Protein AF-A0A5B0MUD5-F1 (afdb_monomer)

Nearest PDB structures (foldseek):
  5fp2-assembly1_A  TM=2.078E-01  e=9.005E+00  Pseudomonas aeruginosa PAO1

Solvent-accessible surface area (backbone atoms only — not comparable to full-atom values): 29430 Å² total; per-residue (Å²): 114,76,66,48,40,84,65,66,78,54,96,69,92,83,86,88,88,76,95,76,74,69,36,73,89,76,69,31,76,73,79,89,86,84,86,87,86,86,88,85,79,80,63,43,92,92,51,50,73,52,46,67,44,75,42,77,48,76,64,51,70,51,66,35,57,52,48,75,38,74,49,65,40,62,30,20,38,62,40,35,33,37,38,39,37,69,48,48,35,76,81,28,44,48,30,74,74,20,34,48,57,89,49,34,61,71,63,28,70,82,66,81,62,44,62,53,51,22,18,46,51,60,39,40,36,34,28,49,74,91,38,82,59,47,76,45,73,72,79,89,51,39,51,83,47,43,91,53,52,32,34,38,56,41,44,68,45,75,38,49,90,62,64,76,68,45,78,41,70,45,40,50,48,36,33,71,45,16,71,58,48,77,42,48,36,36,42,34,61,37,27,57,15,80,97,36,32,60,69,65,43,29,39,39,35,35,35,35,38,28,34,63,36,95,34,83,40,56,16,33,61,45,72,74,45,79,47,65,74,76,74,77,47,66,51,65,62,79,81,53,83,54,72,67,90,72,57,67,83,43,77,49,69,53,57,44,38,38,56,47,48,39,40,38,28,10,43,37,28,35,47,81,51,67,84,29,49,26,38,37,39,39,45,36,41,35,41,40,37,40,38,35,33,40,63,48,23,26,40,35,37,49,32,38,40,37,35,41,36,43,28,29,59,48,97,42,76,53,33,38,38,38,39,40,37,46,37,37,42,36,40,38,52,40,66,48,93,81,29,35,36,38,40,39,42,38,40,38,33,50,35,40,41,36,32,49,71,39,50,45,71,42,43,48,35,36,41,41,34,42,38,42,31,39,34,33,36,33,21,36,87,86,65,48,78,76,47,63,44,12,30,28,38,36,42,40,37,40,38,34,57,79,68,48,25,39,33,40,40,38,29,24,43,31,76,81,44,74,78,42,77,46,77,49,56,76,66,57,79,80,82,76,82,72,79,89,75,86,82,84,86,82,88,80,83,91,84,87,85,86,88,88,85,88,87,89,88,88,85,89,87,87,84,87,83,77,66,81,48,55,50,62,68,52,47,93,62,81,74,94,83,69,92,74,83,74,78,87,85,79,82,86,87,87,86,83,89,87,88,84,88,84,91,86,90,85,90,82,87,86,87,135

Sequence (512 aa):
MTKYIPLLSGPASFSLDIGNTVDQSLDLTGSFEVTLSAKFYPPSLEFPAAKQADKILNMGHGSGNNMTSFMSFPQNIATAYLELFASGRGKEEFWYTNVPDVYRSKLDPTNAGTVTGKGSFREVQVWIDHRLAGVAYPFPVIYTGGILLAWWRPMAAIGAFDAPTYVLDISPFVPLLADSKPHNFTLRVVGQGENGSINDDWVFSAAVFVGLDPSAVRTTGSILTHFTDSKTTVEVPKDTRIPPNIDPKSLTSFTTRSFRQLSISSSVVTGTGQLKIVKVEQDMTFVNQQTWGAGTAYQSIVMTIQGNSISTHGDTAEKIDNFRYPFNLTLSALAVPSATKIVGHLNHKYSRSQVFPFSSSLGKIGIETTQDAAGELVVDQKGRALSGLGRTIQSFTYKDGKGGSYARDVDIYNSTKTIRDKESGTLLPAIKTESLTTLSVSNTPLETSLLSTDSLSTNDPAPKGLPENAFSTSAISFSEDQPLHGDETLRGAPCKTLHIPAPRPKSKTPPQ

Foldseek 3Di:
DLQCCVVVVDDDDDDDDDDADDDVLVPRHDDDDDDDDDDDDAADPLRHRFAYFPDKAWQFKDKKQKDKGWDADQQQFQWKKKKKDKAFDFLRLQLQQADAPLCCCVLCVVPLQQHHYQHRFKKKFKDKQRATQDIDGAFNAAEQQAPHNQAPLAHHDVCNPPGDMDMGTSSQCQQVSSPRGIIMIMIGMFTRYVVRDDDIIMMMTMMMRTHGDPDSHGKHWHWPDWDKPDDFDWCFDPVSVPPPPDDLQDKDKGKTKTWMWIKTWMWIDGPPDDTWIKIKIKTWMKMWMWIAGRNRQKIKIWIKIWMWMWIDTHPDTQKTKTWMKTKIKIWGWDQDVQKIKIWIKIKIKTWMWMHHNRRPSQPIKTKIKIKIKTKMFIAGQLRHTPDMWMKMWMWIWMATPVGWIKIWTWITTGNDDTPDTDIDTPPDPDPPPPDDDDDDDDDDDDDDDDDDDDDDDDDDDDDDDDDSRGDHSGRPDDDPPDDDDRDPPDDDDDDDDDDDDDDDDDDDDDDD

pLDDT: mean 81.06, std 24.15, range [22.28, 98.69]

InterPro domains:
  IPR021102 Peptide-N4-(N-acetyl-beta-glucosaminyl)asparagine amidase A [PTHR31104] (1-422)
  IPR056948 Peptide N-acetyl-beta-D-glucosaminyl asparaginase amidase A, N-terminal [PF12222] (1-225)

Radius of gyration: 27.96 Å; Cα contacts (8 Å, |Δi|>4): 1129; chains: 1; bounding box: 77×78×81 Å

Organism: NCBI:txid56615

Structure (mmCIF, N/CA/C/O backbone):
data_AF-A0A5B0MUD5-F1
#
_entry.id   AF-A0A5B0MUD5-F1
#
loop_
_atom_site.group_PDB
_atom_site.id
_atom_site.type_symbol
_atom_site.label_atom_id
_atom_site.label_alt_id
_atom_site.label_comp_id
_atom_site.label_asym_id
_atom_site.label_entity_id
_atom_site.label_seq_id
_atom_site.pdbx_PDB_ins_code
_atom_site.Cartn_x
_atom_site.Cartn_y
_atom_site.Cartn_z
_atom_site.occupancy
_atom_site.B_iso_or_equiv
_atom_site.auth_seq_id
_atom_site.auth_comp_id
_atom_site.auth_asym_id
_atom_site.auth_atom_id
_atom_site.pdbx_PDB_model_num
ATOM 1 N N . MET A 1 1 ? 5.551 -2.689 15.376 1.00 84.81 1 MET A N 1
ATOM 2 C CA . MET A 1 1 ? 4.841 -3.771 16.100 1.00 84.81 1 MET A CA 1
ATOM 3 C C . MET A 1 1 ? 3.999 -3.330 17.303 1.00 84.81 1 MET A C 1
ATOM 5 O O . MET A 1 1 ? 3.105 -4.077 17.661 1.00 84.81 1 MET A O 1
ATOM 9 N N . THR A 1 2 ? 4.191 -2.146 17.904 1.00 86.75 2 THR A N 1
ATOM 10 C CA . THR A 1 2 ? 3.471 -1.694 19.125 1.00 86.75 2 THR A CA 1
ATOM 11 C C . THR A 1 2 ? 1.943 -1.839 19.086 1.00 86.75 2 THR A C 1
ATOM 13 O O . THR A 1 2 ? 1.343 -2.251 20.070 1.00 86.75 2 THR A O 1
ATOM 16 N N . LYS A 1 3 ? 1.296 -1.574 17.945 1.00 88.50 3 LYS A N 1
ATOM 17 C CA . LYS A 1 3 ? -0.160 -1.757 17.784 1.00 88.50 3 LYS A CA 1
ATOM 18 C C . LYS A 1 3 ? -0.648 -3.197 18.018 1.00 88.50 3 LYS A C 1
ATOM 20 O O . LYS A 1 3 ? -1.812 -3.393 18.337 1.00 88.50 3 LYS A O 1
ATOM 25 N N . TYR A 1 4 ? 0.239 -4.186 17.899 1.00 91.38 4 TYR A N 1
ATOM 26 C CA . TYR A 1 4 ? -0.043 -5.603 18.132 1.00 91.38 4 TYR A CA 1
ATOM 27 C C . TYR A 1 4 ? 0.232 -6.050 19.576 1.00 91.38 4 TYR A C 1
ATOM 29 O O . TYR A 1 4 ? 0.184 -7.246 19.844 1.00 91.38 4 TYR A O 1
ATOM 37 N N . ILE A 1 5 ? 0.497 -5.133 20.523 1.00 89.50 5 ILE A N 1
ATOM 38 C CA . ILE A 1 5 ? 0.676 -5.492 21.944 1.00 89.50 5 ILE A CA 1
ATOM 39 C C . ILE A 1 5 ? -0.440 -6.406 22.481 1.00 89.50 5 ILE A C 1
ATOM 41 O O . ILE A 1 5 ? -0.070 -7.363 23.154 1.00 89.50 5 ILE A O 1
ATOM 45 N N . PRO A 1 6 ? -1.737 -6.237 22.141 1.00 90.56 6 PRO A N 1
ATOM 46 C CA . PRO A 1 6 ? -2.778 -7.167 22.592 1.00 90.56 6 PRO A CA 1
ATOM 47 C C . PRO A 1 6 ? -2.532 -8.648 22.245 1.00 90.56 6 PRO A C 1
ATOM 49 O O . PRO A 1 6 ? -3.061 -9.524 22.920 1.00 90.56 6 PRO A O 1
ATOM 52 N N . LEU A 1 7 ? -1.733 -8.942 21.210 1.00 91.50 7 LEU A N 1
ATOM 53 C CA . LEU A 1 7 ? -1.317 -10.304 20.843 1.00 91.50 7 LEU A CA 1
ATOM 54 C C . LEU A 1 7 ? 0.030 -10.707 21.460 1.00 91.50 7 LEU A C 1
ATOM 56 O O . LEU A 1 7 ? 0.310 -11.891 21.605 1.00 91.50 7 LEU A O 1
ATOM 60 N N . LEU A 1 8 ? 0.880 -9.729 21.780 1.00 90.19 8 LEU A N 1
ATOM 61 C CA . LEU A 1 8 ? 2.265 -9.935 22.216 1.00 90.19 8 LEU A CA 1
ATOM 62 C C . LEU A 1 8 ? 2.440 -9.863 23.742 1.00 90.19 8 LEU A C 1
ATOM 64 O O . LEU A 1 8 ? 3.514 -10.178 24.244 1.00 90.19 8 LEU A O 1
ATOM 68 N N . SER A 1 9 ? 1.420 -9.426 24.486 1.00 86.88 9 SER A N 1
ATOM 69 C CA . SER A 1 9 ? 1.475 -9.249 25.944 1.00 86.88 9 SER A CA 1
ATOM 70 C C . SER A 1 9 ? 1.232 -10.530 26.747 1.00 86.88 9 SER A C 1
ATOM 72 O O . SER A 1 9 ? 1.267 -10.486 27.975 1.00 86.88 9 SER A O 1
ATOM 74 N N . GLY A 1 10 ? 0.959 -11.657 26.089 1.00 86.38 10 GLY A N 1
ATOM 75 C CA . GLY A 1 10 ? 0.724 -12.950 26.728 1.00 86.38 10 GLY A CA 1
ATOM 76 C C . GLY A 1 10 ? 1.453 -14.091 26.015 1.00 86.38 10 GLY A C 1
ATOM 77 O O . GLY A 1 10 ? 1.989 -13.890 24.924 1.00 86.38 10 GLY A O 1
ATOM 78 N N . PRO A 1 11 ? 1.488 -15.296 26.612 1.00 89.44 11 PRO A N 1
ATOM 79 C CA . PRO A 1 11 ? 2.045 -16.474 25.958 1.00 89.44 11 PRO A CA 1
ATOM 80 C C . PRO A 1 11 ? 1.319 -16.757 24.638 1.00 89.44 11 PRO A C 1
ATOM 82 O O . PRO A 1 11 ? 0.102 -16.939 24.621 1.00 89.44 11 PRO A O 1
ATOM 85 N N . ALA A 1 12 ? 2.069 -16.810 23.541 1.00 86.75 12 ALA A N 1
ATOM 86 C CA . ALA A 1 12 ? 1.549 -17.087 22.209 1.00 86.75 12 ALA A CA 1
ATOM 87 C C . ALA A 1 12 ? 2.571 -17.880 21.389 1.00 86.75 12 ALA A C 1
ATOM 89 O O . ALA A 1 12 ? 3.779 -17.800 21.626 1.00 86.75 12 ALA A O 1
ATOM 90 N N . SER A 1 13 ? 2.085 -18.633 20.405 1.00 89.25 13 SER A N 1
ATOM 91 C CA . SER A 1 13 ? 2.943 -19.232 19.385 1.00 89.25 13 SER A CA 1
ATOM 92 C C . SER A 1 13 ? 3.284 -18.187 18.331 1.00 89.25 13 SER A C 1
ATOM 94 O O . SER A 1 13 ? 2.406 -17.497 17.818 1.00 89.25 13 SER A O 1
ATOM 96 N N . PHE A 1 14 ? 4.564 -18.098 17.994 1.00 87.44 14 PHE A N 1
ATOM 97 C CA . PHE A 1 14 ? 5.072 -17.246 16.932 1.00 87.44 14 PHE A CA 1
ATOM 98 C C . PHE A 1 14 ? 5.746 -18.129 15.877 1.00 87.44 14 PHE A C 1
ATOM 100 O O . PHE A 1 14 ? 6.459 -19.069 16.227 1.00 87.44 14 PHE A O 1
ATOM 107 N N . SER A 1 15 ? 5.526 -17.827 14.600 1.00 88.81 15 SER A N 1
ATOM 108 C CA . SER A 1 15 ? 6.179 -18.495 13.474 1.00 88.81 15 SER A CA 1
ATOM 109 C C . SER A 1 15 ? 6.786 -17.445 12.549 1.00 88.81 15 SER A C 1
ATOM 111 O O . SER A 1 15 ? 6.179 -16.400 12.310 1.00 88.81 15 SER A O 1
ATOM 113 N N . LEU A 1 16 ? 7.993 -17.727 12.065 1.00 88.44 16 LEU A N 1
ATOM 114 C CA . LEU A 1 16 ? 8.654 -16.989 10.999 1.00 88.44 16 LEU A CA 1
ATOM 115 C C . LEU A 1 16 ? 8.726 -17.913 9.789 1.00 88.44 16 LEU A C 1
ATOM 117 O O . LEU A 1 16 ? 9.254 -19.017 9.905 1.00 88.44 16 LEU A O 1
ATOM 121 N N . ASP A 1 17 ? 8.225 -17.437 8.658 1.00 87.81 17 ASP A N 1
ATOM 122 C CA . ASP A 1 17 ? 8.303 -18.136 7.384 1.00 87.81 17 ASP A CA 1
ATOM 123 C C . ASP A 1 17 ? 9.109 -17.289 6.396 1.00 87.81 17 ASP A C 1
ATOM 125 O O . ASP A 1 17 ? 8.815 -16.110 6.182 1.00 87.81 17 ASP A O 1
ATOM 129 N N . ILE A 1 18 ? 10.163 -17.888 5.850 1.00 86.75 18 ILE A N 1
ATOM 130 C CA . ILE A 1 18 ? 11.011 -17.315 4.809 1.00 86.75 18 ILE A CA 1
ATOM 131 C C . ILE A 1 18 ? 11.215 -18.427 3.787 1.00 86.75 18 ILE A C 1
ATOM 133 O O . ILE A 1 18 ? 11.983 -19.362 4.022 1.00 86.75 18 ILE A O 1
ATOM 137 N N . GLY A 1 19 ? 10.524 -18.320 2.653 1.00 84.25 19 GLY A N 1
ATOM 138 C CA . GLY A 1 19 ? 10.695 -19.254 1.548 1.00 84.25 19 GLY A CA 1
ATOM 139 C C . GLY A 1 19 ? 12.144 -19.247 1.058 1.00 84.25 19 GLY A C 1
ATOM 140 O O . GLY A 1 19 ? 12.689 -18.190 0.743 1.00 84.25 19 GLY A O 1
ATOM 141 N N . ASN A 1 20 ? 12.765 -20.424 1.002 1.00 87.69 20 ASN A N 1
ATOM 142 C CA . ASN A 1 20 ? 14.101 -20.607 0.450 1.00 87.69 20 ASN A CA 1
ATOM 143 C C . ASN A 1 20 ? 14.122 -21.842 -0.450 1.00 87.69 20 ASN A C 1
ATOM 145 O O . ASN A 1 20 ? 13.798 -22.941 0.003 1.00 87.69 20 ASN A O 1
ATOM 149 N N . THR A 1 21 ? 14.538 -21.663 -1.699 1.00 88.31 21 THR A N 1
ATOM 150 C CA . THR A 1 21 ? 14.726 -22.763 -2.644 1.00 88.31 21 THR A CA 1
ATOM 151 C C . THR A 1 21 ? 16.211 -23.069 -2.728 1.00 88.31 21 THR A C 1
ATOM 153 O O . THR A 1 21 ? 16.983 -22.254 -3.229 1.00 88.31 21 THR A O 1
ATOM 156 N N . VAL A 1 22 ? 16.599 -24.248 -2.240 1.00 90.00 22 VAL A N 1
ATOM 157 C CA . VAL A 1 22 ? 17.963 -24.769 -2.373 1.00 90.00 22 VAL A CA 1
ATOM 158 C C . VAL A 1 22 ? 17.925 -25.921 -3.364 1.00 90.00 22 VAL A C 1
ATOM 160 O O . VAL A 1 22 ? 17.407 -26.991 -3.050 1.00 90.00 22 VAL A O 1
ATOM 163 N N . ASP A 1 23 ? 18.451 -25.687 -4.561 1.00 88.00 23 ASP A N 1
ATOM 164 C CA . ASP A 1 23 ? 18.463 -26.654 -5.653 1.00 88.00 23 ASP A CA 1
ATOM 165 C C . ASP A 1 23 ? 19.809 -26.608 -6.377 1.00 88.00 23 ASP A C 1
ATOM 167 O O . ASP A 1 23 ? 20.131 -25.667 -7.104 1.00 88.00 23 ASP A O 1
ATOM 171 N N . GLN A 1 24 ? 20.606 -27.655 -6.175 1.00 88.44 24 GLN A N 1
ATOM 172 C CA . GLN A 1 24 ? 21.936 -27.771 -6.759 1.00 88.44 24 GLN A CA 1
ATOM 173 C C . GLN A 1 24 ? 21.901 -27.927 -8.286 1.00 88.44 24 GLN A C 1
ATOM 175 O O . GLN A 1 24 ? 22.843 -27.506 -8.951 1.00 88.44 24 GLN A O 1
ATOM 180 N N . SER A 1 25 ? 20.826 -28.483 -8.856 1.00 88.88 25 SER A N 1
ATOM 181 C CA . SER A 1 25 ? 20.685 -28.615 -10.313 1.00 88.88 25 SER A CA 1
ATOM 182 C C . SER A 1 25 ? 20.503 -27.261 -11.006 1.00 88.88 25 SER A C 1
ATOM 184 O O . SER A 1 25 ? 20.852 -27.107 -12.175 1.00 88.88 25 SER A O 1
ATOM 186 N N . LEU A 1 26 ? 20.018 -26.269 -10.254 1.00 80.44 26 LEU A N 1
ATOM 187 C CA . LEU A 1 26 ? 19.827 -24.887 -10.686 1.00 80.44 26 LEU A CA 1
ATOM 188 C C . LEU A 1 26 ? 20.923 -23.943 -10.161 1.00 80.44 26 LEU A C 1
ATOM 190 O O . LEU A 1 26 ? 20.810 -22.731 -10.331 1.00 80.44 26 LEU A O 1
ATOM 194 N N . ASP A 1 27 ? 21.963 -24.482 -9.512 1.00 82.94 27 ASP A N 1
ATOM 195 C CA . ASP A 1 27 ? 23.030 -23.726 -8.835 1.00 82.94 27 ASP A CA 1
ATOM 196 C C . ASP A 1 27 ? 22.516 -22.755 -7.742 1.00 82.94 27 ASP A C 1
ATOM 198 O O . ASP A 1 27 ? 23.156 -21.770 -7.371 1.00 82.94 27 ASP A O 1
ATOM 202 N N . LEU A 1 28 ? 21.341 -23.048 -7.173 1.00 84.38 28 LEU A N 1
ATOM 203 C CA . LEU A 1 28 ? 20.748 -22.318 -6.054 1.00 84.38 28 LEU A CA 1
ATOM 204 C C . LEU A 1 28 ? 21.244 -22.921 -4.736 1.00 84.38 28 LEU A C 1
ATOM 206 O O . LEU A 1 28 ? 20.583 -23.750 -4.117 1.00 84.38 28 LEU A O 1
ATOM 210 N N . THR A 1 29 ? 22.445 -22.530 -4.314 1.00 89.62 29 THR A N 1
ATOM 211 C CA . THR A 1 29 ? 23.148 -23.136 -3.163 1.00 89.62 29 THR A CA 1
ATOM 212 C C . THR A 1 29 ? 23.028 -22.349 -1.850 1.00 89.62 29 THR A C 1
ATOM 214 O O . THR A 1 29 ? 23.557 -22.769 -0.822 1.00 89.62 29 THR A O 1
ATOM 217 N N . GLY A 1 30 ? 22.334 -21.207 -1.854 1.00 87.06 30 GLY A N 1
ATOM 218 C CA . GLY A 1 30 ? 22.229 -20.315 -0.697 1.00 87.06 30 GLY A CA 1
ATOM 219 C C . GLY A 1 30 ? 21.295 -20.836 0.400 1.00 87.06 30 GLY A C 1
ATOM 220 O O . GLY A 1 30 ? 20.105 -21.034 0.177 1.00 87.06 30 GLY A O 1
ATOM 221 N N . SER A 1 31 ? 21.804 -20.992 1.622 1.00 88.31 31 SER A N 1
ATOM 222 C CA . SER A 1 31 ? 20.990 -21.263 2.815 1.00 88.31 31 SER A CA 1
ATOM 223 C C . SER A 1 31 ? 20.902 -20.032 3.714 1.00 88.31 31 SER A C 1
ATOM 225 O O . SER A 1 31 ? 21.921 -19.394 3.980 1.00 88.31 31 SER A O 1
ATOM 227 N N . PHE A 1 32 ? 19.713 -19.728 4.235 1.00 88.31 32 PHE A N 1
ATOM 228 C CA . PHE A 1 32 ? 19.538 -18.655 5.213 1.00 88.31 32 PHE A CA 1
ATOM 229 C C . PHE A 1 32 ? 19.779 -19.149 6.641 1.00 88.31 32 PHE A C 1
ATOM 231 O O . PHE A 1 32 ? 19.188 -20.135 7.078 1.00 88.31 32 PHE A O 1
ATOM 238 N N . GLU A 1 33 ? 20.595 -18.411 7.388 1.00 90.44 33 GLU A N 1
ATOM 239 C CA . GLU A 1 33 ? 20.655 -18.486 8.846 1.00 90.44 33 GLU A CA 1
ATOM 240 C C . GLU A 1 33 ? 19.934 -17.261 9.411 1.00 90.44 33 GLU A C 1
ATOM 242 O O . GLU A 1 33 ? 20.230 -16.125 9.037 1.00 90.44 33 GLU A O 1
ATOM 247 N N . VAL A 1 34 ? 18.943 -17.484 10.275 1.00 89.56 34 VAL A N 1
ATOM 248 C CA . VAL A 1 34 ? 18.003 -16.434 10.677 1.00 89.56 34 VAL A CA 1
ATOM 249 C C . VAL A 1 34 ? 17.936 -16.339 12.192 1.00 89.56 34 VAL A C 1
ATOM 251 O O . VAL A 1 34 ? 17.606 -17.303 12.877 1.00 89.56 34 VAL A O 1
ATOM 254 N N . THR A 1 35 ? 18.204 -15.143 12.718 1.00 91.69 35 THR A N 1
ATOM 255 C CA . THR A 1 35 ? 17.973 -14.802 14.125 1.00 91.69 35 THR A CA 1
ATOM 256 C C . THR A 1 35 ? 16.833 -13.801 14.217 1.00 91.69 35 THR A C 1
ATOM 258 O O . THR A 1 35 ? 16.913 -12.705 13.664 1.00 91.69 35 THR A O 1
ATOM 261 N N . LEU A 1 36 ? 15.790 -14.153 14.964 1.00 88.81 36 LEU A N 1
ATOM 262 C CA . LEU A 1 36 ? 14.690 -13.250 15.268 1.00 88.81 36 LEU A CA 1
ATOM 263 C C . LEU A 1 36 ? 14.827 -12.710 16.692 1.00 88.81 36 LEU A C 1
ATOM 265 O O . LEU A 1 36 ? 15.027 -13.466 17.639 1.00 88.81 36 LEU A O 1
ATOM 269 N N . SER A 1 37 ? 14.665 -11.397 16.853 1.00 90.62 37 SER A N 1
ATOM 270 C CA . SER A 1 37 ? 14.617 -10.753 18.166 1.00 90.62 37 SER A CA 1
ATOM 271 C C . SER A 1 37 ? 13.477 -9.740 18.237 1.00 90.62 37 SER A C 1
ATOM 273 O O . SER A 1 37 ? 13.141 -9.093 17.247 1.00 90.62 37 SER A O 1
ATOM 275 N N . ALA A 1 38 ? 12.884 -9.594 19.421 1.00 88.38 38 ALA A N 1
ATOM 276 C CA . ALA A 1 38 ? 11.869 -8.590 19.713 1.00 88.38 38 ALA A CA 1
ATOM 277 C C . ALA A 1 38 ? 12.307 -7.763 20.927 1.00 88.38 38 ALA A C 1
ATOM 279 O O . ALA A 1 38 ? 12.787 -8.310 21.920 1.00 88.38 38 ALA A O 1
ATOM 280 N N . LYS A 1 39 ? 12.143 -6.439 20.847 1.00 90.38 39 LYS A N 1
ATOM 281 C CA . LYS A 1 39 ? 12.465 -5.505 21.935 1.00 90.38 39 LYS A CA 1
ATOM 282 C C . LYS A 1 39 ? 11.186 -4.856 22.448 1.00 90.38 39 LYS A C 1
ATOM 284 O O . LYS A 1 39 ? 10.453 -4.240 21.676 1.00 90.38 39 LYS A O 1
ATOM 289 N N . PHE A 1 40 ? 10.945 -4.984 23.749 1.00 87.88 40 PHE A N 1
ATOM 290 C CA . PHE A 1 40 ? 9.817 -4.372 24.442 1.00 87.88 40 PHE A CA 1
ATOM 291 C C . PHE A 1 40 ? 10.326 -3.233 25.316 1.00 87.88 40 PHE A C 1
ATOM 293 O O . PHE A 1 40 ? 11.258 -3.413 26.099 1.00 87.88 40 PHE A O 1
ATOM 300 N N . TYR A 1 41 ? 9.703 -2.068 25.177 1.00 87.00 41 TYR A N 1
ATOM 301 C CA . TYR A 1 41 ? 10.036 -0.880 25.952 1.00 87.00 41 TYR A CA 1
ATOM 302 C C . TYR A 1 41 ? 8.878 -0.602 26.916 1.00 87.00 41 TYR A C 1
ATOM 304 O O . TYR A 1 41 ? 7.752 -0.412 26.446 1.00 87.00 41 TYR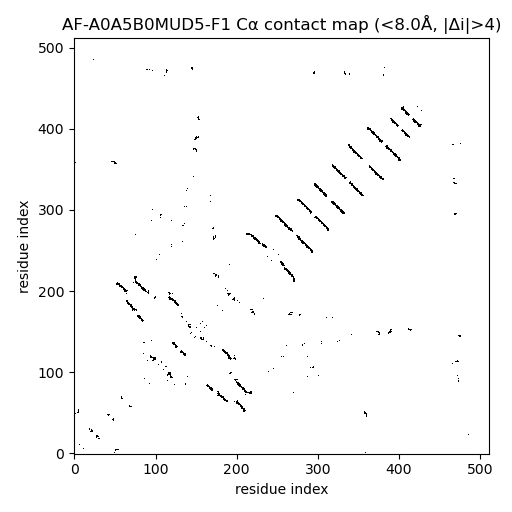 A O 1
ATOM 312 N N . PRO A 1 42 ? 9.105 -0.626 28.242 1.00 88.31 42 PRO A N 1
ATOM 313 C CA . PRO A 1 42 ? 8.054 -0.324 29.203 1.00 88.31 42 PRO A CA 1
ATOM 314 C C . PRO A 1 42 ? 7.627 1.147 29.086 1.00 88.31 42 PRO A C 1
ATOM 316 O O . PRO A 1 42 ? 8.455 1.999 28.750 1.00 88.31 42 PRO A O 1
ATOM 319 N N . PRO A 1 43 ? 6.352 1.466 29.368 1.00 88.56 43 PRO A N 1
ATOM 320 C CA . PRO A 1 43 ? 5.891 2.846 29.363 1.00 88.56 43 PRO A CA 1
ATOM 321 C C . PRO A 1 43 ? 6.605 3.667 30.445 1.00 88.56 43 PRO A C 1
ATOM 323 O O . PRO A 1 43 ? 6.903 3.170 31.531 1.00 88.56 43 PRO A O 1
ATOM 326 N N . SER A 1 44 ? 6.840 4.944 30.158 1.00 87.19 44 SER A N 1
ATOM 327 C CA . SER A 1 44 ? 7.407 5.929 31.083 1.00 87.19 44 SER A CA 1
ATOM 328 C C . SER A 1 44 ? 6.531 7.185 31.141 1.00 87.19 44 SER A C 1
ATOM 330 O O . SER A 1 44 ? 5.561 7.309 30.396 1.00 87.19 44 SER A O 1
ATOM 332 N N . LEU A 1 45 ? 6.862 8.139 32.019 1.00 85.00 45 LEU A N 1
ATOM 333 C CA . LEU A 1 45 ? 6.169 9.435 32.056 1.00 85.00 45 LEU A CA 1
ATOM 334 C C . LEU A 1 45 ? 6.332 10.212 30.737 1.00 85.00 45 LEU A C 1
ATOM 336 O O . LEU A 1 45 ? 5.393 10.852 30.274 1.00 85.00 45 LEU A O 1
ATOM 340 N N . GLU A 1 46 ? 7.509 10.124 30.116 1.00 80.06 46 GLU A N 1
ATOM 341 C CA . GLU A 1 46 ? 7.811 10.773 28.836 1.00 80.06 46 GLU A CA 1
ATOM 342 C C . GLU A 1 46 ? 7.178 10.023 27.649 1.00 80.06 46 GLU A C 1
ATOM 344 O O . GLU A 1 46 ? 6.651 10.629 26.709 1.00 80.06 46 GLU A O 1
ATOM 349 N N . PHE A 1 47 ? 7.143 8.690 27.727 1.00 81.44 47 PHE A N 1
ATOM 350 C CA . PHE A 1 47 ? 6.572 7.794 26.722 1.00 81.44 47 PHE A CA 1
ATOM 351 C C . PHE A 1 47 ? 5.487 6.907 27.353 1.00 81.44 47 PHE A C 1
ATOM 353 O O . PHE A 1 47 ? 5.731 5.725 27.615 1.00 81.44 47 PHE A O 1
ATOM 360 N N . PRO A 1 48 ? 4.284 7.455 27.618 1.00 84.56 48 PRO A N 1
ATOM 361 C CA . PRO A 1 48 ? 3.198 6.693 28.216 1.00 84.56 48 PRO A CA 1
ATOM 362 C C . PRO A 1 48 ? 2.722 5.586 27.275 1.00 84.56 48 PRO A C 1
ATOM 364 O O . PRO A 1 48 ? 2.941 5.632 26.057 1.00 84.56 48 PRO A O 1
ATOM 367 N N . ALA A 1 49 ? 2.032 4.601 27.855 1.00 85.31 49 ALA A N 1
ATOM 368 C CA . ALA A 1 49 ? 1.466 3.486 27.110 1.00 85.31 49 ALA A CA 1
ATOM 369 C C . ALA A 1 49 ? 0.600 3.997 25.948 1.00 85.31 49 ALA A C 1
ATOM 371 O O . ALA A 1 49 ? -0.244 4.879 26.117 1.00 85.31 49 ALA A O 1
ATOM 372 N N . ALA A 1 50 ? 0.829 3.450 24.754 1.00 83.62 50 ALA A N 1
ATOM 373 C CA . ALA A 1 50 ? -0.007 3.747 23.601 1.00 83.62 50 ALA A CA 1
ATOM 374 C C . ALA A 1 50 ? -1.435 3.235 23.841 1.00 83.62 50 ALA A C 1
ATOM 376 O O . ALA A 1 50 ? -1.619 2.190 24.468 1.00 83.62 50 ALA A O 1
ATOM 377 N N . LYS A 1 51 ? -2.436 3.938 23.298 1.00 85.38 51 LYS A N 1
ATOM 378 C CA . LYS A 1 51 ? -3.806 3.419 23.198 1.00 85.38 51 LYS A CA 1
ATOM 379 C C . LYS A 1 51 ? -3.774 2.108 22.410 1.00 85.38 51 LYS A C 1
ATOM 381 O O . LYS A 1 51 ? -3.157 2.054 21.351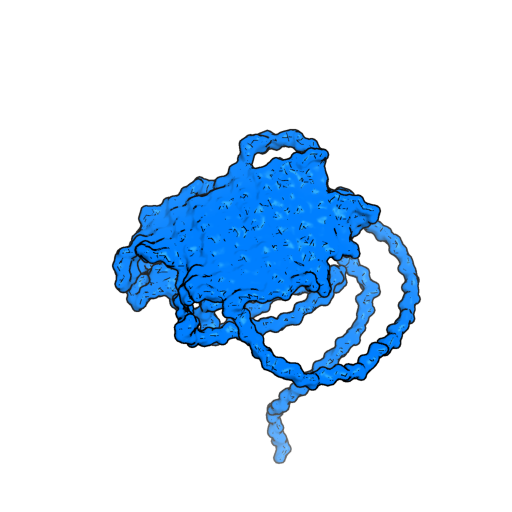 1.00 85.38 51 LYS A O 1
ATOM 386 N N . GLN A 1 52 ? -4.420 1.068 22.921 1.00 89.38 52 GLN A N 1
ATOM 387 C CA . GLN A 1 52 ? -4.465 -0.253 22.291 1.00 89.38 52 GLN A CA 1
ATOM 388 C C . GLN A 1 52 ? -5.885 -0.571 21.836 1.00 89.38 52 GLN A C 1
ATOM 390 O O . GLN A 1 52 ? -6.846 0.022 22.324 1.00 89.38 52 GLN A O 1
ATOM 395 N N . ALA A 1 53 ? -6.002 -1.489 20.882 1.00 93.62 53 ALA A N 1
ATOM 396 C CA . ALA A 1 53 ? -7.278 -2.120 20.591 1.00 93.62 53 ALA A CA 1
ATOM 397 C C . ALA A 1 53 ? -7.623 -3.100 21.719 1.00 93.62 53 ALA A C 1
ATOM 399 O O . ALA A 1 53 ? -6.738 -3.790 22.223 1.00 93.62 53 ALA A O 1
ATOM 400 N N . ASP A 1 54 ? -8.901 -3.199 22.070 1.00 94.44 54 ASP A N 1
ATOM 401 C CA . ASP A 1 54 ? -9.379 -4.168 23.059 1.00 94.44 54 ASP A CA 1
ATOM 402 C C . ASP A 1 54 ? -9.345 -5.593 22.498 1.00 94.44 54 ASP A C 1
ATOM 404 O O . ASP A 1 54 ? -9.135 -6.562 23.228 1.00 94.44 54 ASP A O 1
ATOM 408 N N . LYS A 1 55 ? -9.555 -5.732 21.182 1.00 94.00 55 LYS A N 1
ATOM 409 C CA . LYS A 1 55 ? -9.446 -7.001 20.455 1.00 94.00 55 LYS A CA 1
ATOM 410 C C . LYS A 1 55 ? -8.812 -6.792 19.086 1.00 94.00 55 LYS A C 1
ATOM 412 O O . LYS A 1 55 ? -9.043 -5.778 18.433 1.00 94.00 55 LYS A O 1
ATOM 417 N N . ILE A 1 56 ? -8.065 -7.792 18.628 1.00 95.56 56 ILE A N 1
ATOM 418 C CA . ILE A 1 56 ? -7.603 -7.890 17.241 1.00 95.56 56 ILE A CA 1
ATOM 419 C C . ILE A 1 56 ? -8.240 -9.143 16.647 1.00 95.56 56 ILE A C 1
ATOM 421 O O . ILE A 1 56 ? -7.979 -10.255 17.103 1.00 95.56 56 ILE A O 1
ATOM 425 N N . LEU A 1 57 ? -9.115 -8.954 15.663 1.00 96.38 57 LEU A N 1
ATOM 426 C CA . LEU A 1 57 ? -9.794 -10.032 14.954 1.00 96.38 57 LEU A CA 1
ATOM 427 C C . LEU A 1 57 ? -9.034 -10.314 13.659 1.00 96.38 57 LEU A C 1
ATOM 429 O O . LEU A 1 57 ? -8.922 -9.441 12.800 1.00 96.38 57 LEU A O 1
ATOM 433 N N . ASN A 1 58 ? -8.480 -11.517 13.529 1.00 94.75 58 ASN A N 1
ATOM 434 C CA . ASN A 1 58 ? -7.737 -11.914 12.338 1.00 94.75 58 ASN A CA 1
ATOM 435 C C . ASN A 1 58 ? -8.708 -12.248 11.196 1.00 94.75 58 ASN A C 1
ATOM 437 O O . ASN A 1 58 ? -9.563 -13.116 11.360 1.00 94.75 58 ASN A O 1
ATOM 441 N N . MET A 1 59 ? -8.554 -11.595 10.042 1.00 95.62 59 MET A N 1
ATOM 442 C CA . MET A 1 59 ? -9.315 -11.931 8.835 1.00 95.62 59 MET A CA 1
ATOM 443 C C . MET A 1 59 ? -8.698 -13.132 8.099 1.00 95.62 59 MET A C 1
ATOM 445 O O . MET A 1 59 ? -9.405 -13.830 7.373 1.00 95.62 59 MET A O 1
ATOM 449 N N . GLY A 1 60 ? -7.402 -13.383 8.315 1.00 93.38 60 GLY A N 1
ATOM 450 C CA . GLY A 1 60 ? -6.620 -14.435 7.674 1.00 93.38 60 GLY A CA 1
ATOM 451 C C . GLY A 1 60 ? -5.606 -13.895 6.665 1.00 93.38 60 GLY A C 1
ATOM 452 O O . GLY A 1 60 ? -5.356 -12.690 6.575 1.00 93.38 60 GLY A O 1
ATOM 453 N N . HIS A 1 61 ? -5.015 -14.821 5.916 1.00 93.62 61 HIS A N 1
ATOM 454 C CA . HIS A 1 61 ? -4.143 -14.553 4.779 1.00 93.62 61 HIS A CA 1
ATOM 455 C C . HIS A 1 61 ? -4.548 -15.451 3.606 1.00 93.62 61 HIS A C 1
ATOM 457 O O . HIS A 1 61 ? -5.189 -16.484 3.805 1.00 93.62 61 HIS A O 1
ATOM 463 N N . GLY A 1 62 ? -4.180 -15.066 2.388 1.00 92.00 62 GLY A N 1
ATOM 464 C CA . GLY A 1 62 ? -4.500 -15.836 1.191 1.00 92.00 62 GLY A CA 1
ATOM 465 C C . GLY A 1 62 ? -3.832 -15.281 -0.057 1.00 92.00 62 GLY A C 1
ATOM 466 O O . GLY A 1 62 ? -3.184 -14.234 -0.008 1.00 92.00 62 GLY A O 1
ATOM 467 N N . SER A 1 63 ? -4.003 -15.982 -1.174 1.00 92.62 63 SER A N 1
ATOM 468 C CA . SER A 1 63 ? -3.524 -15.555 -2.487 1.00 92.62 63 SER A CA 1
ATOM 469 C C . SER A 1 63 ? -4.635 -15.571 -3.538 1.00 92.62 63 SER A C 1
ATOM 471 O O . SER A 1 63 ? -5.643 -16.259 -3.383 1.00 92.62 63 SER A O 1
ATOM 473 N N . GLY A 1 64 ? -4.449 -14.810 -4.614 1.00 92.62 64 GLY A N 1
ATOM 474 C CA . GLY A 1 64 ? -5.408 -14.643 -5.708 1.00 92.62 64 GLY A CA 1
ATOM 475 C C . GLY A 1 64 ? -5.722 -13.169 -5.948 1.00 92.62 64 GLY A C 1
ATOM 476 O O . GLY A 1 64 ? -4.992 -12.302 -5.496 1.00 92.62 64 GLY A O 1
ATOM 477 N N . ASN A 1 65 ? -6.819 -12.857 -6.641 1.00 91.75 65 ASN A N 1
ATOM 478 C CA . ASN A 1 65 ? -7.214 -11.458 -6.908 1.00 91.75 65 ASN A CA 1
ATOM 479 C C . ASN A 1 65 ? -8.227 -10.915 -5.886 1.00 91.75 65 ASN A C 1
ATOM 481 O O . ASN A 1 65 ? -8.590 -9.734 -5.907 1.00 91.75 65 ASN A O 1
ATOM 485 N N . ASN A 1 66 ? -8.717 -11.786 -5.004 1.00 94.75 66 ASN A N 1
ATOM 486 C CA . ASN A 1 66 ? -9.589 -11.447 -3.893 1.00 94.75 66 ASN A CA 1
ATOM 487 C C . ASN A 1 66 ? -9.372 -12.410 -2.716 1.00 94.75 66 ASN A C 1
ATOM 489 O O . ASN A 1 66 ? -8.868 -13.515 -2.892 1.00 94.75 66 ASN A O 1
ATOM 493 N N . MET A 1 67 ? -9.774 -11.975 -1.524 1.00 95.81 67 MET A N 1
ATOM 494 C CA . MET A 1 67 ? -9.813 -12.780 -0.305 1.00 95.81 67 MET A CA 1
ATOM 495 C C . MET A 1 67 ? -11.108 -12.460 0.434 1.00 95.81 67 MET A C 1
ATOM 497 O O . MET A 1 67 ? -11.393 -11.291 0.690 1.00 95.81 67 MET A O 1
ATOM 501 N N . THR A 1 68 ? -11.889 -13.482 0.779 1.00 97.06 68 THR A N 1
ATOM 502 C CA . THR A 1 68 ? -13.169 -13.318 1.481 1.00 97.06 68 THR A CA 1
ATOM 503 C C . THR A 1 68 ? -13.159 -14.058 2.811 1.00 97.06 68 THR A C 1
ATOM 505 O O . THR A 1 68 ? -12.673 -15.183 2.886 1.00 97.06 68 THR A O 1
ATOM 508 N N . SER A 1 69 ? -13.706 -13.432 3.850 1.00 97.12 69 SER A N 1
ATOM 509 C CA . SER A 1 69 ? -13.829 -14.007 5.188 1.00 97.12 69 SER A CA 1
ATOM 510 C C . SER A 1 69 ? -15.124 -13.548 5.852 1.00 97.12 69 SER A C 1
ATOM 512 O O . SER A 1 69 ? -15.581 -12.426 5.628 1.00 97.12 69 SER A O 1
ATOM 514 N N . PHE A 1 70 ? -15.714 -14.410 6.678 1.00 97.69 70 PHE A N 1
ATOM 515 C CA . PHE A 1 70 ? -16.880 -14.066 7.488 1.00 97.69 70 PHE A CA 1
ATOM 516 C C . PHE A 1 70 ? -16.437 -13.758 8.914 1.00 97.69 70 PHE A C 1
ATOM 518 O O . PHE A 1 70 ? -15.845 -14.606 9.579 1.00 97.69 70 PHE A O 1
ATOM 525 N N . MET A 1 71 ? -16.739 -12.555 9.398 1.00 97.69 71 MET A N 1
ATOM 526 C CA . MET A 1 71 ? -16.327 -12.095 10.725 1.00 97.69 71 MET A CA 1
ATOM 527 C C . MET A 1 71 ? -17.536 -11.722 11.575 1.00 97.69 71 MET A C 1
ATOM 529 O O . MET A 1 71 ? -18.491 -11.133 11.084 1.00 97.69 71 MET A O 1
ATOM 533 N N . SER A 1 72 ? -17.496 -12.064 12.861 1.00 97.75 72 SER A N 1
ATOM 534 C CA . SER A 1 72 ? -18.504 -11.661 13.850 1.00 97.75 72 SER A CA 1
ATOM 535 C C . SER A 1 72 ? -17.870 -10.742 14.884 1.00 97.75 72 SER A C 1
ATOM 537 O O . SER A 1 72 ? -16.715 -10.938 15.269 1.00 97.75 72 SER A O 1
ATOM 539 N N . PHE A 1 73 ? -18.632 -9.759 15.358 1.00 98.25 73 PHE A N 1
ATOM 540 C CA . PHE A 1 73 ? -18.142 -8.744 16.287 1.00 98.25 73 PHE A CA 1
ATOM 541 C C . PHE A 1 73 ? -18.936 -8.762 17.606 1.00 98.25 73 PHE A C 1
ATOM 543 O O . PHE A 1 73 ? -20.111 -9.148 17.625 1.00 98.25 73 PHE A O 1
ATOM 550 N N . PRO A 1 74 ? -18.318 -8.356 18.734 1.00 97.44 74 PRO A N 1
ATOM 551 C CA . PRO A 1 74 ? -19.043 -8.119 19.982 1.00 97.44 74 PRO A CA 1
ATOM 552 C C . PRO A 1 74 ? -20.115 -7.040 19.805 1.00 97.44 74 PRO A C 1
ATOM 554 O O . PRO A 1 74 ? -19.893 -6.071 19.088 1.00 97.44 74 PRO A O 1
ATOM 557 N N . GLN A 1 75 ? -21.254 -7.159 20.493 1.00 97.81 75 GLN A N 1
ATOM 558 C CA . GLN A 1 75 ? -22.360 -6.198 20.342 1.00 97.81 75 GLN A CA 1
ATOM 559 C C . GLN A 1 75 ? -22.005 -4.789 20.820 1.00 97.81 75 GLN A C 1
ATOM 561 O O . GLN A 1 75 ? -22.556 -3.814 20.324 1.00 97.81 75 GLN A O 1
ATOM 566 N N . ASN A 1 76 ? -21.077 -4.668 21.764 1.00 97.75 76 ASN A N 1
ATOM 567 C CA . ASN A 1 76 ? -20.609 -3.397 22.304 1.00 97.75 76 ASN A CA 1
ATOM 568 C C . ASN A 1 76 ? -19.395 -2.832 21.547 1.00 97.75 76 ASN A C 1
ATOM 570 O O . ASN A 1 76 ? -18.591 -2.102 22.123 1.00 97.75 76 ASN A O 1
ATOM 574 N N . ILE A 1 77 ? -19.210 -3.179 20.270 1.00 97.88 77 ILE A N 1
ATOM 575 C CA . ILE A 1 77 ? -18.151 -2.584 19.451 1.00 97.88 77 ILE A CA 1
ATOM 576 C C . ILE A 1 77 ? -18.340 -1.063 19.333 1.00 97.88 77 ILE A C 1
ATOM 578 O O . ILE A 1 77 ? -19.419 -0.591 18.994 1.00 97.88 77 ILE A O 1
ATOM 582 N N . ALA A 1 78 ? -17.300 -0.285 19.622 1.00 96.44 78 ALA A N 1
ATOM 583 C CA . ALA A 1 78 ? -17.321 1.177 19.575 1.00 96.44 78 ALA A CA 1
ATOM 584 C C . ALA A 1 78 ? -16.540 1.737 18.380 1.00 96.44 78 ALA A C 1
ATOM 586 O O . ALA A 1 78 ? -16.969 2.706 17.761 1.00 96.44 78 ALA A O 1
ATOM 587 N N . THR A 1 79 ? -15.400 1.128 18.042 1.00 96.38 79 THR A N 1
ATOM 588 C CA . THR A 1 79 ? -14.573 1.520 16.889 1.00 96.38 79 THR A CA 1
ATOM 589 C C . THR A 1 79 ? -13.996 0.290 16.204 1.00 96.38 79 THR A C 1
ATOM 591 O O . THR A 1 79 ? -13.793 -0.746 16.844 1.00 96.38 79 THR A O 1
ATOM 594 N N . ALA A 1 80 ? -13.729 0.400 14.905 1.00 97.62 80 ALA A N 1
ATOM 595 C CA . ALA A 1 80 ? -13.162 -0.678 14.111 1.00 97.62 80 ALA A CA 1
ATOM 596 C C . ALA A 1 80 ? -12.224 -0.118 13.036 1.00 97.62 80 ALA A C 1
ATOM 598 O O . ALA A 1 80 ? -12.632 0.693 12.205 1.00 97.62 80 ALA A O 1
ATOM 599 N N . TYR A 1 81 ? -10.978 -0.587 13.023 1.00 97.62 81 TYR A N 1
ATOM 600 C CA . TYR A 1 81 ? -9.987 -0.212 12.016 1.00 97.62 81 TYR A CA 1
ATOM 601 C C . TYR A 1 81 ? -9.407 -1.464 11.380 1.00 97.62 81 TYR A C 1
ATOM 603 O O . TYR A 1 81 ? -8.934 -2.351 12.084 1.00 97.62 81 TYR A O 1
ATOM 611 N N . LEU A 1 82 ? -9.431 -1.539 10.056 1.00 97.94 82 LEU A N 1
ATOM 612 C CA . LEU A 1 82 ? -8.911 -2.676 9.310 1.00 97.94 82 LEU A CA 1
ATOM 613 C C . LEU A 1 82 ? -7.525 -2.339 8.775 1.00 97.94 82 LEU A C 1
ATOM 615 O O . LEU A 1 82 ? -7.377 -1.407 7.990 1.00 97.94 82 LEU A O 1
ATOM 619 N N . GLU A 1 83 ? -6.519 -3.100 9.188 1.00 97.12 83 GLU A N 1
ATOM 620 C CA . GLU A 1 83 ? -5.207 -3.100 8.550 1.00 97.12 83 GLU A CA 1
ATOM 621 C C . GLU A 1 83 ? -5.155 -4.204 7.504 1.00 97.12 83 GLU A C 1
ATOM 623 O O . GLU A 1 83 ? -5.520 -5.341 7.797 1.00 97.12 83 GLU A O 1
ATOM 628 N N . LEU A 1 84 ? -4.674 -3.870 6.309 1.00 97.12 84 LEU A N 1
ATOM 629 C CA . LEU A 1 84 ? -4.447 -4.821 5.234 1.00 97.12 84 LEU A CA 1
ATOM 630 C C . LEU A 1 84 ? -3.024 -4.719 4.688 1.00 97.12 84 LEU A C 1
ATOM 632 O O . LEU A 1 84 ? -2.453 -3.634 4.549 1.00 97.12 84 LEU A O 1
ATOM 636 N N . PHE A 1 85 ? -2.495 -5.874 4.327 1.00 97.25 85 PHE A N 1
ATOM 637 C CA . PHE A 1 85 ? -1.337 -6.057 3.476 1.00 97.25 85 PHE A CA 1
ATOM 638 C C . PHE A 1 85 ? -1.812 -6.610 2.131 1.00 97.25 85 PHE A C 1
ATOM 640 O O . PHE A 1 85 ? -2.689 -7.476 2.087 1.00 97.25 85 PHE A O 1
ATOM 647 N N . ALA A 1 86 ? -1.241 -6.101 1.044 1.00 96.69 86 ALA A N 1
ATOM 648 C CA . ALA A 1 86 ? -1.508 -6.569 -0.308 1.00 96.69 86 ALA A CA 1
ATOM 649 C C . ALA A 1 86 ? -0.249 -6.386 -1.157 1.00 96.69 86 ALA A C 1
ATOM 651 O O . ALA A 1 86 ? 0.247 -5.261 -1.263 1.00 96.69 86 ALA A O 1
ATOM 652 N N . SER A 1 87 ? 0.248 -7.464 -1.763 1.00 94.94 87 SER A N 1
ATOM 653 C CA . SER A 1 87 ? 1.397 -7.404 -2.670 1.00 94.94 87 SER A CA 1
ATOM 654 C C . SER A 1 87 ? 1.247 -8.342 -3.861 1.00 94.94 87 SER A C 1
ATOM 656 O O . SER A 1 87 ? 0.769 -9.463 -3.701 1.00 94.94 87 SER A O 1
ATOM 658 N N . GLY A 1 88 ? 1.653 -7.883 -5.044 1.00 93.94 88 GLY A N 1
ATOM 659 C CA . GLY A 1 88 ? 1.638 -8.668 -6.278 1.00 93.94 88 GLY A CA 1
ATOM 660 C C . GLY A 1 88 ? 2.872 -9.560 -6.419 1.00 93.94 88 GLY A C 1
ATOM 661 O O . GLY A 1 88 ? 3.957 -9.198 -5.963 1.00 93.94 88 GLY A O 1
ATOM 662 N N . ARG A 1 89 ? 2.710 -10.712 -7.074 1.00 90.38 89 ARG A N 1
ATOM 663 C CA . ARG A 1 89 ? 3.785 -11.650 -7.432 1.00 90.38 89 ARG A CA 1
ATOM 664 C C . ARG A 1 89 ? 3.793 -11.927 -8.934 1.00 90.38 89 ARG A C 1
ATOM 666 O O . ARG A 1 89 ? 2.843 -11.605 -9.647 1.00 90.38 89 ARG A O 1
ATOM 673 N N . GLY A 1 90 ? 4.881 -12.504 -9.442 1.00 89.62 90 GLY A N 1
ATOM 674 C CA . GLY A 1 90 ? 5.009 -12.847 -10.860 1.00 89.62 90 GLY A CA 1
ATOM 675 C C . GLY A 1 90 ? 4.790 -11.628 -11.764 1.00 89.62 90 GLY A C 1
ATOM 676 O O . GLY A 1 90 ? 5.469 -10.613 -11.639 1.00 89.62 90 GLY A O 1
ATOM 677 N N . LYS A 1 91 ? 3.789 -11.680 -12.652 1.00 91.62 91 LYS A N 1
ATOM 678 C CA . LYS A 1 91 ? 3.441 -10.549 -13.544 1.00 91.62 91 LYS A CA 1
ATOM 679 C C . LYS A 1 91 ? 2.907 -9.317 -12.807 1.00 91.62 91 LYS A C 1
ATOM 681 O O . LYS A 1 91 ? 2.872 -8.225 -13.376 1.00 91.62 91 LYS A O 1
ATOM 686 N N . GLU A 1 92 ? 2.467 -9.493 -11.569 1.00 95.00 92 GLU A N 1
ATOM 687 C CA . GLU A 1 92 ? 2.031 -8.415 -10.693 1.00 95.00 92 GLU A CA 1
ATOM 688 C C . GLU A 1 92 ? 3.174 -7.876 -9.828 1.00 95.00 92 GLU A C 1
ATOM 690 O O . GLU A 1 92 ? 2.994 -6.848 -9.204 1.00 95.00 92 GLU A O 1
ATOM 695 N N . GLU A 1 93 ? 4.371 -8.465 -9.822 1.00 93.19 93 GLU A N 1
ATOM 696 C CA . GLU A 1 93 ? 5.511 -7.918 -9.066 1.00 93.19 93 GLU A CA 1
ATOM 697 C C . GLU A 1 93 ? 5.904 -6.507 -9.553 1.00 93.19 93 GLU A C 1
ATOM 699 O O . GLU A 1 93 ? 6.225 -5.614 -8.768 1.00 93.19 93 GLU A O 1
ATOM 704 N N . PHE A 1 94 ? 5.795 -6.282 -10.865 1.00 93.12 94 PHE A N 1
ATOM 705 C CA . PHE A 1 94 ? 6.151 -5.030 -11.538 1.00 93.12 94 PHE A CA 1
ATOM 706 C C . PHE A 1 94 ? 4.928 -4.319 -12.114 1.00 93.12 94 PHE A C 1
ATOM 708 O O . PHE A 1 94 ? 5.038 -3.648 -13.143 1.00 93.12 94 PHE A O 1
ATOM 715 N N . TRP A 1 95 ? 3.754 -4.464 -11.484 1.00 95.44 95 TRP A N 1
ATOM 716 C CA . TRP A 1 95 ? 2.475 -3.988 -12.028 1.00 95.44 95 TRP A CA 1
ATOM 717 C C . TRP A 1 95 ? 2.512 -2.529 -12.511 1.00 95.44 95 TRP A C 1
ATOM 719 O O . TRP A 1 95 ? 1.874 -2.204 -13.503 1.00 95.44 95 TRP A O 1
ATOM 729 N N . TYR A 1 96 ? 3.300 -1.655 -11.880 1.00 94.81 96 TYR A N 1
ATOM 730 C CA . TYR A 1 96 ? 3.465 -0.235 -12.239 1.00 94.81 96 TYR A CA 1
ATOM 731 C C . TYR A 1 96 ? 4.185 0.004 -13.581 1.00 94.81 96 TYR A C 1
ATOM 733 O O . TYR A 1 96 ? 4.165 1.124 -14.102 1.00 94.81 96 TYR A O 1
ATOM 741 N N . THR A 1 97 ? 4.792 -1.039 -14.151 1.00 94.25 97 THR A N 1
ATOM 742 C CA . THR A 1 97 ? 5.426 -1.057 -15.480 1.00 94.25 97 THR A CA 1
ATOM 743 C C . THR A 1 97 ? 4.534 -1.652 -16.569 1.00 94.25 97 THR A C 1
ATOM 745 O O . THR A 1 97 ? 4.830 -1.500 -17.754 1.00 94.25 97 THR A O 1
ATOM 748 N N . ASN A 1 98 ? 3.420 -2.283 -16.189 1.00 94.50 98 ASN A N 1
ATOM 749 C CA . ASN A 1 98 ? 2.515 -2.932 -17.128 1.00 94.50 98 ASN A CA 1
ATOM 750 C C . ASN A 1 98 ? 1.853 -1.907 -18.056 1.00 94.50 98 ASN A C 1
ATOM 752 O O . ASN A 1 98 ? 1.540 -0.779 -17.661 1.00 94.50 98 ASN A O 1
ATOM 756 N N . VAL A 1 99 ? 1.600 -2.315 -19.296 1.00 91.00 99 VAL A N 1
ATOM 757 C CA . VAL A 1 99 ? 1.025 -1.453 -20.334 1.00 91.00 99 VAL A CA 1
ATOM 758 C C . VAL A 1 99 ? -0.478 -1.702 -20.474 1.00 91.00 99 VAL A C 1
ATOM 760 O O . VAL A 1 99 ? -0.948 -2.813 -20.199 1.00 91.00 99 VAL A O 1
ATOM 763 N N . PRO A 1 100 ? -1.276 -0.708 -20.905 1.00 89.06 100 PRO A N 1
ATOM 764 C CA . PRO A 1 100 ? -2.661 -0.958 -21.286 1.00 89.06 100 PRO A CA 1
ATOM 765 C C . PRO A 1 100 ? -2.734 -2.024 -22.387 1.00 89.06 100 PRO A C 1
ATOM 767 O O . PRO A 1 100 ? -1.912 -2.021 -23.305 1.00 89.06 100 PRO A O 1
ATOM 770 N N . ASP A 1 101 ? -3.736 -2.905 -22.325 1.00 87.12 101 ASP A N 1
ATOM 771 C CA . ASP A 1 101 ? -3.836 -4.087 -23.202 1.00 87.12 101 ASP A CA 1
ATOM 772 C C . ASP A 1 101 ? -3.730 -3.735 -24.703 1.00 87.12 101 ASP A C 1
ATOM 774 O O . ASP A 1 101 ? -3.096 -4.459 -25.470 1.00 87.12 101 ASP A O 1
ATOM 778 N N . VAL A 1 102 ? -4.244 -2.566 -25.108 1.00 83.25 102 VAL A N 1
ATOM 779 C CA . VAL A 1 102 ? -4.195 -2.048 -26.492 1.00 83.25 102 VAL A CA 1
ATOM 780 C C . VAL A 1 102 ? -2.781 -1.774 -27.031 1.00 83.25 102 VAL A C 1
ATOM 782 O O . VAL A 1 102 ? -2.599 -1.688 -28.246 1.00 83.25 102 VAL A O 1
ATOM 785 N N . TYR A 1 103 ? -1.782 -1.625 -26.156 1.00 84.75 103 TYR A N 1
ATOM 786 C CA . TYR A 1 103 ? -0.383 -1.401 -26.535 1.00 84.75 103 TYR A CA 1
ATOM 787 C C . TYR A 1 103 ? 0.459 -2.679 -26.508 1.00 84.75 103 TYR A C 1
ATOM 789 O O . TYR A 1 103 ? 1.518 -2.708 -27.137 1.00 84.75 103 TYR A O 1
ATOM 797 N N . ARG A 1 104 ? -0.003 -3.746 -25.838 1.00 86.44 104 ARG A N 1
ATOM 798 C CA . ARG A 1 104 ? 0.766 -4.989 -25.659 1.00 86.44 104 ARG A CA 1
ATOM 799 C C . ARG A 1 104 ? 1.218 -5.575 -26.996 1.00 86.44 104 ARG A C 1
ATOM 801 O O . ARG A 1 104 ? 2.408 -5.763 -27.203 1.00 86.44 104 ARG A O 1
ATOM 808 N N . SER A 1 105 ? 0.280 -5.814 -27.913 1.00 81.75 105 SER A N 1
ATOM 809 C CA . SER A 1 105 ? 0.562 -6.441 -29.215 1.00 81.75 105 SER A CA 1
ATOM 810 C C . SER A 1 105 ? 1.421 -5.584 -30.146 1.00 81.75 105 SER A C 1
ATOM 812 O O . SER A 1 105 ? 1.901 -6.077 -31.159 1.00 81.75 105 SER A O 1
ATOM 814 N N . LYS A 1 106 ? 1.612 -4.300 -29.833 1.00 78.75 106 LYS A N 1
ATOM 815 C CA . LYS A 1 106 ? 2.454 -3.396 -30.623 1.00 78.75 106 LYS A CA 1
ATOM 816 C C . LYS A 1 106 ? 3.880 -3.333 -30.112 1.00 78.75 106 LYS A C 1
ATOM 818 O O . LYS A 1 106 ? 4.807 -3.259 -30.908 1.00 78.75 106 LYS A O 1
ATOM 823 N N . LEU A 1 107 ? 4.030 -3.318 -28.791 1.00 83.25 107 LEU A N 1
ATOM 824 C CA . LEU A 1 107 ? 5.332 -3.276 -28.137 1.00 83.25 107 LEU A CA 1
ATOM 825 C C . LEU A 1 107 ? 5.995 -4.660 -28.124 1.00 83.25 107 LEU A C 1
ATOM 827 O O . LEU A 1 107 ? 7.216 -4.745 -28.190 1.00 83.25 107 LEU A O 1
ATOM 831 N N . ASP A 1 108 ? 5.190 -5.724 -28.108 1.00 85.12 108 ASP A N 1
ATOM 832 C CA . ASP A 1 108 ? 5.631 -7.115 -28.206 1.00 85.12 108 ASP A CA 1
ATOM 833 C C . ASP A 1 108 ? 4.828 -7.870 -29.292 1.00 85.12 108 ASP A C 1
ATOM 835 O O . ASP A 1 108 ? 3.961 -8.696 -28.983 1.00 85.12 108 ASP A O 1
ATOM 839 N N . PRO A 1 109 ? 5.063 -7.573 -30.587 1.00 82.75 109 PRO A N 1
ATOM 840 C CA . PRO A 1 109 ? 4.290 -8.148 -31.694 1.00 82.75 109 PRO A CA 1
ATOM 841 C C . PRO A 1 109 ? 4.538 -9.644 -31.895 1.00 82.75 109 PRO A C 1
ATOM 843 O O . PRO A 1 109 ? 3.697 -10.341 -32.457 1.00 82.75 109 PRO A O 1
ATOM 846 N N . THR A 1 110 ? 5.680 -10.148 -31.429 1.00 84.31 110 THR A N 1
ATOM 847 C CA . THR A 1 110 ? 6.029 -11.572 -31.470 1.00 84.31 110 THR A CA 1
ATOM 848 C C . THR A 1 110 ? 5.545 -12.334 -30.238 1.00 84.31 110 THR A C 1
ATOM 850 O O . THR A 1 110 ? 5.725 -13.547 -30.184 1.00 84.31 110 THR A O 1
ATOM 853 N N . ASN A 1 111 ? 4.944 -11.644 -29.257 1.00 83.06 111 ASN A N 1
ATOM 854 C CA . ASN A 1 111 ? 4.564 -12.196 -27.956 1.00 83.06 111 ASN A CA 1
ATOM 855 C C . ASN A 1 111 ? 5.730 -12.951 -27.284 1.00 83.06 111 ASN A C 1
ATOM 857 O O . ASN A 1 111 ? 5.560 -14.053 -26.764 1.00 83.06 111 ASN A O 1
ATOM 861 N N . ALA A 1 112 ? 6.919 -12.347 -27.327 1.00 82.12 112 ALA A N 1
ATOM 862 C CA . ALA A 1 112 ? 8.147 -12.859 -26.732 1.00 82.12 112 ALA A CA 1
ATOM 863 C C . ALA A 1 112 ? 8.150 -12.758 -25.193 1.00 82.12 112 ALA A C 1
ATOM 865 O O . ALA A 1 112 ? 9.066 -13.265 -24.552 1.00 82.12 112 ALA A O 1
ATOM 866 N N . GLY A 1 113 ? 7.142 -12.114 -24.594 1.00 82.38 113 GLY A N 1
ATOM 867 C CA . GLY A 1 113 ? 7.006 -11.971 -23.143 1.00 82.38 113 GLY A CA 1
ATOM 868 C C . GLY A 1 113 ? 7.752 -10.766 -22.572 1.00 82.38 113 GLY A C 1
ATOM 869 O O . GLY A 1 113 ? 7.924 -10.673 -21.362 1.00 82.38 113 GLY A O 1
ATOM 870 N N . THR A 1 114 ? 8.177 -9.831 -23.423 1.00 81.38 114 THR A N 1
ATOM 871 C CA . THR A 1 114 ? 8.970 -8.649 -23.040 1.00 81.38 114 THR A CA 1
ATOM 872 C C . THR A 1 114 ? 8.115 -7.516 -22.479 1.00 81.38 114 THR A C 1
ATOM 874 O O . THR A 1 114 ? 8.636 -6.561 -21.914 1.00 81.38 114 THR A O 1
ATOM 877 N N . VAL A 1 115 ? 6.791 -7.614 -22.627 1.00 88.56 115 VAL A N 1
ATOM 878 C CA . VAL A 1 115 ? 5.821 -6.614 -22.175 1.00 88.56 115 VAL A CA 1
ATOM 879 C C . VAL A 1 115 ? 4.666 -7.313 -21.473 1.00 88.56 115 VAL A C 1
ATOM 881 O O . VAL A 1 115 ? 4.123 -8.293 -21.986 1.00 88.56 115 VAL A O 1
ATOM 884 N N . THR A 1 116 ? 4.224 -6.780 -20.335 1.00 92.69 116 THR A N 1
ATOM 885 C CA . THR A 1 116 ? 3.067 -7.285 -19.575 1.00 92.69 116 THR A CA 1
ATOM 886 C C . THR A 1 116 ? 1.865 -6.351 -19.721 1.00 92.69 116 THR A C 1
ATOM 888 O O . THR A 1 116 ? 2.003 -5.131 -19.692 1.00 92.69 116 THR A O 1
ATOM 891 N N . GLY A 1 117 ? 0.676 -6.931 -19.927 1.00 92.06 117 GLY A N 1
ATOM 892 C CA . GLY A 1 117 ? -0.584 -6.190 -20.078 1.00 92.06 117 GLY A CA 1
ATOM 893 C C . GLY A 1 117 ? -1.273 -5.876 -18.744 1.00 92.06 117 GLY A C 1
ATOM 894 O O . GLY A 1 117 ? -0.682 -6.004 -17.673 1.00 92.06 117 GLY A O 1
ATOM 895 N N . LYS A 1 118 ? -2.564 -5.531 -18.811 1.00 92.12 118 LYS A N 1
ATOM 896 C CA . LYS A 1 118 ? -3.458 -5.179 -17.686 1.00 92.12 118 LYS A CA 1
ATOM 897 C C . LYS A 1 118 ? -3.213 -3.815 -17.033 1.00 92.12 118 LYS A C 1
ATOM 899 O O . LYS A 1 118 ? -3.821 -3.505 -16.006 1.00 92.12 118 LYS A O 1
ATOM 904 N N . GLY A 1 119 ? -2.394 -2.975 -17.667 1.00 92.38 119 GLY A N 1
ATOM 905 C CA . GLY A 1 119 ? -2.144 -1.586 -17.281 1.00 92.38 119 GLY A CA 1
ATOM 906 C C . GLY A 1 119 ? -1.485 -1.414 -15.914 1.00 92.38 119 GLY A C 1
ATOM 907 O O . GLY A 1 119 ? -1.311 -2.369 -15.156 1.00 92.38 119 GLY A O 1
ATOM 908 N N . SER A 1 120 ? -1.130 -0.171 -15.600 1.00 93.75 120 SER A N 1
ATOM 909 C CA . SER A 1 120 ? -0.189 0.172 -14.532 1.00 93.75 120 SER A CA 1
ATOM 910 C C . SER A 1 120 ? -0.816 0.577 -13.202 1.00 93.75 120 SER A C 1
ATOM 912 O O . SER A 1 120 ? -0.091 0.935 -12.283 1.00 93.75 120 SER A O 1
ATOM 914 N N . PHE A 1 121 ? -2.142 0.549 -13.067 1.00 94.38 121 PHE A N 1
ATOM 915 C CA . PHE A 1 121 ? -2.823 0.957 -11.832 1.00 94.38 121 PHE A CA 1
ATOM 916 C C . PHE A 1 121 ? -3.430 -0.220 -11.084 1.00 94.38 121 PHE A C 1
ATOM 918 O O . PHE A 1 121 ? -4.008 -1.121 -11.696 1.00 94.38 121 PHE A O 1
ATOM 925 N N . ARG A 1 122 ? -3.350 -0.161 -9.755 1.00 95.62 122 ARG A N 1
ATOM 926 C CA . ARG A 1 122 ? -3.947 -1.116 -8.826 1.00 95.62 122 ARG A CA 1
ATOM 927 C C . ARG A 1 122 ? -4.659 -0.364 -7.712 1.00 95.62 122 ARG A C 1
ATOM 929 O O . ARG A 1 122 ? -4.100 0.560 -7.129 1.00 95.62 122 ARG A O 1
ATOM 936 N N . GLU A 1 123 ? -5.876 -0.786 -7.408 1.00 96.12 123 GLU A N 1
ATOM 937 C CA . GLU A 1 123 ? -6.627 -0.358 -6.234 1.00 96.12 123 GLU A CA 1
ATOM 938 C C . GLU A 1 123 ? -7.010 -1.590 -5.426 1.00 96.12 123 GLU A C 1
ATOM 940 O O . GLU A 1 123 ? -7.655 -2.503 -5.943 1.00 96.12 123 GLU A O 1
ATOM 945 N N . VAL A 1 124 ? -6.639 -1.596 -4.149 1.00 97.44 124 VAL A N 1
ATOM 946 C CA . VAL A 1 124 ? -7.071 -2.617 -3.200 1.00 97.44 124 VAL A CA 1
ATOM 947 C C . VAL A 1 124 ? -8.338 -2.118 -2.521 1.00 97.44 124 VAL A C 1
ATOM 949 O O . VAL A 1 124 ? -8.320 -1.097 -1.841 1.00 97.44 124 VAL A O 1
ATOM 952 N N . GLN A 1 125 ? -9.443 -2.819 -2.720 1.00 97.38 125 GLN A N 1
ATOM 953 C CA . GLN A 1 125 ? -10.758 -2.485 -2.191 1.00 97.38 125 GLN A CA 1
ATOM 954 C C . GLN A 1 125 ? -11.097 -3.358 -0.989 1.00 97.38 125 GLN A C 1
ATOM 956 O O . GLN A 1 125 ? -10.820 -4.558 -0.996 1.00 97.38 125 GLN A O 1
ATOM 961 N N . VAL A 1 126 ? -11.775 -2.768 -0.007 1.00 98.38 126 VAL A N 1
ATOM 962 C CA . VAL A 1 126 ? -12.343 -3.470 1.147 1.00 98.38 126 VAL A CA 1
ATOM 963 C C . VAL A 1 126 ? -13.853 -3.335 1.117 1.00 98.38 126 VAL A C 1
ATOM 965 O O . VAL A 1 126 ? -14.383 -2.226 1.152 1.00 98.38 126 VAL A O 1
ATOM 968 N N . TRP A 1 127 ? -14.543 -4.466 1.061 1.00 98.25 127 TRP A N 1
ATOM 969 C CA . TRP A 1 127 ? -15.997 -4.554 1.008 1.00 98.25 127 TRP A CA 1
ATOM 970 C C . TRP A 1 127 ? -16.538 -5.200 2.279 1.00 98.25 127 TRP A C 1
ATOM 972 O O . TRP A 1 127 ? -15.989 -6.202 2.729 1.00 98.25 127 TRP A O 1
ATOM 982 N N . ILE A 1 128 ? -17.626 -4.648 2.816 1.00 98.62 128 ILE A N 1
ATOM 983 C CA . ILE A 1 128 ? -18.379 -5.183 3.958 1.00 98.62 128 ILE A CA 1
ATOM 984 C C . ILE A 1 128 ? -19.832 -5.344 3.512 1.00 98.62 128 ILE A C 1
ATOM 986 O O . ILE A 1 128 ? -20.450 -4.363 3.098 1.00 98.62 128 ILE A O 1
ATOM 990 N N . ASP A 1 129 ? -20.362 -6.569 3.536 1.00 97.19 129 ASP A N 1
ATOM 991 C CA . ASP A 1 129 ? -21.734 -6.906 3.115 1.00 97.19 129 ASP A CA 1
ATOM 992 C C . ASP A 1 129 ? -22.141 -6.240 1.785 1.00 97.19 129 ASP A C 1
ATOM 994 O O . ASP A 1 129 ? -23.212 -5.646 1.648 1.00 97.19 129 ASP A O 1
ATOM 998 N N . HIS A 1 130 ? -21.249 -6.315 0.790 1.00 93.50 130 HIS A N 1
ATOM 999 C CA . HIS A 1 130 ? -21.412 -5.740 -0.556 1.00 93.50 130 HIS A CA 1
ATOM 1000 C C . HIS A 1 130 ? -21.355 -4.206 -0.655 1.00 93.50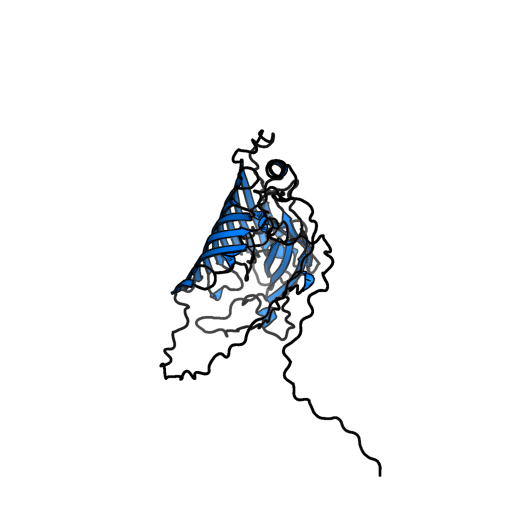 130 HIS A C 1
ATOM 1002 O O . HIS A 1 130 ? -21.669 -3.647 -1.707 1.00 93.50 130 HIS A O 1
ATOM 1008 N N . ARG A 1 131 ? -20.894 -3.505 0.385 1.00 96.19 131 ARG A N 1
ATOM 1009 C CA . ARG A 1 131 ? -20.634 -2.057 0.352 1.00 96.19 131 ARG A CA 1
ATOM 1010 C C . ARG A 1 131 ? -19.140 -1.773 0.456 1.00 96.19 131 ARG A C 1
ATOM 1012 O O . ARG A 1 131 ? -18.463 -2.325 1.318 1.00 96.19 131 ARG A O 1
ATOM 1019 N N . LEU A 1 132 ? -18.632 -0.893 -0.407 1.00 97.06 132 LEU A N 1
ATOM 1020 C CA . LEU A 1 132 ? -17.237 -0.454 -0.361 1.00 97.06 132 LEU A CA 1
ATOM 1021 C C . LEU A 1 132 ? -17.004 0.340 0.931 1.00 97.06 132 LEU A C 1
ATOM 1023 O O . LEU A 1 132 ? -17.636 1.376 1.133 1.00 97.06 132 LEU A O 1
ATOM 1027 N N . ALA A 1 133 ? -16.125 -0.161 1.794 1.00 98.12 133 ALA A N 1
ATOM 1028 C CA . ALA A 1 133 ? -15.787 0.434 3.082 1.00 98.12 133 ALA A CA 1
ATOM 1029 C C . ALA A 1 133 ? -14.528 1.310 3.020 1.00 98.12 133 ALA A C 1
ATOM 1031 O O . ALA A 1 133 ? -14.392 2.245 3.801 1.00 98.12 133 ALA A O 1
ATOM 1032 N N . GLY A 1 134 ? -13.624 1.030 2.080 1.00 97.62 134 GLY A N 1
ATOM 1033 C CA . GLY A 1 134 ? -12.419 1.821 1.857 1.00 97.62 134 GLY A CA 1
ATOM 1034 C C . GLY A 1 134 ? -11.537 1.250 0.754 1.00 97.62 134 GLY A C 1
ATOM 1035 O O . GLY A 1 134 ? -11.749 0.125 0.292 1.00 97.62 134 GLY A O 1
ATOM 1036 N N . VAL A 1 135 ? -10.543 2.032 0.337 1.00 97.25 135 VAL A N 1
ATOM 1037 C CA . VAL A 1 135 ? -9.537 1.631 -0.652 1.00 97.25 135 VAL A CA 1
ATOM 1038 C C . VAL A 1 135 ? -8.113 1.944 -0.197 1.00 97.25 135 VAL A C 1
ATOM 1040 O O . VAL A 1 135 ? -7.886 2.868 0.586 1.00 97.25 135 VAL A O 1
ATOM 1043 N N . ALA A 1 136 ? -7.141 1.217 -0.741 1.00 97.44 136 ALA A N 1
ATOM 1044 C CA . ALA A 1 136 ? -5.720 1.514 -0.632 1.00 97.44 136 ALA A CA 1
ATOM 1045 C C . ALA A 1 136 ? -5.066 1.531 -2.019 1.00 97.44 136 ALA A C 1
ATOM 1047 O O . ALA A 1 136 ? -5.349 0.676 -2.863 1.00 97.44 136 ALA A O 1
ATOM 1048 N N . TYR A 1 137 ? -4.185 2.507 -2.249 1.00 96.81 137 TYR A N 1
ATOM 1049 C CA . TYR A 1 137 ? -3.328 2.550 -3.435 1.00 96.81 137 TYR A CA 1
ATOM 1050 C C . TYR A 1 137 ? -1.937 2.057 -3.024 1.00 96.81 137 TYR A C 1
ATOM 1052 O O . TYR A 1 137 ? -1.289 2.724 -2.210 1.00 96.81 137 TYR A O 1
ATOM 1060 N N . PRO A 1 138 ? -1.495 0.888 -3.520 1.00 96.31 138 PRO A N 1
ATOM 1061 C CA . PRO A 1 138 ? -0.286 0.267 -3.024 1.00 96.31 138 PRO A CA 1
ATOM 1062 C C . PRO A 1 138 ? 0.974 1.034 -3.441 1.00 96.31 138 PRO A C 1
ATOM 1064 O O . PRO A 1 138 ? 1.071 1.543 -4.558 1.00 96.31 138 PRO A O 1
ATOM 1067 N N . PHE A 1 139 ? 1.957 1.097 -2.543 1.00 97.38 139 PHE A N 1
ATOM 1068 C CA . PHE A 1 139 ? 3.304 1.573 -2.854 1.00 97.38 139 PHE A CA 1
ATOM 1069 C C . PHE A 1 139 ? 3.993 0.605 -3.840 1.00 97.38 139 PHE A C 1
ATOM 1071 O O . PHE A 1 139 ? 3.886 -0.609 -3.645 1.00 97.38 139 PHE A O 1
ATOM 1078 N N . PRO A 1 140 ? 4.702 1.095 -4.876 1.00 95.81 140 PRO A N 1
ATOM 1079 C CA . PRO A 1 140 ? 5.468 0.247 -5.791 1.00 95.81 140 PRO A CA 1
ATOM 1080 C C . PRO A 1 140 ? 6.718 -0.315 -5.096 1.00 95.81 140 PRO A C 1
ATOM 1082 O O . PRO A 1 140 ? 7.802 0.259 -5.170 1.00 95.81 140 PRO A O 1
ATOM 1085 N N . VAL A 1 141 ? 6.561 -1.435 -4.391 1.00 95.12 141 VAL A N 1
ATOM 1086 C CA . VAL A 1 141 ? 7.688 -2.167 -3.797 1.00 95.12 141 VAL A CA 1
ATOM 1087 C C . VAL A 1 141 ? 8.522 -2.798 -4.913 1.00 95.12 141 VAL A C 1
ATOM 1089 O O . VAL A 1 141 ? 7.979 -3.335 -5.880 1.00 95.12 141 VAL A O 1
ATOM 1092 N N . ILE A 1 142 ? 9.846 -2.741 -4.769 1.00 95.00 142 ILE A N 1
ATOM 1093 C CA . ILE A 1 142 ? 10.782 -3.463 -5.631 1.00 95.00 142 ILE A CA 1
ATOM 1094 C C . ILE A 1 142 ? 11.527 -4.470 -4.761 1.00 95.00 142 ILE A C 1
ATOM 1096 O O . ILE A 1 142 ? 12.174 -4.092 -3.784 1.00 95.00 142 ILE A O 1
ATOM 1100 N N . TYR A 1 143 ? 11.432 -5.753 -5.089 1.00 90.88 143 TYR A N 1
ATOM 1101 C CA . TYR A 1 143 ? 12.127 -6.793 -4.339 1.00 90.88 143 TYR A CA 1
ATOM 1102 C C . TYR A 1 143 ? 13.616 -6.840 -4.683 1.00 90.88 143 TYR A C 1
ATOM 1104 O O . TYR A 1 143 ? 14.071 -6.295 -5.693 1.00 90.88 143 TYR A O 1
ATOM 1112 N N . THR A 1 144 ? 14.403 -7.491 -3.824 1.00 86.62 144 THR A N 1
ATOM 1113 C CA . THR A 1 144 ? 15.835 -7.686 -4.057 1.00 86.62 144 THR A CA 1
ATOM 1114 C C . THR A 1 144 ? 16.036 -8.505 -5.326 1.00 86.62 144 THR A C 1
ATOM 1116 O O . THR A 1 144 ? 15.763 -9.699 -5.353 1.00 86.62 144 THR A O 1
ATOM 1119 N N . GLY A 1 145 ? 16.499 -7.838 -6.380 1.00 85.38 145 GLY A N 1
ATOM 1120 C CA . GLY A 1 145 ? 16.687 -8.422 -7.706 1.00 85.38 145 GLY A CA 1
ATOM 1121 C C . GLY A 1 145 ? 15.720 -7.905 -8.782 1.00 85.38 145 GLY A C 1
ATOM 1122 O O . GLY A 1 145 ? 15.901 -8.196 -9.961 1.00 85.38 145 GLY A O 1
ATOM 1123 N N . GLY A 1 146 ? 14.731 -7.090 -8.416 1.00 89.38 146 GLY A N 1
ATOM 1124 C CA . GLY A 1 146 ? 13.761 -6.546 -9.362 1.00 89.38 146 GLY A CA 1
ATOM 1125 C C . GLY A 1 146 ? 14.358 -5.516 -10.326 1.00 89.38 146 GLY A C 1
ATOM 1126 O O . GLY A 1 146 ? 15.244 -4.745 -9.957 1.00 89.38 146 GLY A O 1
ATOM 1127 N N . ILE A 1 147 ? 13.827 -5.446 -11.547 1.00 91.19 147 ILE A N 1
ATOM 1128 C CA . ILE A 1 147 ? 14.160 -4.453 -12.586 1.00 91.19 147 ILE A CA 1
ATOM 1129 C C . ILE A 1 147 ? 15.623 -4.508 -13.080 1.00 91.19 147 ILE A C 1
ATOM 1131 O O . ILE A 1 147 ? 15.872 -4.935 -14.203 1.00 91.19 147 ILE A O 1
ATOM 1135 N N . LEU A 1 148 ? 16.602 -4.072 -12.279 1.00 92.62 148 LEU A N 1
ATOM 1136 C CA . LEU A 1 148 ? 18.029 -4.102 -12.618 1.00 92.62 148 LEU A CA 1
ATOM 1137 C C . LEU A 1 148 ? 18.830 -4.613 -11.412 1.00 92.62 148 LEU A C 1
ATOM 1139 O O . LEU A 1 148 ? 19.096 -3.878 -10.462 1.00 92.62 148 LEU A O 1
ATOM 1143 N N . LEU A 1 149 ? 19.252 -5.884 -11.481 1.00 89.94 149 LEU A N 1
ATOM 1144 C CA . LEU A 1 149 ? 19.914 -6.632 -10.396 1.00 89.94 149 LEU A CA 1
ATOM 1145 C C . LEU A 1 149 ? 21.033 -5.848 -9.684 1.00 89.94 149 LEU A C 1
ATOM 1147 O O . LEU A 1 149 ? 21.148 -5.881 -8.459 1.00 89.94 149 LEU A O 1
ATOM 1151 N N . ALA A 1 150 ? 21.864 -5.131 -10.447 1.00 92.12 150 ALA A N 1
ATOM 1152 C CA . ALA A 1 150 ? 23.028 -4.425 -9.920 1.00 92.12 150 ALA A CA 1
ATOM 1153 C C . ALA A 1 150 ? 22.685 -3.283 -8.943 1.00 92.12 150 ALA A C 1
ATOM 1155 O O . ALA A 1 150 ? 23.528 -2.958 -8.105 1.00 92.12 150 ALA A O 1
ATOM 1156 N N . TRP A 1 151 ? 21.475 -2.707 -8.989 1.00 93.69 151 TRP A N 1
ATOM 1157 C CA . TRP A 1 151 ? 21.046 -1.652 -8.056 1.00 93.69 151 TRP A CA 1
ATOM 1158 C C . TRP A 1 151 ? 20.925 -2.115 -6.610 1.00 93.69 151 TRP A C 1
ATOM 1160 O O . TRP A 1 151 ? 21.008 -1.291 -5.703 1.00 93.69 151 TRP A O 1
ATOM 1170 N N . TRP A 1 152 ? 20.729 -3.414 -6.388 1.00 92.62 152 TRP A N 1
ATOM 1171 C CA . TRP A 1 152 ? 20.438 -3.951 -5.058 1.00 92.62 152 TRP A CA 1
ATOM 1172 C C . TRP A 1 152 ? 21.662 -4.550 -4.371 1.00 92.62 152 TRP A C 1
ATOM 1174 O O . TRP A 1 152 ? 21.581 -4.936 -3.210 1.00 92.62 152 TRP A O 1
ATOM 1184 N N . ARG A 1 153 ? 22.815 -4.578 -5.056 1.00 89.31 153 ARG A N 1
ATOM 1185 C CA . ARG A 1 153 ? 24.106 -4.939 -4.447 1.00 89.31 153 ARG A CA 1
ATOM 1186 C C . ARG A 1 153 ? 24.537 -3.966 -3.336 1.00 89.31 153 ARG A C 1
ATOM 1188 O O . ARG A 1 153 ? 25.038 -4.457 -2.330 1.00 89.31 153 ARG A O 1
ATOM 1195 N N . PRO A 1 154 ? 24.386 -2.631 -3.487 1.00 92.38 154 PRO A N 1
ATOM 1196 C CA . PRO A 1 154 ? 24.722 -1.675 -2.434 1.00 92.38 154 PRO A CA 1
ATOM 1197 C C . PRO A 1 154 ? 23.688 -1.645 -1.305 1.00 92.38 154 PRO A C 1
ATOM 1199 O O . PRO A 1 154 ? 24.047 -1.574 -0.134 1.00 92.38 154 PRO A O 1
ATOM 1202 N N . MET A 1 155 ? 22.400 -1.630 -1.657 1.00 91.62 155 MET A N 1
ATOM 1203 C CA . MET A 1 155 ? 21.299 -1.405 -0.722 1.00 91.62 155 MET A CA 1
ATOM 1204 C C . MET A 1 155 ? 19.989 -1.901 -1.330 1.00 91.62 155 MET A C 1
ATOM 1206 O O . MET A 1 155 ? 19.735 -1.642 -2.504 1.00 91.62 155 MET A O 1
ATOM 1210 N N . ALA A 1 156 ? 19.146 -2.562 -0.537 1.00 93.31 156 ALA A N 1
ATOM 1211 C CA . ALA A 1 156 ? 17.820 -2.999 -0.971 1.00 93.31 156 ALA A CA 1
ATOM 1212 C C . ALA A 1 156 ? 16.866 -1.815 -1.220 1.00 93.31 156 ALA A C 1
ATOM 1214 O O . ALA A 1 156 ? 17.066 -0.709 -0.705 1.00 93.31 156 ALA A O 1
ATOM 1215 N N . ALA A 1 157 ? 15.810 -2.048 -2.003 1.00 94.75 157 ALA A N 1
ATOM 1216 C CA . ALA A 1 157 ? 14.826 -1.015 -2.291 1.00 94.75 157 ALA A CA 1
ATOM 1217 C C . ALA A 1 157 ? 14.000 -0.626 -1.052 1.00 94.75 157 ALA A C 1
ATOM 1219 O O . ALA A 1 157 ? 13.863 -1.403 -0.102 1.00 94.75 157 ALA A O 1
ATOM 1220 N N . ILE A 1 158 ? 13.390 0.564 -1.081 1.00 95.38 158 ILE A N 1
ATOM 1221 C CA . ILE A 1 158 ? 12.407 0.977 -0.067 1.00 95.38 158 ILE A CA 1
ATOM 1222 C C . ILE A 1 158 ? 11.302 -0.087 0.031 1.00 95.38 158 ILE A C 1
ATOM 1224 O O . ILE A 1 158 ? 10.678 -0.441 -0.967 1.00 95.38 158 ILE A O 1
ATOM 1228 N N . GLY A 1 159 ? 11.060 -0.584 1.244 1.00 93.00 159 GLY A N 1
ATOM 1229 C CA . GLY A 1 159 ? 10.007 -1.561 1.521 1.00 93.00 159 GLY A CA 1
ATOM 1230 C C . GLY A 1 159 ? 10.323 -3.009 1.133 1.00 93.00 159 GLY A C 1
ATOM 1231 O O . GLY A 1 159 ? 9.483 -3.868 1.368 1.00 93.00 159 GLY A O 1
ATOM 1232 N N . ALA A 1 160 ? 11.515 -3.316 0.602 1.00 93.00 160 ALA A N 1
ATOM 1233 C CA . ALA A 1 160 ? 11.877 -4.687 0.219 1.00 93.00 160 ALA A CA 1
ATOM 1234 C C . ALA A 1 160 ? 11.859 -5.671 1.408 1.00 93.00 160 ALA A C 1
ATOM 1236 O O . ALA A 1 160 ? 11.480 -6.826 1.246 1.00 93.00 160 ALA A O 1
ATOM 1237 N N . PHE A 1 161 ? 12.239 -5.200 2.602 1.00 89.94 161 PHE A N 1
ATOM 1238 C CA . PHE A 1 161 ? 12.207 -5.984 3.847 1.00 89.94 161 PHE A CA 1
ATOM 1239 C C . PHE A 1 161 ? 11.061 -5.604 4.798 1.00 89.94 161 PHE A C 1
ATOM 1241 O O . PHE A 1 161 ? 10.753 -6.364 5.709 1.00 89.94 161 PHE A O 1
ATOM 1248 N N . ASP A 1 162 ? 10.443 -4.437 4.605 1.00 91.31 162 ASP A N 1
ATOM 1249 C CA . ASP A 1 162 ? 9.336 -3.924 5.426 1.00 91.31 162 ASP A CA 1
ATOM 1250 C C . ASP A 1 162 ? 8.292 -3.284 4.509 1.00 91.31 162 ASP A C 1
ATOM 1252 O O . ASP A 1 162 ? 8.228 -2.064 4.327 1.00 91.31 162 ASP A O 1
ATOM 1256 N N . ALA A 1 163 ? 7.546 -4.143 3.819 1.00 94.06 163 ALA A N 1
ATOM 1257 C CA . ALA A 1 163 ? 6.542 -3.706 2.867 1.00 94.06 163 ALA A CA 1
ATOM 1258 C C . ALA A 1 163 ? 5.363 -3.034 3.601 1.00 94.06 163 ALA A C 1
ATOM 1260 O O . ALA A 1 163 ? 4.926 -3.508 4.654 1.00 94.06 163 ALA A O 1
ATOM 1261 N N . PRO A 1 164 ? 4.818 -1.929 3.065 1.00 94.31 164 PRO A N 1
ATOM 1262 C CA . PRO A 1 164 ? 3.825 -1.142 3.777 1.00 94.31 164 PRO A CA 1
ATOM 1263 C C . PRO A 1 164 ? 2.485 -1.866 3.910 1.00 94.31 164 PRO A C 1
ATOM 1265 O O . PRO A 1 164 ? 2.008 -2.530 2.988 1.00 94.31 164 PRO A O 1
ATOM 1268 N N . THR A 1 165 ? 1.826 -1.628 5.041 1.00 95.38 165 THR A N 1
ATOM 1269 C CA . THR A 1 165 ? 0.413 -1.945 5.250 1.00 95.38 165 THR A CA 1
ATOM 1270 C C . THR A 1 165 ? -0.450 -0.684 5.185 1.00 95.38 165 THR A C 1
ATOM 1272 O O . THR A 1 165 ? 0.018 0.460 5.308 1.00 95.38 165 THR A O 1
ATOM 1275 N N . TYR A 1 166 ? -1.747 -0.888 4.979 1.00 95.94 166 TYR A N 1
ATOM 1276 C CA . TYR A 1 166 ? -2.727 0.178 4.812 1.00 95.94 166 TYR A CA 1
ATOM 1277 C C . TYR A 1 166 ? -3.816 0.008 5.852 1.00 95.94 166 TYR A C 1
ATOM 1279 O O . TYR A 1 166 ? -4.382 -1.073 5.983 1.00 95.94 166 TYR A O 1
ATOM 1287 N N . VAL A 1 167 ? -4.111 1.074 6.595 1.00 95.69 167 VAL A N 1
ATOM 1288 C CA . VAL A 1 167 ? -5.176 1.040 7.594 1.00 95.69 167 VAL A CA 1
ATOM 1289 C C . VAL A 1 167 ? -6.350 1.879 7.130 1.00 95.69 167 VAL A C 1
ATOM 1291 O O . VAL A 1 167 ? -6.177 3.021 6.703 1.00 95.69 167 VAL A O 1
ATOM 1294 N N . LEU A 1 168 ? -7.542 1.310 7.246 1.00 97.12 168 LEU A N 1
ATOM 1295 C CA . LEU A 1 168 ? -8.823 1.917 6.930 1.00 97.12 168 LEU A CA 1
ATOM 1296 C C . LEU A 1 168 ? -9.642 2.037 8.213 1.00 97.12 168 LEU A C 1
ATOM 1298 O O . LEU A 1 168 ? -9.682 1.107 9.018 1.00 97.12 168 LEU A O 1
ATOM 1302 N N . ASP A 1 169 ? -10.297 3.177 8.403 1.00 97.81 169 ASP A N 1
ATOM 1303 C CA . ASP A 1 169 ? -11.308 3.307 9.447 1.00 97.81 169 ASP A CA 1
ATOM 1304 C C . ASP A 1 169 ? -12.631 2.763 8.903 1.00 97.81 169 ASP A C 1
ATOM 1306 O O . ASP A 1 169 ? -13.203 3.325 7.972 1.00 97.81 169 ASP A O 1
ATOM 1310 N N . ILE A 1 170 ? -13.084 1.642 9.461 1.00 98.50 170 ILE A N 1
ATOM 1311 C CA . ILE A 1 170 ? -14.353 1.003 9.099 1.00 98.50 170 ILE A CA 1
ATOM 1312 C C . ILE A 1 170 ? -15.428 1.256 10.166 1.00 98.50 170 ILE A C 1
ATOM 1314 O O . ILE A 1 170 ? -16.503 0.658 10.124 1.00 98.50 170 ILE A O 1
ATOM 1318 N N . SER A 1 171 ? -15.177 2.177 11.102 1.00 98.12 171 SER A N 1
ATOM 1319 C CA . SER A 1 171 ? -16.109 2.549 12.168 1.00 98.12 171 SER A CA 1
ATOM 1320 C C . SER A 1 171 ? -17.485 3.017 11.677 1.00 98.12 171 SER A C 1
ATOM 1322 O O . SER A 1 171 ? -18.453 2.749 12.387 1.00 98.12 171 SER A O 1
ATOM 1324 N N . PRO A 1 172 ? -17.659 3.601 10.469 1.00 98.50 172 PRO A N 1
ATOM 1325 C CA . PRO A 1 172 ? -19.000 3.873 9.956 1.00 98.50 172 PRO A CA 1
ATOM 1326 C C . PRO A 1 172 ? -19.920 2.645 9.820 1.00 98.50 172 PRO A C 1
ATOM 1328 O O . PRO A 1 172 ? -21.141 2.781 9.762 1.00 98.50 172 PRO A O 1
ATOM 1331 N N . PHE A 1 173 ? -19.354 1.435 9.769 1.00 98.69 173 PHE A N 1
ATOM 1332 C CA . PHE A 1 173 ? -20.102 0.177 9.682 1.00 98.69 173 PHE A CA 1
ATOM 1333 C C . PHE A 1 173 ? -20.420 -0.435 11.050 1.00 98.69 173 PHE A C 1
ATOM 1335 O O . PHE A 1 173 ? -21.231 -1.354 11.127 1.00 98.69 173 PHE A O 1
ATOM 1342 N N . VAL A 1 174 ? -19.831 0.071 12.137 1.00 98.25 174 VAL A N 1
ATOM 1343 C CA . VAL A 1 174 ? -19.961 -0.490 13.493 1.00 98.25 174 VAL A CA 1
ATOM 1344 C C . VAL A 1 174 ? -21.414 -0.722 13.935 1.00 98.25 174 VAL A C 1
ATOM 1346 O O . VAL A 1 174 ? -21.682 -1.811 14.442 1.00 98.25 174 VAL A O 1
ATOM 1349 N N . PRO A 1 175 ? -22.382 0.192 13.701 1.00 97.88 175 PRO A N 1
ATOM 1350 C CA . PRO A 1 175 ? -23.785 -0.062 14.045 1.00 97.88 175 PRO A CA 1
ATOM 1351 C C . PRO A 1 175 ? -24.388 -1.304 13.376 1.00 97.88 175 PRO A C 1
ATOM 1353 O O . PRO A 1 175 ? -25.280 -1.942 13.937 1.00 97.88 175 PRO A O 1
ATOM 1356 N N . LEU A 1 176 ? -23.909 -1.641 12.173 1.00 98.12 176 LEU A N 1
ATOM 1357 C CA . LEU A 1 176 ? -24.338 -2.817 11.419 1.00 98.12 176 LEU A CA 1
ATOM 1358 C C . LEU A 1 176 ? -23.628 -4.079 11.919 1.00 98.12 176 LEU A C 1
ATOM 1360 O O . LEU A 1 176 ? -24.278 -5.104 12.073 1.00 98.12 176 LEU A O 1
ATOM 1364 N N . LEU A 1 177 ? -22.331 -3.972 12.233 1.00 98.50 177 LEU A N 1
ATOM 1365 C CA . LEU A 1 177 ? -21.491 -5.074 12.725 1.00 98.50 177 LEU A CA 1
ATOM 1366 C C . LEU A 1 177 ? -21.836 -5.523 14.158 1.00 98.50 177 LEU A C 1
ATOM 1368 O O . LEU A 1 177 ? -21.480 -6.620 14.584 1.00 98.50 177 LEU A O 1
ATOM 1372 N N . ALA A 1 178 ? -22.516 -4.674 14.929 1.00 98.12 178 ALA A N 1
ATOM 1373 C CA . ALA A 1 178 ? -22.829 -4.878 16.343 1.00 98.12 178 ALA A CA 1
ATOM 1374 C C . ALA A 1 178 ? -23.974 -5.881 16.615 1.00 98.12 178 ALA A C 1
ATOM 1376 O O . ALA A 1 178 ? -24.554 -5.875 17.701 1.00 98.12 178 ALA A O 1
ATOM 1377 N N . ASP A 1 179 ? -24.368 -6.712 15.648 1.00 97.12 179 ASP A N 1
ATOM 1378 C CA . ASP A 1 179 ? -25.525 -7.612 15.763 1.00 97.12 179 ASP A CA 1
ATOM 1379 C C . ASP A 1 179 ? -25.172 -9.062 16.162 1.00 97.12 179 ASP A C 1
ATOM 1381 O O . ASP A 1 179 ? -26.070 -9.893 16.321 1.00 97.12 179 ASP A O 1
ATOM 1385 N N . SER A 1 180 ? -23.881 -9.345 16.380 1.00 94.88 180 SER A N 1
ATOM 1386 C CA . SER A 1 180 ? -23.316 -10.677 16.665 1.00 94.88 180 SER A CA 1
ATOM 1387 C C . SER A 1 180 ? -23.504 -11.728 15.574 1.00 94.88 180 SER A C 1
ATOM 1389 O O . SER A 1 180 ? -23.307 -12.915 15.841 1.00 94.88 180 SER A O 1
ATOM 1391 N N . LYS A 1 181 ? -23.854 -11.332 14.352 1.00 97.75 181 LYS A N 1
ATOM 1392 C CA . LYS A 1 181 ? -23.914 -12.244 13.214 1.00 97.75 181 LYS A CA 1
ATOM 1393 C C . LYS A 1 181 ? -22.609 -12.204 12.415 1.00 97.75 181 LYS A C 1
ATOM 1395 O O . LYS A 1 181 ? -21.813 -11.272 12.543 1.00 97.75 181 LYS A O 1
ATOM 1400 N N . PRO A 1 182 ? -22.355 -13.233 11.592 1.00 98.12 182 PRO A N 1
ATOM 1401 C CA . PRO A 1 182 ? -21.277 -13.190 10.617 1.00 98.12 182 PRO A CA 1
ATOM 1402 C C . PRO A 1 182 ? -21.573 -12.180 9.500 1.00 98.12 182 PRO A C 1
ATOM 1404 O O . PRO A 1 182 ? -22.620 -12.253 8.859 1.00 98.12 182 PRO A O 1
ATOM 1407 N N . HIS A 1 183 ? -20.613 -11.299 9.236 1.00 98.56 183 HIS A N 1
ATOM 1408 C CA . HIS A 1 183 ? -20.613 -10.331 8.141 1.00 98.56 183 HIS A CA 1
ATOM 1409 C C . HIS A 1 183 ? -19.565 -10.705 7.101 1.00 98.56 183 HIS A C 1
ATOM 1411 O O . HIS A 1 183 ? -18.484 -11.189 7.448 1.00 98.56 183 HIS A O 1
ATOM 1417 N N . ASN A 1 184 ? -19.873 -10.465 5.832 1.00 98.44 184 ASN A N 1
ATOM 1418 C CA . ASN A 1 184 ? -18.991 -10.780 4.720 1.00 98.44 184 ASN A CA 1
ATOM 1419 C C . ASN A 1 184 ? -17.970 -9.655 4.509 1.00 98.44 184 ASN A C 1
ATOM 1421 O O . ASN A 1 184 ? -18.349 -8.534 4.168 1.00 98.44 184 ASN A O 1
ATOM 1425 N N . PHE A 1 185 ? -16.685 -9.966 4.666 1.00 98.56 185 PHE A N 1
ATOM 1426 C CA . PHE A 1 185 ? -15.577 -9.074 4.348 1.00 98.56 185 PHE A CA 1
ATOM 1427 C C . PHE A 1 185 ? -14.825 -9.590 3.128 1.00 98.56 185 PHE A C 1
ATOM 1429 O O . PHE A 1 185 ? -14.307 -10.706 3.144 1.00 98.56 185 PHE A O 1
ATOM 1436 N N . THR A 1 186 ? -14.688 -8.753 2.101 1.00 98.06 186 THR A N 1
ATOM 1437 C CA . THR A 1 186 ? -13.940 -9.089 0.884 1.00 98.06 186 THR A CA 1
ATOM 1438 C C . THR A 1 186 ? -12.865 -8.045 0.609 1.00 98.06 186 THR A C 1
ATOM 1440 O O . THR A 1 186 ? -13.165 -6.866 0.419 1.00 98.06 186 THR A O 1
ATOM 1443 N N . LEU A 1 187 ? -11.612 -8.491 0.528 1.00 97.81 187 LEU A N 1
ATOM 1444 C CA . LEU A 1 187 ? -10.527 -7.746 -0.101 1.00 97.81 187 LEU A CA 1
ATOM 1445 C C . LEU A 1 187 ? -10.497 -8.089 -1.588 1.00 97.81 187 LEU A C 1
ATOM 1447 O O . LEU A 1 187 ? -10.640 -9.255 -1.953 1.00 97.81 187 LEU A O 1
ATOM 1451 N N . ARG A 1 188 ? -10.299 -7.098 -2.453 1.00 95.44 188 ARG A N 1
ATOM 1452 C CA . ARG A 1 188 ? -10.189 -7.308 -3.902 1.00 95.44 188 ARG A CA 1
ATOM 1453 C C . ARG A 1 188 ? -9.208 -6.323 -4.506 1.00 95.44 188 ARG A C 1
ATOM 1455 O O . ARG A 1 188 ? -9.291 -5.140 -4.201 1.00 95.44 188 ARG A O 1
ATOM 1462 N N . VAL A 1 189 ? -8.359 -6.776 -5.421 1.00 96.06 189 VAL A N 1
ATOM 1463 C CA . VAL A 1 189 ? -7.578 -5.864 -6.266 1.00 96.06 189 VAL A CA 1
ATOM 1464 C C . VAL A 1 189 ? -8.313 -5.653 -7.587 1.00 96.06 189 VAL A C 1
ATOM 1466 O O . VAL A 1 189 ? -8.797 -6.600 -8.211 1.00 96.06 189 VAL A O 1
ATOM 1469 N N . VAL A 1 190 ? -8.422 -4.396 -8.008 1.00 93.81 190 VAL A N 1
ATOM 1470 C CA . VAL A 1 190 ? -8.907 -4.010 -9.338 1.00 93.81 190 VAL A CA 1
ATOM 1471 C C . VAL A 1 190 ? -7.853 -3.179 -10.057 1.00 93.81 190 VAL A C 1
ATOM 1473 O O . VAL A 1 190 ? -7.056 -2.487 -9.423 1.00 93.81 190 VAL A O 1
ATOM 1476 N N . GLY A 1 191 ? -7.845 -3.249 -11.385 1.00 92.19 191 GLY A N 1
ATOM 1477 C CA . GLY A 1 191 ? -6.862 -2.564 -12.218 1.00 92.19 191 GLY A CA 1
ATOM 1478 C C . GLY A 1 191 ? -7.458 -1.963 -13.481 1.00 92.19 191 GLY A C 1
ATOM 1479 O O . GLY A 1 191 ? -8.617 -1.553 -13.499 1.00 92.19 191 GLY A O 1
ATOM 1480 N N . GLN A 1 192 ? -6.636 -1.873 -14.528 1.00 86.94 192 GLN A N 1
ATOM 1481 C CA . GLN A 1 192 ? -6.973 -1.193 -15.788 1.00 86.94 192 GLN A CA 1
ATOM 1482 C C . GLN A 1 192 ? -7.207 -2.135 -16.954 1.00 86.94 192 GLN A C 1
ATOM 1484 O O . GLN A 1 192 ? -7.558 -1.676 -18.041 1.00 86.94 192 GLN A O 1
ATOM 1489 N N . GLY A 1 193 ? -6.993 -3.434 -16.754 1.00 86.12 193 GLY A N 1
ATOM 1490 C CA . GLY A 1 193 ? -7.389 -4.420 -17.738 1.00 86.12 193 GLY A CA 1
ATOM 1491 C C . GLY A 1 193 ? -8.888 -4.344 -18.003 1.00 86.12 193 GLY A C 1
ATOM 1492 O O . GLY A 1 193 ? -9.659 -3.746 -17.245 1.00 86.12 193 GLY A O 1
ATOM 1493 N N . GLU A 1 194 ? -9.313 -4.988 -19.083 1.00 82.69 194 GLU A N 1
ATOM 1494 C CA . GLU A 1 194 ? -10.726 -5.121 -19.435 1.00 82.69 194 GLU A CA 1
ATOM 1495 C C . GLU A 1 194 ? -11.588 -5.472 -18.205 1.00 82.69 194 GLU A C 1
ATOM 1497 O O . GLU A 1 194 ? -11.221 -6.338 -17.406 1.00 82.69 194 GLU A O 1
ATOM 1502 N N . ASN A 1 195 ? -12.704 -4.759 -18.018 1.00 83.69 195 ASN A N 1
ATOM 1503 C CA . ASN A 1 195 ? -13.606 -4.887 -16.863 1.00 83.69 195 ASN A CA 1
ATOM 1504 C C . ASN A 1 195 ? -12.944 -4.696 -15.479 1.00 83.69 195 ASN A C 1
ATOM 1506 O O . ASN A 1 195 ? -13.441 -5.205 -14.472 1.00 83.69 195 ASN A O 1
ATOM 1510 N N . GLY A 1 196 ? -11.839 -3.949 -15.410 1.00 87.50 196 GLY A N 1
ATOM 1511 C CA . GLY A 1 196 ? -11.083 -3.712 -14.180 1.00 87.50 196 GLY A CA 1
ATOM 1512 C C . GLY A 1 196 ? -10.192 -4.887 -13.769 1.00 87.50 196 GLY A C 1
ATOM 1513 O O . GLY A 1 196 ? -9.862 -5.017 -12.588 1.00 87.50 196 GLY A O 1
ATOM 1514 N N . SER A 1 197 ? -9.851 -5.768 -14.716 1.00 91.25 197 SER A N 1
ATOM 1515 C CA . SER A 1 197 ? -8.993 -6.933 -14.477 1.00 91.25 197 SER A CA 1
ATOM 1516 C C . SER A 1 197 ? -7.529 -6.556 -14.228 1.00 91.25 197 SER A C 1
ATOM 1518 O O . SER A 1 197 ? -7.061 -5.468 -14.575 1.00 91.25 197 SER A O 1
ATOM 1520 N N . ILE A 1 198 ? -6.818 -7.500 -13.621 1.00 94.56 198 ILE A N 1
ATOM 1521 C CA . ILE A 1 198 ? -5.376 -7.499 -13.357 1.00 94.56 198 ILE A CA 1
ATOM 1522 C C . ILE A 1 198 ? -4.797 -8.837 -13.833 1.00 94.56 198 ILE A C 1
ATOM 1524 O O . ILE A 1 198 ? -5.566 -9.708 -14.248 1.00 94.56 198 ILE A O 1
ATOM 1528 N N . ASN A 1 199 ? -3.472 -9.000 -13.821 1.00 94.75 199 ASN A N 1
ATOM 1529 C CA . ASN A 1 199 ? -2.905 -10.346 -13.879 1.00 94.75 199 ASN A CA 1
ATOM 1530 C C . ASN A 1 199 ? -3.079 -11.009 -12.507 1.00 94.75 199 ASN A C 1
ATOM 1532 O O . ASN A 1 199 ? -3.360 -10.334 -11.514 1.00 94.75 199 ASN A O 1
ATOM 1536 N N . ASP A 1 200 ? -2.943 -12.327 -12.470 1.00 91.06 200 ASP A N 1
ATOM 1537 C CA . ASP A 1 200 ? -3.178 -13.091 -11.254 1.00 91.06 200 ASP A CA 1
ATOM 1538 C C . ASP A 1 200 ? -2.026 -12.969 -10.250 1.00 91.06 200 ASP A C 1
ATOM 1540 O O . ASP A 1 200 ? -0.918 -12.555 -10.592 1.00 91.06 200 ASP A O 1
ATOM 1544 N N . ASP A 1 201 ? -2.316 -13.418 -9.029 1.00 90.25 201 ASP A N 1
ATOM 1545 C CA . ASP A 1 201 ? -1.355 -13.713 -7.965 1.00 90.25 201 ASP A CA 1
ATOM 1546 C C . ASP A 1 201 ? -0.959 -12.550 -7.039 1.00 90.25 201 ASP A C 1
ATOM 1548 O O . ASP A 1 201 ? 0.209 -12.192 -6.881 1.00 90.25 201 ASP A O 1
ATOM 1552 N N . TRP A 1 202 ? -1.958 -11.982 -6.358 1.00 95.94 202 TRP A N 1
ATOM 1553 C CA . TRP A 1 202 ? -1.735 -11.125 -5.193 1.00 95.94 202 TRP A CA 1
ATOM 1554 C C . TRP A 1 202 ? -1.773 -11.928 -3.900 1.00 95.94 202 TRP A C 1
ATOM 1556 O O . TRP A 1 202 ? -2.541 -12.874 -3.767 1.00 95.94 202 TRP A O 1
ATOM 1566 N N . VAL A 1 203 ? -0.971 -11.519 -2.923 1.00 95.12 203 VAL A N 1
ATOM 1567 C CA . VAL A 1 203 ? -0.979 -12.034 -1.553 1.00 95.12 203 VAL A CA 1
ATOM 1568 C C . VAL A 1 203 ? -1.647 -11.011 -0.647 1.00 95.12 203 VAL A C 1
ATOM 1570 O O . VAL A 1 203 ? -1.324 -9.825 -0.713 1.00 95.12 203 VAL A O 1
ATOM 1573 N N . PHE A 1 204 ? -2.542 -11.475 0.222 1.00 96.38 204 PHE A N 1
ATOM 1574 C CA . PHE A 1 204 ? -3.266 -10.658 1.189 1.00 96.38 204 PHE A CA 1
ATOM 1575 C C . PHE A 1 204 ? -3.046 -11.142 2.616 1.00 96.38 204 PHE A C 1
ATOM 1577 O O . PHE A 1 204 ? -2.962 -12.342 2.874 1.00 96.38 204 PHE A O 1
ATOM 1584 N N . SER A 1 205 ? -3.072 -10.205 3.558 1.00 96.88 205 SER A N 1
ATOM 1585 C CA . SER A 1 205 ? -3.409 -10.483 4.953 1.00 96.88 205 SER A CA 1
ATOM 1586 C C . SER A 1 205 ? -4.141 -9.289 5.552 1.00 96.88 205 SER A C 1
ATOM 1588 O O . SER A 1 205 ? -3.931 -8.152 5.125 1.00 96.88 205 SER A O 1
ATOM 1590 N N . ALA A 1 206 ? -5.042 -9.524 6.503 1.00 97.62 206 ALA A N 1
ATOM 1591 C CA . ALA A 1 206 ? -5.739 -8.430 7.171 1.00 97.62 206 ALA A CA 1
ATOM 1592 C C . ALA A 1 206 ? -6.173 -8.774 8.594 1.00 97.62 206 ALA A C 1
ATOM 1594 O O . ALA A 1 206 ? -6.416 -9.931 8.940 1.00 97.62 206 ALA A O 1
ATOM 1595 N N . ALA A 1 207 ? -6.315 -7.737 9.412 1.00 97.38 207 ALA A N 1
ATOM 1596 C CA . ALA A 1 207 ? -6.859 -7.835 10.757 1.00 97.38 207 ALA A CA 1
ATOM 1597 C C . ALA A 1 207 ? -7.669 -6.584 11.110 1.00 97.38 207 ALA A C 1
ATOM 1599 O O . ALA A 1 207 ? -7.362 -5.477 10.662 1.00 97.38 207 ALA A O 1
ATOM 1600 N N . VAL A 1 208 ? -8.694 -6.762 11.944 1.00 97.81 208 VAL A N 1
ATOM 1601 C CA . VAL A 1 208 ? -9.523 -5.673 12.462 1.00 97.81 208 VAL A CA 1
ATOM 1602 C C . VAL A 1 208 ? -9.167 -5.396 13.915 1.00 97.81 208 VAL A C 1
ATOM 1604 O O . VAL A 1 208 ? -9.316 -6.249 14.788 1.00 97.81 208 VAL A O 1
ATOM 1607 N N . PHE A 1 209 ? -8.729 -4.173 14.171 1.00 97.12 209 PHE A N 1
ATOM 1608 C CA . PHE A 1 209 ? -8.478 -3.616 15.489 1.00 97.12 209 PHE A CA 1
ATOM 1609 C C . PHE A 1 209 ? -9.782 -3.028 16.024 1.00 97.12 209 PHE A C 1
ATOM 1611 O O . PHE A 1 209 ? -10.312 -2.059 15.475 1.00 97.12 209 PHE A O 1
ATOM 1618 N N . VAL A 1 210 ? -10.306 -3.640 17.079 1.00 97.00 210 VAL A N 1
ATOM 1619 C CA . VAL A 1 210 ? -11.612 -3.338 17.661 1.00 97.00 210 VAL A CA 1
ATOM 1620 C C . VAL A 1 210 ? -11.432 -2.614 18.989 1.00 97.00 210 VAL A C 1
ATOM 1622 O O . VAL A 1 210 ? -10.736 -3.109 19.874 1.00 97.00 210 VAL A O 1
ATOM 1625 N N . GLY A 1 211 ? -12.096 -1.467 19.133 1.00 95.81 211 GLY A N 1
ATOM 1626 C CA . GLY A 1 211 ? -12.337 -0.828 20.427 1.00 95.81 211 GLY A CA 1
ATOM 1627 C C . GLY A 1 211 ? -13.756 -1.122 20.905 1.00 95.81 211 GLY A C 1
ATOM 1628 O O . GLY A 1 211 ? -14.688 -1.085 20.099 1.00 95.81 211 GLY A O 1
ATOM 1629 N N . LEU A 1 212 ? -13.930 -1.411 22.189 1.00 96.56 212 LEU A N 1
ATOM 1630 C CA . LEU A 1 212 ? -15.201 -1.750 22.823 1.00 96.56 212 LEU A CA 1
ATOM 1631 C C . LEU A 1 212 ? -15.694 -0.607 23.710 1.00 96.56 212 LEU A C 1
ATOM 1633 O O . LEU A 1 212 ? -14.916 0.123 24.320 1.00 96.56 212 LEU A O 1
ATOM 1637 N N . ASP A 1 213 ? -17.011 -0.467 23.797 1.00 96.81 213 ASP A N 1
ATOM 1638 C CA . ASP A 1 213 ? -17.637 0.351 24.826 1.00 96.81 213 ASP A CA 1
ATOM 1639 C C . ASP A 1 213 ? -17.568 -0.390 26.180 1.00 96.81 213 ASP A C 1
ATOM 1641 O O . ASP A 1 213 ? -17.774 -1.609 26.215 1.00 96.81 213 ASP A O 1
ATOM 1645 N N . PRO A 1 214 ? -17.291 0.302 27.304 1.00 95.75 214 PRO A N 1
ATOM 1646 C CA . PRO A 1 214 ? -17.269 -0.328 28.626 1.00 95.75 214 PRO A CA 1
ATOM 1647 C C . PRO A 1 214 ? -18.612 -0.945 29.039 1.00 95.75 214 PRO A C 1
ATOM 1649 O O . PRO A 1 214 ? -18.641 -1.875 29.844 1.00 95.75 214 PRO A O 1
ATOM 1652 N N . SER A 1 215 ? -19.728 -0.437 28.509 1.00 95.94 215 SER A N 1
ATOM 1653 C CA . SER A 1 215 ? -21.038 -1.054 28.677 1.00 95.94 215 SER A CA 1
ATOM 1654 C C . SER A 1 215 ? -21.193 -2.247 27.738 1.00 95.94 215 SER A C 1
ATOM 1656 O O . SER A 1 215 ? -20.781 -2.216 26.584 1.00 95.94 215 SER A O 1
ATOM 1658 N N . ALA A 1 216 ? -21.867 -3.297 28.208 1.00 94.88 216 ALA A N 1
ATOM 1659 C CA . ALA A 1 216 ? -22.243 -4.441 27.377 1.00 94.88 216 ALA A CA 1
ATOM 1660 C C . ALA A 1 216 ? -23.442 -4.148 26.451 1.00 94.88 216 ALA A C 1
ATOM 1662 O O . ALA A 1 216 ? -23.857 -5.019 25.686 1.00 94.88 216 ALA A O 1
ATOM 1663 N N . VAL A 1 217 ? -24.029 -2.948 26.533 1.00 97.00 217 VAL A N 1
ATOM 1664 C CA . VAL A 1 217 ? -25.160 -2.542 25.693 1.00 97.00 217 VAL A CA 1
ATOM 1665 C C . VAL A 1 217 ? -24.731 -2.482 24.229 1.00 97.00 217 VAL A C 1
ATOM 1667 O O . VAL A 1 217 ? -23.670 -1.957 23.888 1.00 97.00 217 VAL A O 1
ATOM 1670 N N . ARG A 1 218 ? -25.592 -3.015 23.360 1.00 97.81 218 ARG A N 1
ATOM 1671 C CA . ARG A 1 218 ? -25.372 -3.052 21.918 1.00 97.81 218 ARG A CA 1
ATOM 1672 C C . ARG A 1 218 ? -25.202 -1.646 21.337 1.00 97.81 218 ARG A C 1
ATOM 1674 O O . ARG A 1 218 ? -26.047 -0.779 21.554 1.00 97.81 218 ARG A O 1
ATOM 1681 N N . THR A 1 219 ? -24.172 -1.465 20.518 1.00 98.44 219 THR A N 1
ATOM 1682 C CA . THR A 1 219 ? -23.991 -0.261 19.703 1.00 98.44 219 THR A CA 1
ATOM 1683 C C . THR A 1 219 ? -25.031 -0.212 18.585 1.00 98.44 219 THR A C 1
ATOM 1685 O O . THR A 1 219 ? -25.285 -1.204 17.901 1.00 98.44 219 THR A O 1
ATOM 1688 N N . THR A 1 220 ? -25.656 0.948 18.400 1.00 98.25 220 THR A N 1
ATOM 1689 C CA . THR A 1 220 ? -26.741 1.169 17.433 1.00 98.25 220 THR A CA 1
ATOM 1690 C C . THR A 1 220 ? -26.470 2.386 16.550 1.00 98.25 220 THR A C 1
ATOM 1692 O O . THR A 1 220 ? -25.461 3.076 16.710 1.00 98.25 220 THR A O 1
ATOM 1695 N N . GLY A 1 221 ? -27.354 2.628 15.580 1.00 97.69 221 GLY A N 1
ATOM 1696 C CA . GLY A 1 221 ? -27.227 3.696 14.594 1.00 97.69 221 GLY A CA 1
ATOM 1697 C C . GLY A 1 221 ? -27.427 3.187 13.169 1.00 97.69 221 GLY A C 1
ATOM 1698 O O . GLY A 1 221 ? -27.947 2.091 12.956 1.00 97.69 221 GLY A O 1
ATOM 1699 N N . SER A 1 222 ? -27.037 3.991 12.186 1.00 97.75 222 SER A N 1
ATOM 1700 C CA . SER A 1 222 ? -27.252 3.693 10.768 1.00 97.75 222 SER A CA 1
ATOM 1701 C C . SER A 1 222 ? -26.281 4.463 9.881 1.00 97.75 222 SER A C 1
ATOM 1703 O O . SER A 1 222 ? -25.898 5.587 10.203 1.00 97.75 222 SER A O 1
ATOM 1705 N N . ILE A 1 223 ? -25.953 3.906 8.713 1.00 98.25 223 ILE A N 1
ATOM 1706 C CA . ILE A 1 223 ? -25.286 4.665 7.648 1.00 98.25 223 ILE A CA 1
ATOM 1707 C C . ILE A 1 223 ? -26.229 5.781 7.182 1.00 98.25 223 ILE A C 1
ATOM 1709 O O . ILE A 1 223 ? -27.371 5.516 6.813 1.00 98.25 223 ILE A O 1
ATOM 1713 N N . LEU A 1 224 ? -25.738 7.017 7.204 1.00 98.44 224 LEU A N 1
ATOM 1714 C CA . LEU A 1 224 ? -26.459 8.219 6.788 1.00 98.44 224 LEU A CA 1
ATOM 1715 C C . LEU A 1 224 ? -26.157 8.550 5.328 1.00 98.44 224 LEU A C 1
ATOM 1717 O O . LEU A 1 224 ? -27.071 8.780 4.541 1.00 98.44 224 LEU A O 1
ATOM 1721 N N . THR A 1 225 ? -24.875 8.538 4.954 1.00 98.00 225 THR A N 1
ATOM 1722 C CA . THR A 1 225 ? -24.438 8.745 3.571 1.00 98.00 225 THR A CA 1
ATOM 1723 C C . THR A 1 225 ? -23.385 7.721 3.174 1.00 98.00 225 THR A C 1
ATOM 1725 O O . THR A 1 225 ? -22.540 7.319 3.972 1.00 98.00 225 THR A O 1
ATOM 1728 N N . HIS A 1 226 ? -23.441 7.299 1.915 1.00 97.00 226 HIS A N 1
ATOM 1729 C CA . HIS A 1 226 ? -22.426 6.473 1.272 1.00 97.00 226 HIS A CA 1
ATOM 1730 C C . HIS A 1 226 ? -22.281 6.974 -0.160 1.00 97.00 226 HIS A C 1
ATOM 1732 O O . HIS A 1 226 ? -23.210 6.863 -0.959 1.00 97.00 226 HIS A O 1
ATOM 1738 N N . PHE A 1 227 ? -21.152 7.610 -0.445 1.00 95.75 227 PHE A N 1
ATOM 1739 C CA . PHE A 1 227 ? -20.851 8.200 -1.737 1.00 95.75 227 PHE A CA 1
ATOM 1740 C C . PHE A 1 227 ? -19.529 7.657 -2.251 1.00 95.75 227 PHE A C 1
ATOM 1742 O O . PHE A 1 227 ? -18.519 7.678 -1.550 1.00 95.75 227 PHE A O 1
ATOM 1749 N N . THR A 1 228 ? -19.532 7.230 -3.507 1.00 92.12 228 THR A N 1
ATOM 1750 C CA . THR A 1 228 ? -18.321 6.972 -4.272 1.00 92.12 228 THR A CA 1
ATOM 1751 C C . THR A 1 228 ? -18.557 7.351 -5.724 1.00 92.12 228 THR A C 1
ATOM 1753 O O . THR A 1 228 ? -19.646 7.164 -6.263 1.00 92.12 228 THR A O 1
ATOM 1756 N N . ASP A 1 229 ? -17.513 7.853 -6.361 1.00 81.88 229 ASP A N 1
ATOM 1757 C CA . ASP A 1 229 ? -17.469 8.246 -7.769 1.00 81.88 229 ASP A CA 1
ATOM 1758 C C . ASP A 1 229 ? -17.439 7.078 -8.789 1.00 81.88 229 ASP A C 1
ATOM 1760 O O . ASP A 1 229 ? -17.323 7.344 -9.979 1.00 81.88 229 ASP A O 1
ATOM 1764 N N . SER A 1 230 ? -17.535 5.811 -8.336 1.00 60.56 230 SER A N 1
ATOM 1765 C CA . SER A 1 230 ? -17.631 4.522 -9.080 1.00 60.56 230 SER A CA 1
ATOM 1766 C C . SER A 1 230 ? -17.774 4.598 -10.621 1.00 60.56 230 SER A C 1
ATOM 1768 O O . SER A 1 230 ? -18.707 5.204 -11.134 1.00 60.56 230 SER A O 1
ATOM 1770 N N . LYS A 1 231 ? -16.981 3.914 -11.465 1.00 55.56 231 LYS A N 1
ATOM 1771 C CA . LYS A 1 231 ? -16.207 2.665 -11.337 1.00 55.56 231 LYS A CA 1
ATOM 1772 C C . LYS A 1 231 ? -14.753 2.934 -11.738 1.00 55.56 231 LYS A C 1
ATOM 1774 O O . LYS A 1 231 ? -14.510 3.042 -12.930 1.00 55.56 231 LYS A O 1
ATOM 1779 N N . THR A 1 232 ? -13.820 3.038 -10.788 1.00 58.09 232 THR A N 1
ATOM 1780 C CA . THR A 1 232 ? -12.358 3.014 -11.031 1.00 58.09 232 THR A CA 1
ATOM 1781 C C . THR A 1 232 ? -11.975 3.700 -12.345 1.00 58.09 232 THR A C 1
ATOM 1783 O O . THR A 1 232 ? -11.750 3.030 -13.351 1.00 58.09 232 THR A O 1
ATOM 1786 N N . THR A 1 233 ? -12.037 5.032 -12.380 1.00 53.97 233 THR A N 1
ATOM 1787 C CA . THR A 1 233 ? -11.928 5.771 -13.639 1.00 53.97 233 THR A CA 1
ATOM 1788 C C . THR A 1 233 ? -10.563 5.530 -14.261 1.00 53.97 233 THR A C 1
ATOM 1790 O O . THR A 1 233 ? -9.572 6.081 -13.807 1.00 53.97 233 THR A O 1
ATOM 1793 N N . VAL A 1 234 ? -10.499 4.712 -15.306 1.00 54.31 234 VAL A N 1
ATOM 1794 C CA . VAL A 1 234 ? -9.304 4.593 -16.137 1.00 54.31 234 VAL A CA 1
ATOM 1795 C C . VAL A 1 234 ? -9.525 5.494 -17.330 1.00 54.31 234 VAL A C 1
ATOM 1797 O O . VAL A 1 234 ? -10.165 5.112 -18.311 1.00 54.31 234 VAL A O 1
ATOM 1800 N N . GLU A 1 235 ? -9.028 6.721 -17.238 1.00 54.50 235 GLU A N 1
ATOM 1801 C CA . GLU A 1 235 ? -8.949 7.570 -18.416 1.00 54.50 235 GLU A CA 1
ATOM 1802 C C . GLU A 1 235 ? -7.819 7.023 -19.294 1.00 54.50 235 GLU A C 1
ATOM 1804 O O . GLU A 1 235 ? -6.643 7.338 -19.109 1.00 54.50 235 GLU A O 1
ATOM 1809 N N . VAL A 1 236 ? -8.174 6.132 -20.221 1.00 54.72 236 VAL A N 1
ATOM 1810 C CA . VAL A 1 236 ? -7.340 5.854 -21.389 1.00 54.72 236 VAL A CA 1
ATOM 1811 C C . VAL A 1 236 ? -7.677 6.948 -22.410 1.00 54.72 236 VAL A C 1
ATOM 1813 O O . VAL A 1 236 ? -8.859 7.103 -22.736 1.00 54.72 236 VAL A O 1
ATOM 1816 N N . PRO A 1 237 ? -6.704 7.744 -22.894 1.00 50.88 237 PRO A N 1
ATOM 1817 C CA . PRO A 1 237 ? -6.971 8.831 -23.835 1.00 50.88 237 PRO A CA 1
ATOM 1818 C C . PRO A 1 237 ? -7.826 8.371 -25.025 1.00 50.88 237 PRO A C 1
ATOM 1820 O O . PRO A 1 237 ? -7.564 7.320 -25.614 1.00 50.88 237 PRO A O 1
ATOM 1823 N N . LYS A 1 238 ? -8.836 9.168 -25.409 1.00 47.97 238 LYS A N 1
ATOM 1824 C CA . LYS A 1 238 ? -9.762 8.857 -26.522 1.00 47.97 238 LYS A CA 1
ATOM 1825 C C . LYS A 1 238 ? -9.046 8.586 -27.855 1.00 47.97 238 LYS A C 1
ATOM 1827 O O . LYS A 1 238 ? -9.578 7.829 -28.667 1.00 47.97 238 LYS A O 1
ATOM 1832 N N . ASP A 1 239 ? -7.823 9.087 -28.021 1.00 48.91 239 ASP A N 1
ATOM 1833 C CA . ASP A 1 239 ? -6.957 8.889 -29.195 1.00 48.91 239 ASP A CA 1
ATOM 1834 C C . ASP A 1 239 ? -6.436 7.446 -29.370 1.00 48.91 239 ASP A C 1
ATOM 1836 O O . ASP A 1 239 ? -5.627 7.174 -30.251 1.00 48.91 239 ASP A O 1
ATOM 1840 N N . THR A 1 240 ? -6.905 6.491 -28.558 1.00 52.41 240 THR A N 1
ATOM 1841 C CA . THR A 1 240 ? -6.505 5.072 -28.626 1.00 52.41 240 THR A CA 1
ATOM 1842 C C . THR A 1 240 ? -7.645 4.094 -28.902 1.00 52.41 240 THR A C 1
ATOM 1844 O O . THR A 1 240 ? -7.417 2.885 -28.933 1.00 52.41 240 THR A O 1
ATOM 1847 N N . ARG A 1 241 ? -8.867 4.573 -29.192 1.00 45.62 241 ARG A N 1
ATOM 1848 C CA . ARG A 1 241 ? -9.950 3.697 -29.698 1.00 45.62 241 ARG A CA 1
ATOM 1849 C C . ARG A 1 241 ? -9.715 3.189 -31.123 1.00 45.62 241 ARG A C 1
ATOM 1851 O O . ARG A 1 241 ? -10.349 2.225 -31.535 1.00 45.62 241 ARG A O 1
ATOM 1858 N N . ILE A 1 242 ? -8.776 3.801 -31.838 1.00 43.75 242 ILE A N 1
ATOM 1859 C CA . ILE A 1 242 ? -8.121 3.240 -33.015 1.00 43.75 242 ILE A CA 1
ATOM 1860 C C . ILE A 1 242 ? -6.646 3.221 -32.636 1.00 43.75 242 ILE A C 1
ATOM 1862 O O . ILE A 1 242 ? -6.095 4.290 -32.377 1.00 43.75 242 ILE A O 1
ATOM 1866 N N . PRO A 1 243 ? -5.990 2.059 -32.535 1.00 44.53 243 PRO A N 1
ATOM 1867 C CA . PRO A 1 243 ? -4.573 2.048 -32.248 1.00 44.53 243 PRO A CA 1
ATOM 1868 C C . PRO A 1 243 ? -3.876 2.817 -33.393 1.00 44.53 243 PRO A C 1
ATOM 1870 O O . PRO A 1 243 ? -3.963 2.344 -34.525 1.00 44.53 243 PRO A O 1
ATOM 1873 N N . PRO A 1 244 ? -3.180 3.952 -33.160 1.00 46.59 244 PRO A N 1
ATOM 1874 C CA . PRO A 1 244 ? -2.459 4.634 -34.238 1.00 46.59 244 PRO A CA 1
ATOM 1875 C C . PRO A 1 244 ? -1.477 3.646 -34.872 1.00 46.59 244 PRO A C 1
ATOM 1877 O O . PRO A 1 244 ? -0.989 2.756 -34.174 1.00 46.59 244 PRO A O 1
ATOM 1880 N N . ASN A 1 245 ? -1.211 3.734 -36.173 1.00 47.84 245 ASN A N 1
ATOM 1881 C CA . ASN A 1 245 ? -0.182 2.899 -36.789 1.00 47.84 245 ASN A CA 1
ATOM 1882 C C . ASN A 1 245 ? 1.153 3.274 -36.120 1.00 47.84 245 ASN A C 1
ATOM 1884 O O . ASN A 1 245 ? 1.689 4.347 -36.381 1.00 47.84 245 ASN A O 1
ATOM 1888 N N . ILE A 1 246 ? 1.603 2.476 -35.149 1.00 54.47 246 ILE A N 1
ATOM 1889 C CA . ILE A 1 246 ? 2.832 2.751 -34.405 1.00 54.47 246 ILE A CA 1
ATOM 1890 C C . ILE A 1 246 ? 3.940 2.149 -35.247 1.00 54.47 246 ILE A C 1
ATOM 1892 O O . ILE A 1 246 ? 4.000 0.930 -35.404 1.00 54.47 246 ILE A O 1
ATOM 1896 N N . ASP A 1 247 ? 4.782 3.011 -35.810 1.00 57.88 247 ASP A N 1
ATOM 1897 C CA . ASP A 1 247 ? 6.020 2.579 -36.441 1.00 57.88 247 ASP A CA 1
ATOM 1898 C C . ASP A 1 247 ? 6.861 1.856 -35.374 1.00 57.88 247 ASP A C 1
ATOM 1900 O O . ASP A 1 247 ? 7.147 2.464 -34.334 1.00 57.88 247 ASP A O 1
ATOM 1904 N N . PRO A 1 248 ? 7.284 0.599 -35.607 1.00 55.12 248 PRO A N 1
ATOM 1905 C CA . PRO A 1 248 ? 8.192 -0.127 -34.725 1.00 55.12 248 PRO A CA 1
ATOM 1906 C C . PRO A 1 248 ? 9.497 0.616 -34.413 1.00 55.12 248 PRO A C 1
ATOM 1908 O O . PRO A 1 248 ? 10.210 0.192 -33.514 1.00 55.12 248 PRO A O 1
ATOM 1911 N N . LYS A 1 249 ? 9.828 1.691 -35.144 1.00 60.91 249 LYS A N 1
ATOM 1912 C CA . LYS A 1 249 ? 10.996 2.561 -34.934 1.00 60.91 249 LYS A CA 1
ATOM 1913 C C . LYS A 1 249 ? 10.707 3.829 -34.120 1.00 60.91 249 LYS A C 1
ATOM 1915 O O . LYS A 1 249 ? 11.636 4.576 -33.821 1.00 60.91 249 LYS A O 1
ATOM 1920 N N . SER A 1 250 ? 9.449 4.098 -33.776 1.00 69.44 250 SER A N 1
ATOM 1921 C CA . SER A 1 250 ? 9.031 5.321 -33.082 1.00 69.44 250 SER A CA 1
ATOM 1922 C C . SER A 1 250 ? 8.891 5.127 -31.571 1.00 69.44 250 SER A C 1
ATOM 1924 O O . SER A 1 250 ? 8.605 4.029 -31.090 1.00 69.44 250 SER A O 1
ATOM 1926 N N . LEU A 1 251 ? 9.079 6.210 -30.810 1.00 81.19 251 LEU A N 1
ATOM 1927 C CA . LEU A 1 251 ? 8.736 6.222 -29.389 1.00 81.19 251 LEU A CA 1
ATOM 1928 C C . LEU A 1 251 ? 7.215 6.153 -29.230 1.00 81.19 251 LEU A C 1
ATOM 1930 O O . LEU A 1 251 ? 6.479 6.941 -29.822 1.00 81.19 251 LEU A O 1
ATOM 1934 N N . THR A 1 252 ? 6.754 5.235 -28.388 1.00 84.25 252 THR A N 1
ATOM 1935 C CA . THR A 1 252 ? 5.351 5.125 -27.991 1.00 84.25 252 THR A CA 1
ATOM 1936 C C . THR A 1 252 ? 5.183 5.654 -26.583 1.00 84.25 252 THR A C 1
ATOM 1938 O O . THR A 1 252 ? 5.728 5.078 -25.645 1.00 84.25 252 THR A O 1
ATOM 1941 N N . SER A 1 253 ? 4.392 6.711 -26.422 1.00 87.31 253 SER A N 1
ATOM 1942 C CA . SER A 1 253 ? 4.068 7.265 -25.109 1.00 87.31 253 SER A CA 1
ATOM 1943 C C . SER A 1 253 ? 2.578 7.182 -24.828 1.00 87.31 253 SER A C 1
ATOM 1945 O O . SER A 1 253 ? 1.747 7.390 -25.712 1.00 87.31 253 SER A O 1
ATOM 1947 N N . PHE A 1 254 ? 2.236 6.909 -23.577 1.00 86.31 254 PHE A N 1
ATOM 1948 C CA . PHE A 1 254 ? 0.864 6.950 -23.092 1.00 86.31 254 PHE A CA 1
ATOM 1949 C C . PHE A 1 254 ? 0.836 7.354 -21.625 1.00 86.31 254 PHE A C 1
ATOM 1951 O O . PHE A 1 254 ? 1.812 7.211 -20.888 1.00 86.31 254 PHE A O 1
ATOM 1958 N N . THR A 1 255 ? -0.304 7.885 -21.202 1.00 89.50 255 THR A N 1
ATOM 1959 C CA . THR A 1 255 ? -0.543 8.249 -19.810 1.00 89.50 255 THR A CA 1
ATOM 1960 C C . THR A 1 255 ? -1.806 7.577 -19.339 1.00 89.50 255 THR A C 1
ATOM 1962 O O . THR A 1 255 ? -2.841 7.691 -19.994 1.00 89.50 255 THR A O 1
ATOM 1965 N N . THR A 1 256 ? -1.727 6.953 -18.172 1.00 88.19 256 THR A N 1
ATOM 1966 C CA . THR A 1 256 ? -2.895 6.439 -17.482 1.00 88.19 256 THR A CA 1
ATOM 1967 C C . THR A 1 256 ? -3.151 7.213 -16.206 1.00 88.19 256 THR A C 1
ATOM 1969 O O . THR A 1 256 ? -2.231 7.497 -15.436 1.00 88.19 256 THR A O 1
ATOM 1972 N N . ARG A 1 257 ? -4.420 7.564 -15.995 1.00 90.50 257 ARG A N 1
ATOM 1973 C CA . ARG A 1 257 ? -4.894 8.294 -14.819 1.00 90.50 257 ARG A CA 1
ATOM 1974 C C . ARG A 1 257 ? -5.979 7.495 -14.119 1.00 90.50 257 ARG A C 1
ATOM 1976 O O . ARG A 1 257 ? -6.768 6.826 -14.784 1.00 90.50 257 ARG A O 1
ATOM 1983 N N . SER A 1 258 ? -5.994 7.576 -12.795 1.00 90.50 258 SER A N 1
ATOM 1984 C CA . SER A 1 258 ? -7.077 7.065 -11.961 1.00 90.50 258 SER A CA 1
ATOM 1985 C C . SER A 1 258 ? -7.305 7.976 -10.767 1.00 90.50 258 SER A C 1
ATOM 1987 O O . SER A 1 258 ? -6.366 8.587 -10.253 1.00 90.50 258 SER A O 1
ATOM 1989 N N . PHE A 1 259 ? -8.556 8.076 -10.338 1.00 91.62 259 PHE A N 1
ATOM 1990 C CA . PHE A 1 259 ? -8.950 8.820 -9.153 1.00 91.62 259 PHE A CA 1
ATOM 1991 C C . PHE A 1 259 ? -10.056 8.082 -8.400 1.00 91.62 259 PHE A C 1
ATOM 1993 O O . PHE A 1 259 ? -10.785 7.274 -8.982 1.00 91.62 259 PHE A O 1
ATOM 2000 N N . ARG A 1 260 ? -10.139 8.359 -7.099 1.00 92.56 260 ARG A N 1
ATOM 2001 C CA . ARG A 1 260 ? -11.164 7.837 -6.203 1.00 92.56 260 ARG A CA 1
ATOM 2002 C C . ARG A 1 260 ? -11.549 8.896 -5.190 1.00 92.56 260 ARG A C 1
ATOM 2004 O O . ARG A 1 260 ? -10.706 9.329 -4.409 1.00 92.56 260 ARG A O 1
ATOM 2011 N N . GLN A 1 261 ? -12.839 9.176 -5.120 1.00 95.12 261 GLN A N 1
ATOM 2012 C CA . GLN A 1 261 ? -13.488 9.808 -3.983 1.00 95.12 261 GLN A CA 1
ATOM 2013 C C . GLN A 1 261 ? -14.418 8.806 -3.297 1.00 95.12 261 GLN A C 1
ATOM 2015 O O . GLN A 1 261 ? -15.244 8.145 -3.935 1.00 95.12 261 GLN A O 1
ATOM 2020 N N . LEU A 1 262 ? -14.275 8.689 -1.979 1.00 96.88 262 LEU A N 1
ATOM 2021 C CA . LEU A 1 262 ? -15.148 7.902 -1.113 1.00 96.88 262 LEU A CA 1
ATOM 2022 C C . LEU A 1 262 ? -15.500 8.741 0.112 1.00 96.88 262 LEU A C 1
ATOM 2024 O O . LEU A 1 262 ? -14.611 9.280 0.766 1.00 96.88 262 LEU A O 1
ATOM 2028 N N . SER A 1 263 ? -16.786 8.828 0.437 1.00 98.00 263 SER A N 1
ATOM 2029 C CA . SER A 1 263 ? -17.274 9.473 1.654 1.00 98.00 263 SER A CA 1
ATOM 2030 C C . SER A 1 263 ? -18.365 8.614 2.276 1.00 98.00 263 SER A C 1
ATOM 2032 O O . SER A 1 263 ? -19.359 8.284 1.625 1.00 98.00 263 SER A O 1
ATOM 2034 N N . ILE A 1 264 ? -18.178 8.225 3.532 1.00 98.62 264 ILE A N 1
ATOM 2035 C CA . ILE A 1 264 ? -19.141 7.428 4.291 1.00 98.62 264 ILE A CA 1
ATOM 2036 C C . ILE A 1 264 ? -19.402 8.155 5.599 1.00 98.62 264 ILE A C 1
ATOM 2038 O O . ILE A 1 264 ? -18.459 8.525 6.296 1.00 98.62 264 ILE A O 1
ATOM 2042 N N . SER A 1 265 ? -20.671 8.348 5.946 1.00 98.62 265 SER A N 1
ATOM 2043 C CA . SER A 1 265 ? -21.053 8.848 7.262 1.00 98.62 265 SER A CA 1
ATOM 2044 C C . SER A 1 265 ? -22.126 7.982 7.898 1.00 98.62 265 SER A C 1
ATOM 2046 O O . SER A 1 265 ? -22.985 7.422 7.214 1.00 98.62 265 SER A O 1
ATOM 2048 N N . SER A 1 266 ? -22.087 7.877 9.220 1.00 98.69 266 SER A N 1
ATOM 2049 C CA . SER A 1 266 ? -23.054 7.118 10.007 1.00 98.69 266 SER A CA 1
ATOM 2050 C C . SER A 1 266 ? -23.356 7.808 11.328 1.00 98.69 266 SER A C 1
ATOM 2052 O O . SER A 1 266 ? -22.474 8.421 11.933 1.00 98.69 266 SER A O 1
ATOM 2054 N N . SER A 1 267 ? -24.573 7.620 11.825 1.00 98.56 267 SER A N 1
ATOM 2055 C CA . SER A 1 267 ? -24.878 7.793 13.240 1.00 98.56 267 SER A CA 1
ATOM 2056 C C . SER A 1 267 ? -24.368 6.578 14.013 1.00 98.56 267 SER A C 1
ATOM 2058 O O . SER A 1 267 ? -24.624 5.446 13.611 1.00 98.56 267 SER A O 1
ATOM 2060 N N . VAL A 1 268 ? -23.663 6.803 15.120 1.00 98.44 268 VAL A N 1
ATOM 2061 C CA . VAL A 1 268 ? -23.191 5.751 16.030 1.00 98.44 268 VAL A CA 1
ATOM 2062 C C . VAL A 1 268 ? -23.581 6.124 17.456 1.00 98.44 268 VAL A C 1
ATOM 2064 O O . VAL A 1 268 ? -23.296 7.230 17.912 1.00 98.44 268 VAL A O 1
ATOM 2067 N N . VAL A 1 269 ? -24.239 5.203 18.157 1.00 98.12 269 VAL A N 1
ATOM 2068 C CA . VAL A 1 269 ? -24.626 5.331 19.568 1.00 98.12 269 VAL A CA 1
ATOM 2069 C C . VAL A 1 269 ? -24.100 4.105 20.306 1.00 98.12 269 VAL A C 1
ATOM 2071 O O . VAL A 1 269 ? -24.615 3.003 20.111 1.00 98.12 269 VAL A O 1
ATOM 2074 N N . THR A 1 270 ? -23.059 4.278 21.118 1.00 97.25 270 THR A N 1
ATOM 2075 C CA . THR A 1 270 ? -22.502 3.200 21.952 1.00 97.25 270 THR A CA 1
ATOM 2076 C C . THR A 1 270 ? -23.241 3.101 23.288 1.00 97.25 270 THR A C 1
ATOM 2078 O O . THR A 1 270 ? -24.012 3.989 23.642 1.00 97.25 270 THR A O 1
ATOM 2081 N N . GLY A 1 271 ? -23.008 2.029 24.051 1.00 94.56 271 GLY A N 1
ATOM 2082 C CA . GLY A 1 271 ? -23.718 1.777 25.306 1.00 94.56 271 GLY A CA 1
ATOM 2083 C C . GLY A 1 271 ? -23.566 2.863 26.379 1.00 94.56 271 GLY A C 1
ATOM 2084 O O . GLY A 1 271 ? -24.516 3.111 27.120 1.00 94.56 271 GLY A O 1
ATOM 2085 N N . THR A 1 272 ? -22.403 3.517 26.464 1.00 92.69 272 THR A N 1
ATOM 2086 C CA . THR A 1 272 ? -22.172 4.675 27.354 1.00 92.69 272 THR A CA 1
ATOM 2087 C C . THR A 1 272 ? -22.183 6.024 26.635 1.00 92.69 272 THR A C 1
ATOM 2089 O O . THR A 1 272 ? -22.149 7.074 27.279 1.00 92.69 272 THR A O 1
ATOM 2092 N N . GLY A 1 273 ? -22.190 6.015 25.302 1.00 86.62 273 GLY A N 1
ATOM 2093 C CA . GLY A 1 273 ? -21.995 7.198 24.479 1.00 86.62 273 GLY A CA 1
ATOM 2094 C C . GLY A 1 273 ? -23.292 7.906 24.105 1.00 86.62 273 GLY A C 1
ATOM 2095 O O . GLY A 1 273 ? -24.369 7.321 24.034 1.00 86.62 273 GLY A O 1
ATOM 2096 N N . GLN A 1 274 ? -23.167 9.193 23.796 1.00 91.69 274 GLN A N 1
ATOM 2097 C CA . GLN A 1 274 ? -24.199 9.914 23.057 1.00 91.69 274 GLN A CA 1
ATOM 2098 C C . GLN A 1 274 ? -24.074 9.637 21.555 1.00 91.69 274 GLN A C 1
ATOM 2100 O O . GLN A 1 274 ? -23.065 9.102 21.087 1.00 91.69 274 GLN A O 1
ATOM 2105 N N . LEU A 1 275 ? -25.095 10.040 20.798 1.00 96.25 275 LEU A N 1
ATOM 2106 C CA . LEU A 1 275 ? -25.062 10.042 19.340 1.00 96.25 275 LEU A CA 1
ATOM 2107 C C . LEU A 1 275 ? -23.822 10.784 18.824 1.00 96.25 275 LEU A C 1
ATOM 2109 O O . LEU A 1 275 ? -23.646 11.971 19.087 1.00 96.25 275 LEU A O 1
ATOM 2113 N N . LYS A 1 276 ? -23.002 10.087 18.037 1.00 96.88 276 LYS A N 1
ATOM 2114 C CA . LYS A 1 276 ? -21.872 10.654 17.301 1.00 96.88 276 LYS A CA 1
ATOM 2115 C C . LYS A 1 276 ? -22.065 10.455 15.808 1.00 96.88 276 LYS A C 1
ATOM 2117 O O . LYS A 1 276 ? -22.544 9.411 15.367 1.00 96.88 276 LYS A O 1
ATOM 2122 N N . ILE A 1 277 ? -21.641 11.448 15.035 1.00 98.38 277 ILE A N 1
ATOM 2123 C CA . ILE A 1 277 ? -21.469 11.293 13.594 1.00 98.38 277 ILE A CA 1
ATOM 2124 C C . ILE A 1 277 ? -20.048 10.809 13.353 1.00 98.38 277 ILE A C 1
ATOM 2126 O O . ILE A 1 277 ? -19.088 11.497 13.696 1.00 98.38 277 ILE A O 1
ATOM 2130 N N . VAL A 1 278 ? -19.925 9.614 12.788 1.00 98.44 278 VAL A N 1
ATOM 2131 C CA . VAL A 1 278 ? -18.646 9.077 12.329 1.00 98.44 278 VAL A CA 1
ATOM 2132 C C . VAL A 1 278 ? -18.583 9.272 10.825 1.00 98.44 278 VAL A C 1
ATOM 2134 O O . VAL A 1 278 ? -19.495 8.846 10.117 1.00 98.44 278 VAL A O 1
ATOM 2137 N N . LYS A 1 279 ? -17.535 9.937 10.343 1.00 98.50 279 LYS A N 1
ATOM 2138 C CA . LYS A 1 279 ? -17.328 10.236 8.925 1.00 98.50 279 LYS A CA 1
ATOM 2139 C C . LYS A 1 279 ? -15.946 9.766 8.497 1.00 98.50 279 LYS A C 1
ATOM 2141 O O . LYS A 1 279 ? -14.975 9.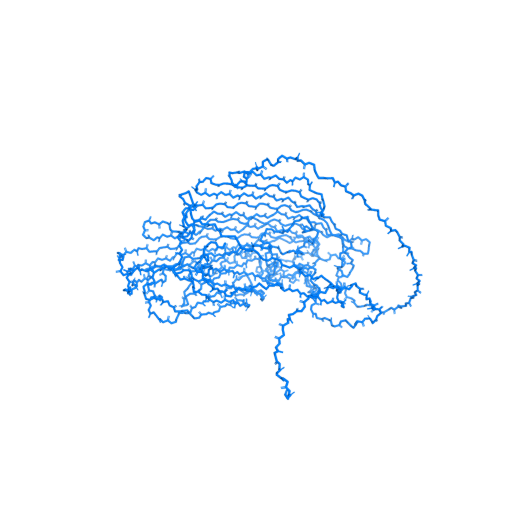993 9.209 1.00 98.50 279 LYS A O 1
ATOM 2146 N N . VAL A 1 280 ? -15.863 9.133 7.333 1.00 98.38 280 VAL A N 1
ATOM 2147 C CA . VAL A 1 280 ? -14.613 8.719 6.688 1.00 98.38 280 VAL A CA 1
ATOM 2148 C C . VAL A 1 280 ? -14.604 9.265 5.274 1.00 98.38 280 VAL A C 1
ATOM 2150 O O . VAL A 1 280 ? -15.577 9.097 4.539 1.00 98.38 280 VAL A O 1
ATOM 2153 N N . GLU A 1 281 ? -13.501 9.901 4.898 1.00 98.31 281 GLU A N 1
ATOM 2154 C CA . GLU A 1 281 ? -13.289 10.453 3.564 1.00 98.31 281 GLU A CA 1
ATOM 2155 C C . GLU A 1 281 ? -11.953 9.970 3.003 1.00 98.31 281 GLU A C 1
ATOM 2157 O O . GLU A 1 281 ? -10.952 9.902 3.723 1.00 98.31 281 GLU A O 1
ATOM 2162 N N . GLN A 1 282 ? -11.947 9.624 1.717 1.00 97.88 282 GLN A N 1
ATOM 2163 C CA . GLN A 1 282 ? -10.749 9.311 0.947 1.00 97.88 282 GLN A CA 1
ATOM 2164 C C . GLN A 1 282 ? -10.778 10.064 -0.382 1.00 97.88 282 GLN A C 1
ATOM 2166 O O . GLN A 1 282 ? -11.790 10.040 -1.082 1.00 97.88 282 GLN A O 1
ATOM 2171 N N . ASP A 1 283 ? -9.651 10.680 -0.723 1.00 96.69 283 ASP A N 1
ATOM 2172 C CA . ASP A 1 283 ? -9.385 11.318 -2.010 1.00 96.69 283 ASP A CA 1
ATOM 2173 C C . ASP A 1 283 ? -8.029 10.826 -2.518 1.00 96.69 283 ASP A C 1
ATOM 2175 O O . ASP A 1 283 ? -6.992 11.086 -1.903 1.00 96.69 283 ASP A O 1
ATOM 2179 N N . MET A 1 284 ? -8.044 10.044 -3.593 1.00 95.56 284 MET A N 1
ATOM 2180 C CA . MET A 1 284 ? -6.891 9.297 -4.088 1.00 95.56 284 MET A CA 1
ATOM 2181 C C . MET A 1 284 ? -6.696 9.588 -5.568 1.00 95.56 284 MET A C 1
ATOM 2183 O O . MET A 1 284 ? -7.652 9.594 -6.340 1.00 95.56 284 MET A O 1
ATOM 2187 N N . THR A 1 285 ? -5.449 9.756 -5.993 1.00 94.94 285 THR A N 1
ATOM 2188 C CA . THR A 1 285 ? -5.102 9.985 -7.397 1.00 94.94 285 THR A CA 1
ATOM 2189 C C . THR A 1 285 ? -3.864 9.196 -7.796 1.00 94.94 285 THR A C 1
ATOM 2191 O O . THR A 1 285 ? -2.970 8.905 -6.998 1.00 94.94 285 THR A O 1
ATOM 2194 N N . PHE A 1 286 ? -3.838 8.823 -9.065 1.00 95.31 286 PHE A N 1
ATOM 2195 C CA . PHE A 1 286 ? -2.775 8.071 -9.696 1.00 95.31 286 PHE A CA 1
ATOM 2196 C C . PHE A 1 286 ? -2.543 8.626 -11.094 1.00 95.31 286 PHE A C 1
ATOM 2198 O O . PHE A 1 286 ? -3.489 8.800 -11.866 1.00 95.31 286 PHE A O 1
ATOM 2205 N N . VAL A 1 287 ? -1.280 8.852 -11.434 1.00 95.00 287 VAL A N 1
ATOM 2206 C CA . VAL A 1 287 ? -0.845 9.175 -12.792 1.00 95.00 287 VAL A CA 1
ATOM 2207 C C . VAL A 1 287 ? 0.396 8.356 -13.098 1.00 95.00 287 VAL A C 1
ATOM 2209 O O . VAL A 1 287 ? 1.330 8.338 -12.302 1.00 95.00 287 VAL A O 1
ATOM 2212 N N . ASN A 1 288 ? 0.418 7.703 -14.253 1.00 95.44 288 ASN A N 1
ATOM 2213 C CA . ASN A 1 288 ? 1.560 6.947 -14.751 1.00 95.44 288 ASN A CA 1
ATOM 2214 C C . ASN A 1 288 ? 1.733 7.268 -16.233 1.00 95.44 288 ASN A C 1
ATOM 2216 O O . ASN A 1 288 ? 0.870 6.959 -17.052 1.00 95.44 288 ASN A O 1
ATOM 2220 N N . GLN A 1 289 ? 2.819 7.955 -16.560 1.00 94.88 289 GLN A N 1
ATOM 2221 C CA . GLN A 1 289 ? 3.224 8.246 -17.923 1.00 94.88 289 GLN A CA 1
ATOM 2222 C C . GLN A 1 289 ? 4.349 7.293 -18.293 1.00 94.88 289 GLN A C 1
ATOM 2224 O O . GLN A 1 289 ? 5.383 7.278 -17.629 1.00 94.88 289 GLN A O 1
ATOM 2229 N N . GLN A 1 290 ? 4.154 6.525 -19.358 1.00 93.94 290 GLN A N 1
ATOM 2230 C CA . GLN A 1 290 ? 5.176 5.632 -19.884 1.00 93.94 290 GLN A CA 1
ATOM 2231 C C . GLN A 1 290 ? 5.609 6.075 -21.272 1.00 93.94 290 GLN A C 1
ATOM 2233 O O . GLN A 1 290 ? 4.815 6.623 -22.039 1.00 93.94 290 GLN A O 1
ATOM 2238 N N . THR A 1 291 ? 6.872 5.818 -21.590 1.00 91.50 291 THR A N 1
ATOM 2239 C CA . THR A 1 291 ? 7.439 5.948 -22.929 1.00 91.50 291 THR A CA 1
ATOM 2240 C C . THR A 1 291 ? 8.275 4.718 -23.233 1.00 91.50 291 THR A C 1
ATOM 2242 O O . THR A 1 291 ? 9.126 4.334 -22.437 1.00 91.50 291 THR A O 1
ATOM 2245 N N . TRP A 1 292 ? 8.036 4.121 -24.390 1.00 89.31 292 TRP A N 1
ATOM 2246 C CA . TRP A 1 292 ? 8.668 2.893 -24.845 1.00 89.31 292 TRP A CA 1
ATOM 2247 C C . TRP A 1 292 ? 9.355 3.117 -26.184 1.00 89.31 292 TRP A C 1
ATOM 2249 O O . TRP A 1 292 ? 8.796 3.764 -27.070 1.00 89.31 292 TRP A O 1
ATOM 2259 N N . GLY A 1 293 ? 10.564 2.582 -26.330 1.00 82.31 293 GLY A N 1
ATOM 2260 C CA . GLY A 1 293 ? 11.291 2.562 -27.594 1.00 82.31 293 GLY A CA 1
ATOM 2261 C C . GLY A 1 293 ? 11.082 1.287 -28.399 1.00 82.31 293 GLY A C 1
ATOM 2262 O O . GLY A 1 293 ? 10.580 0.276 -27.904 1.00 82.31 293 GLY A O 1
ATOM 2263 N N . ALA A 1 294 ? 11.519 1.360 -29.654 1.00 71.69 294 ALA A N 1
ATOM 2264 C CA . ALA A 1 294 ? 11.556 0.258 -30.603 1.00 71.69 294 ALA A CA 1
ATOM 2265 C C . ALA A 1 294 ? 12.107 -1.033 -29.980 1.00 71.69 294 ALA A C 1
ATOM 2267 O O . ALA A 1 294 ? 13.162 -1.019 -29.343 1.00 71.69 294 ALA A O 1
ATOM 2268 N N . GLY A 1 295 ? 11.396 -2.148 -30.167 1.00 69.44 295 GLY A N 1
ATOM 2269 C CA . GLY A 1 295 ? 11.840 -3.464 -29.699 1.00 69.44 295 GLY A CA 1
ATOM 2270 C C . GLY A 1 295 ? 12.058 -3.562 -28.187 1.00 69.44 295 GLY A C 1
ATOM 2271 O O . GLY A 1 295 ? 12.839 -4.403 -27.756 1.00 69.44 295 GLY A O 1
ATOM 2272 N N . THR A 1 296 ? 11.411 -2.706 -27.382 1.00 75.81 296 THR A N 1
ATOM 2273 C CA . THR A 1 296 ? 11.564 -2.624 -25.912 1.00 75.81 296 THR A CA 1
ATOM 2274 C C . THR A 1 296 ? 12.973 -2.263 -25.430 1.00 75.81 296 THR A C 1
ATOM 2276 O O . THR A 1 296 ? 13.275 -2.378 -24.246 1.00 75.81 296 THR A O 1
ATOM 2279 N N . ALA A 1 297 ? 13.823 -1.741 -26.321 1.00 82.94 297 ALA A N 1
ATOM 2280 C CA . ALA A 1 297 ? 15.188 -1.337 -25.988 1.00 82.94 297 ALA A CA 1
ATOM 2281 C C . ALA A 1 297 ? 15.257 -0.061 -25.127 1.00 82.94 297 ALA A C 1
ATOM 2283 O O . ALA A 1 297 ? 16.328 0.335 -24.680 1.00 82.94 297 ALA A O 1
ATOM 2284 N N . TYR A 1 298 ? 14.132 0.617 -24.905 1.00 89.44 298 TYR A N 1
ATOM 2285 C CA . TYR A 1 298 ? 14.041 1.779 -24.029 1.00 89.44 298 TYR A CA 1
ATOM 2286 C C . TYR A 1 298 ? 12.706 1.777 -23.295 1.00 89.44 298 TYR A C 1
ATOM 2288 O O . TYR A 1 298 ? 11.661 1.539 -23.906 1.00 89.44 298 TYR A O 1
ATOM 2296 N N . GLN A 1 299 ? 12.745 2.104 -22.009 1.00 93.19 299 GLN A N 1
ATOM 2297 C CA . GLN A 1 299 ? 11.570 2.285 -21.172 1.00 93.19 299 GLN A CA 1
ATOM 2298 C C . GLN A 1 299 ? 11.785 3.489 -20.260 1.00 93.19 299 GLN A C 1
ATOM 2300 O O . GLN A 1 299 ? 12.815 3.607 -19.603 1.00 93.19 299 GLN A O 1
ATOM 2305 N N . SER A 1 300 ? 10.79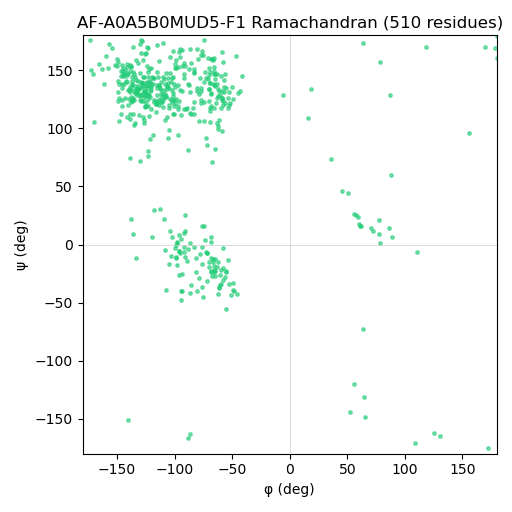1 4.364 -20.179 1.00 95.62 300 SER A N 1
ATOM 2306 C CA . SER A 1 300 ? 10.724 5.431 -19.189 1.00 95.62 300 SER A CA 1
ATOM 2307 C C . SER A 1 300 ? 9.354 5.443 -18.538 1.00 95.62 300 SER A C 1
ATOM 2309 O O . SER A 1 300 ? 8.341 5.302 -19.223 1.00 95.62 300 SER A O 1
ATOM 2311 N N . ILE A 1 301 ? 9.324 5.603 -17.219 1.00 97.25 301 ILE A N 1
ATOM 2312 C CA . ILE A 1 301 ? 8.103 5.708 -16.427 1.00 97.25 301 ILE A CA 1
ATOM 2313 C C . ILE A 1 301 ? 8.242 6.912 -15.512 1.00 97.25 301 ILE A C 1
ATOM 2315 O O . ILE A 1 301 ? 9.223 7.021 -14.784 1.00 97.25 301 ILE A O 1
ATOM 2319 N N . VAL A 1 302 ? 7.234 7.774 -15.520 1.00 98.31 302 VAL A N 1
ATOM 2320 C CA . VAL A 1 302 ? 7.047 8.852 -14.550 1.00 98.31 302 VAL A CA 1
ATOM 2321 C C . VAL A 1 302 ? 5.688 8.635 -13.909 1.00 98.31 302 VAL A C 1
ATOM 2323 O O . VAL A 1 302 ? 4.647 8.760 -14.556 1.00 98.31 302 VAL A O 1
ATOM 2326 N N . MET A 1 303 ? 5.694 8.262 -12.637 1.00 97.81 303 MET A N 1
ATOM 2327 C CA . MET A 1 303 ? 4.505 7.885 -11.892 1.00 97.81 303 MET A CA 1
ATOM 2328 C C . MET A 1 303 ? 4.389 8.692 -10.605 1.00 97.81 303 MET A C 1
ATOM 2330 O O . MET A 1 303 ? 5.370 9.027 -9.943 1.00 97.81 303 MET A O 1
ATOM 2334 N N . THR A 1 304 ? 3.159 9.019 -10.230 1.00 98.25 304 THR A N 1
ATOM 2335 C CA . THR A 1 304 ? 2.836 9.550 -8.911 1.00 98.25 304 THR A CA 1
ATOM 2336 C C . THR A 1 304 ? 1.539 8.929 -8.430 1.00 98.25 304 THR A C 1
ATOM 2338 O O . THR A 1 304 ? 0.508 9.010 -9.098 1.00 98.25 304 THR A O 1
ATOM 2341 N N . ILE A 1 305 ? 1.605 8.339 -7.243 1.00 98.12 305 ILE A N 1
ATOM 2342 C CA . ILE A 1 305 ? 0.449 7.918 -6.456 1.00 98.12 305 ILE A CA 1
ATOM 2343 C C . ILE A 1 305 ? 0.329 8.897 -5.299 1.00 98.12 305 ILE A C 1
ATOM 2345 O O . ILE A 1 305 ? 1.334 9.206 -4.664 1.00 98.12 305 ILE A O 1
ATOM 2349 N N . GLN A 1 306 ? -0.857 9.403 -5.002 1.00 98.19 306 GLN A N 1
ATOM 2350 C CA . GLN A 1 306 ? -1.059 10.217 -3.809 1.00 98.19 306 GLN A CA 1
ATOM 2351 C C . GLN A 1 306 ? -2.476 10.056 -3.288 1.00 98.19 306 GLN A C 1
ATOM 2353 O O . GLN A 1 306 ? -3.398 9.768 -4.052 1.00 98.19 306 GLN A O 1
ATOM 2358 N N . GLY A 1 307 ? -2.653 10.272 -1.996 1.00 97.81 307 GLY A N 1
ATOM 2359 C CA . GLY A 1 307 ? -3.973 10.211 -1.406 1.00 97.81 307 GLY A CA 1
ATOM 2360 C C . GLY A 1 307 ? -4.031 10.821 -0.025 1.00 97.81 307 GLY A C 1
ATOM 2361 O O . GLY A 1 307 ? -3.030 10.889 0.691 1.00 97.81 307 GLY A O 1
ATOM 2362 N N . ASN A 1 308 ? -5.235 11.252 0.319 1.00 97.81 308 ASN A N 1
ATOM 2363 C CA . ASN A 1 308 ? -5.588 11.811 1.606 1.00 97.81 308 ASN A CA 1
ATOM 2364 C C . ASN A 1 308 ? -6.771 11.017 2.157 1.00 97.81 308 ASN A C 1
ATOM 2366 O O . ASN A 1 308 ? -7.762 10.792 1.465 1.00 97.81 308 ASN A O 1
ATOM 2370 N N . SER A 1 309 ? -6.672 10.592 3.409 1.00 97.38 309 SER A N 1
ATOM 2371 C CA . SER A 1 309 ? -7.746 9.934 4.138 1.00 97.38 309 SER A CA 1
ATOM 2372 C C . SER A 1 309 ? -7.887 10.562 5.514 1.00 97.38 309 SER A C 1
ATOM 2374 O O . SER A 1 309 ? -6.911 10.668 6.258 1.00 97.38 309 SER A O 1
ATOM 2376 N N . ILE A 1 310 ? -9.110 10.951 5.859 1.00 97.38 310 ILE A N 1
ATOM 2377 C CA . ILE A 1 310 ? -9.453 11.501 7.169 1.00 97.38 310 ILE A CA 1
ATOM 2378 C C . ILE A 1 310 ? -10.660 10.758 7.733 1.00 97.38 310 ILE A C 1
ATOM 2380 O O . ILE A 1 310 ? -11.592 10.435 6.995 1.00 97.38 310 ILE A O 1
ATOM 2384 N N . SER A 1 311 ? -10.642 10.478 9.035 1.00 97.12 311 SER A N 1
ATOM 2385 C CA . SER A 1 311 ? -11.844 10.094 9.765 1.00 97.12 311 SER A CA 1
ATOM 2386 C C . SER A 1 311 ? -12.095 11.003 10.955 1.00 97.12 311 SER A C 1
ATOM 2388 O O . SER A 1 311 ? -11.165 11.399 11.665 1.00 97.12 311 SER A O 1
ATOM 2390 N N . THR A 1 312 ? -13.366 11.330 11.168 1.00 97.06 312 THR A N 1
ATOM 2391 C CA . THR A 1 312 ? -13.831 12.125 12.302 1.00 97.06 312 THR A CA 1
ATOM 2392 C C . THR A 1 312 ? -14.892 11.361 13.078 1.00 97.06 312 THR A C 1
ATOM 2394 O O . THR A 1 312 ? -15.802 10.775 12.494 1.00 97.06 312 THR A O 1
ATOM 2397 N N . HIS A 1 313 ? -14.772 11.353 14.403 1.00 95.19 313 HIS A N 1
ATOM 2398 C CA . HIS A 1 313 ? -15.709 10.719 15.330 1.00 95.19 313 HIS A CA 1
ATOM 2399 C C . HIS A 1 313 ? -16.287 11.810 16.236 1.00 95.19 313 HIS A C 1
ATOM 2401 O O . HIS A 1 313 ? -15.681 12.196 17.236 1.00 95.19 313 HIS A O 1
ATOM 2407 N N . GLY A 1 314 ? -17.446 12.357 15.862 1.00 94.44 314 GLY A N 1
ATOM 2408 C CA . GLY A 1 314 ? -17.891 13.655 16.375 1.00 94.44 314 GLY A CA 1
ATOM 2409 C C . GLY A 1 314 ? -16.941 14.761 15.904 1.00 94.44 314 GLY A C 1
ATOM 2410 O O . GLY A 1 314 ? -16.572 14.793 14.732 1.00 94.44 314 GLY A O 1
ATOM 2411 N N . ASP A 1 315 ? -16.494 15.615 16.824 1.00 91.19 315 ASP A N 1
ATOM 2412 C CA . ASP A 1 315 ? -15.608 16.751 16.516 1.00 91.19 315 ASP A CA 1
ATOM 2413 C C . ASP A 1 315 ? -14.110 16.391 16.514 1.00 91.19 315 ASP A C 1
ATOM 2415 O O . ASP A 1 315 ? -13.252 17.252 16.328 1.00 91.19 315 ASP A O 1
ATOM 2419 N N . THR A 1 316 ? -13.765 15.120 16.750 1.00 90.88 316 THR A N 1
ATOM 2420 C CA . THR A 1 316 ? -12.369 14.663 16.851 1.00 90.88 316 THR A CA 1
ATOM 2421 C C . THR A 1 316 ? -11.924 13.972 15.569 1.00 90.88 316 THR A C 1
ATOM 2423 O O . THR A 1 316 ? -12.572 13.029 15.122 1.00 90.88 316 THR A O 1
ATOM 2426 N N . ALA A 1 317 ? -10.792 14.397 15.002 1.00 92.19 317 ALA A N 1
ATOM 2427 C CA . ALA A 1 317 ? -10.116 13.669 13.930 1.00 92.19 317 ALA A CA 1
ATOM 2428 C C . ALA A 1 317 ? -9.316 12.494 14.521 1.00 92.19 317 ALA A C 1
ATOM 2430 O O . ALA A 1 317 ? -8.272 12.700 15.139 1.00 92.19 317 ALA A O 1
ATOM 2431 N N . GLU A 1 318 ? -9.808 11.267 14.344 1.00 91.12 318 GLU A N 1
ATOM 2432 C CA . GLU A 1 318 ? -9.197 10.049 14.907 1.00 91.12 318 GLU A CA 1
ATOM 2433 C C . GLU A 1 318 ? -8.093 9.488 14.004 1.00 91.12 318 GLU A C 1
ATOM 2435 O O . GLU A 1 318 ? -7.075 8.979 14.481 1.00 91.12 318 GLU A O 1
ATOM 2440 N N . LYS A 1 319 ? -8.272 9.605 12.685 1.00 93.62 319 LYS A N 1
ATOM 2441 C CA . LYS A 1 319 ? -7.300 9.160 11.689 1.00 93.62 319 LYS A CA 1
ATOM 2442 C C . LYS A 1 319 ? -7.061 10.250 10.661 1.00 93.62 319 LYS A C 1
ATOM 2444 O O . LYS A 1 319 ? -7.995 10.803 10.091 1.00 93.62 319 LYS A O 1
ATOM 2449 N N . ILE A 1 320 ? -5.790 10.490 10.371 1.00 95.06 320 ILE A N 1
ATOM 2450 C CA . ILE A 1 320 ? -5.340 11.310 9.248 1.00 95.06 320 ILE A CA 1
ATOM 2451 C C . ILE A 1 320 ? -4.253 10.511 8.546 1.00 95.06 320 ILE A C 1
ATOM 2453 O O . ILE A 1 320 ? -3.375 9.974 9.207 1.00 95.06 320 ILE A O 1
ATOM 2457 N N . ASP A 1 321 ? -4.291 10.418 7.228 1.00 96.50 321 ASP A N 1
ATOM 2458 C CA . ASP A 1 321 ? -3.279 9.725 6.441 1.00 96.50 321 ASP A CA 1
ATOM 2459 C C . ASP A 1 321 ? -3.115 10.444 5.108 1.00 96.50 321 ASP A C 1
ATOM 2461 O O . ASP A 1 321 ? -4.044 10.483 4.308 1.00 96.50 321 ASP A O 1
ATOM 2465 N N . ASN A 1 322 ? -1.956 11.059 4.901 1.00 98.12 322 ASN A N 1
ATOM 2466 C CA . ASN A 1 322 ? -1.611 11.741 3.660 1.00 98.12 322 ASN A CA 1
ATOM 2467 C C . ASN A 1 322 ? -0.351 11.087 3.127 1.00 98.12 322 ASN A C 1
ATOM 2469 O O . ASN A 1 322 ? 0.643 11.006 3.854 1.00 98.12 322 ASN A O 1
ATOM 2473 N N . PHE A 1 323 ? -0.368 10.643 1.881 1.00 98.44 323 PHE A N 1
ATOM 2474 C CA . PHE A 1 323 ? 0.780 9.980 1.286 1.00 98.44 323 PHE A CA 1
ATOM 2475 C C . PHE A 1 323 ? 1.016 10.429 -0.149 1.00 98.44 323 PHE A C 1
ATOM 2477 O O . PHE A 1 323 ? 0.100 10.846 -0.860 1.00 98.44 323 PHE A O 1
ATOM 2484 N N . ARG A 1 324 ? 2.274 10.320 -0.575 1.00 98.56 324 ARG A N 1
ATOM 2485 C CA . ARG A 1 324 ? 2.704 10.585 -1.943 1.00 98.56 324 ARG A CA 1
ATOM 2486 C C . ARG A 1 324 ? 3.881 9.686 -2.304 1.00 98.56 324 ARG A C 1
ATOM 2488 O O . ARG A 1 324 ? 4.907 9.698 -1.628 1.00 98.56 324 ARG A O 1
ATOM 2495 N N . TYR A 1 325 ? 3.750 8.958 -3.406 1.00 98.38 325 TYR A N 1
ATOM 2496 C CA . TYR A 1 325 ? 4.730 8.001 -3.914 1.00 98.38 325 TYR A CA 1
ATOM 2497 C C . TYR A 1 325 ? 5.147 8.350 -5.351 1.00 98.38 325 TYR A C 1
ATOM 2499 O O . TYR A 1 325 ? 4.592 7.809 -6.311 1.00 98.38 325 TYR A O 1
ATOM 2507 N N . PRO A 1 326 ? 6.068 9.312 -5.535 1.00 98.31 326 PRO A N 1
ATOM 2508 C CA . PRO A 1 326 ? 6.739 9.532 -6.810 1.00 98.31 326 PRO A CA 1
ATOM 2509 C C . PRO A 1 326 ? 7.624 8.337 -7.172 1.00 98.31 326 PRO A C 1
ATOM 2511 O O . PRO A 1 326 ? 8.340 7.813 -6.317 1.00 98.31 326 PRO A O 1
ATOM 2514 N N . PHE A 1 327 ? 7.602 7.945 -8.441 1.00 98.38 327 PHE A N 1
ATOM 2515 C CA . PHE A 1 327 ? 8.409 6.857 -8.980 1.00 98.38 327 PHE A CA 1
ATOM 2516 C C . PHE A 1 327 ? 8.806 7.187 -10.419 1.00 98.38 327 PHE A C 1
ATOM 2518 O O . PHE A 1 327 ? 7.946 7.344 -11.283 1.00 98.38 327 PHE A O 1
ATOM 2525 N N . ASN A 1 328 ? 10.107 7.278 -10.668 1.00 98.31 328 ASN A N 1
ATOM 2526 C CA . ASN A 1 328 ? 10.699 7.597 -11.955 1.00 98.31 328 ASN A CA 1
ATOM 2527 C C . ASN A 1 328 ? 11.706 6.513 -12.328 1.00 98.31 328 ASN A C 1
ATOM 2529 O O . ASN A 1 328 ? 12.708 6.333 -11.640 1.00 98.31 328 ASN A O 1
ATOM 2533 N N . LEU A 1 329 ? 11.464 5.828 -13.437 1.00 98.06 329 LEU A N 1
ATOM 2534 C CA . LEU A 1 329 ? 12.311 4.758 -13.950 1.00 98.06 329 LEU A CA 1
ATOM 2535 C C . LEU A 1 329 ? 12.762 5.106 -15.363 1.00 98.06 329 LEU A C 1
ATOM 2537 O O . LEU A 1 329 ? 11.985 5.622 -16.163 1.00 98.06 329 LEU A O 1
ATOM 2541 N N . THR A 1 330 ? 14.013 4.820 -15.691 1.00 96.94 330 THR A N 1
ATOM 2542 C CA . THR A 1 330 ? 14.508 4.806 -17.068 1.00 96.94 330 THR A CA 1
ATOM 2543 C C . THR A 1 330 ? 15.436 3.619 -17.253 1.00 96.94 330 THR A C 1
ATOM 2545 O O . THR A 1 330 ? 16.336 3.418 -16.441 1.00 96.94 330 THR A O 1
ATOM 2548 N N . LEU A 1 331 ? 15.219 2.852 -18.316 1.00 95.44 331 LEU A N 1
ATOM 2549 C CA . LEU A 1 331 ? 16.031 1.713 -18.728 1.00 95.44 331 LEU A CA 1
ATOM 2550 C C . LEU A 1 331 ? 16.348 1.827 -20.217 1.00 95.44 331 LEU A C 1
ATOM 2552 O O . LEU A 1 331 ? 15.479 2.188 -21.011 1.00 95.44 331 LEU A O 1
ATOM 2556 N N . SER A 1 332 ? 17.574 1.468 -20.584 1.00 92.38 332 SER A N 1
ATOM 2557 C CA . SER A 1 332 ? 18.049 1.441 -21.967 1.00 92.38 332 SER A CA 1
ATOM 2558 C C . SER A 1 332 ? 18.860 0.181 -22.244 1.00 92.38 332 SER A C 1
ATOM 2560 O O . SER A 1 332 ? 19.700 -0.210 -21.431 1.00 92.38 332 SER A O 1
ATOM 2562 N N . ALA A 1 333 ? 18.625 -0.417 -23.410 1.00 90.25 333 ALA A N 1
ATOM 2563 C CA . ALA A 1 333 ? 19.285 -1.603 -23.931 1.00 90.25 333 ALA A CA 1
ATOM 2564 C C . ALA A 1 333 ? 20.263 -1.255 -25.028 1.00 90.25 333 ALA A C 1
ATOM 2566 O O . ALA A 1 333 ? 19.947 -0.475 -25.925 1.00 90.25 333 ALA A O 1
ATOM 2567 N N . LEU A 1 334 ? 21.416 -1.908 -25.005 1.00 88.31 334 LEU A N 1
ATOM 2568 C CA . LEU A 1 334 ? 22.362 -1.867 -26.100 1.00 88.31 334 LEU A CA 1
ATOM 2569 C C . LEU A 1 334 ? 22.924 -3.265 -26.343 1.00 88.31 334 LEU A C 1
ATOM 2571 O O . LEU A 1 334 ? 23.523 -3.853 -25.440 1.00 88.31 334 LEU A O 1
ATOM 2575 N N . ALA A 1 335 ? 22.774 -3.783 -27.561 1.00 87.94 335 ALA A N 1
ATOM 2576 C CA . ALA A 1 335 ? 23.535 -4.950 -27.983 1.00 87.94 335 ALA A CA 1
ATOM 2577 C C . ALA A 1 335 ? 25.034 -4.638 -27.955 1.00 87.94 335 ALA A C 1
ATOM 2579 O O . ALA A 1 335 ? 25.500 -3.621 -28.474 1.00 87.94 335 ALA A O 1
ATOM 2580 N N . VAL A 1 336 ? 25.791 -5.543 -27.353 1.00 88.62 336 VAL A N 1
ATOM 2581 C CA . VAL A 1 336 ? 27.253 -5.551 -27.336 1.00 88.62 336 VAL A CA 1
ATOM 2582 C C . VAL A 1 336 ? 27.726 -6.923 -27.843 1.00 88.62 336 VAL A C 1
ATOM 2584 O O . VAL A 1 336 ? 26.923 -7.852 -27.928 1.00 88.62 336 VAL A O 1
ATOM 2587 N N . PRO A 1 337 ? 28.999 -7.104 -28.235 1.00 91.19 337 PRO A N 1
ATOM 2588 C CA . PRO A 1 337 ? 29.448 -8.389 -28.771 1.00 91.19 337 PRO A CA 1
ATOM 2589 C C . PRO A 1 337 ? 29.127 -9.563 -27.828 1.00 91.19 337 PRO A C 1
ATOM 2591 O O . PRO A 1 337 ? 29.637 -9.624 -26.713 1.00 91.19 337 PRO A O 1
ATOM 2594 N N . SER A 1 338 ? 28.289 -10.498 -28.294 1.00 88.75 338 SER A N 1
ATOM 2595 C CA . SER A 1 338 ? 27.824 -11.693 -27.560 1.00 88.75 338 SER A CA 1
ATOM 2596 C C . SER A 1 338 ? 27.054 -11.437 -26.248 1.00 88.75 338 SER A C 1
ATOM 2598 O O . SER A 1 338 ? 26.919 -12.353 -25.436 1.00 88.75 338 SER A O 1
ATOM 2600 N N . ALA A 1 339 ? 26.544 -10.223 -26.022 1.00 93.00 339 ALA A N 1
ATOM 2601 C CA . ALA A 1 339 ? 25.834 -9.858 -24.795 1.00 93.00 339 ALA A CA 1
ATOM 2602 C C . ALA A 1 339 ? 24.896 -8.652 -25.001 1.00 93.00 339 ALA A C 1
ATOM 2604 O O . ALA A 1 339 ? 24.924 -7.975 -26.027 1.00 93.00 339 ALA A O 1
ATOM 2605 N N . THR A 1 340 ? 24.093 -8.332 -23.992 1.00 92.25 340 THR A N 1
ATOM 2606 C CA . THR A 1 340 ? 23.290 -7.106 -23.951 1.00 92.25 340 THR A CA 1
ATOM 2607 C C . THR A 1 340 ? 23.671 -6.300 -22.718 1.00 92.25 340 THR A C 1
ATOM 2609 O O . THR A 1 340 ? 23.750 -6.831 -21.611 1.00 92.25 340 THR A O 1
ATOM 2612 N N . LYS A 1 341 ? 23.913 -5.001 -22.899 1.00 93.38 341 LYS A N 1
ATOM 2613 C CA . LYS A 1 341 ? 24.151 -4.056 -21.810 1.00 93.38 341 LYS A CA 1
ATOM 2614 C C . LYS A 1 341 ? 22.867 -3.295 -21.493 1.00 93.38 341 LYS A C 1
ATOM 2616 O O . LYS A 1 341 ? 22.285 -2.655 -22.365 1.00 93.38 341 LYS A O 1
ATOM 2621 N N . ILE A 1 342 ? 22.467 -3.343 -20.230 1.00 94.25 342 ILE A N 1
ATOM 2622 C CA . ILE A 1 342 ? 21.354 -2.604 -19.637 1.00 94.25 342 ILE A CA 1
ATOM 2623 C C . ILE A 1 342 ? 21.943 -1.433 -18.871 1.00 94.25 342 ILE A C 1
ATOM 2625 O O . ILE A 1 342 ? 22.846 -1.630 -18.061 1.00 94.25 342 ILE A O 1
ATOM 2629 N N . VAL A 1 343 ? 21.427 -0.230 -19.086 1.00 95.69 343 VAL A N 1
ATOM 2630 C CA . VAL A 1 343 ? 21.726 0.938 -18.252 1.00 95.69 343 VAL A CA 1
ATOM 2631 C C . VAL A 1 343 ? 20.423 1.450 -17.680 1.00 95.69 343 VAL A C 1
ATOM 2633 O O . VAL A 1 343 ? 19.426 1.535 -18.396 1.00 95.69 343 VAL A O 1
ATOM 2636 N N . GLY A 1 344 ? 20.429 1.794 -16.398 1.00 95.94 344 GLY A N 1
ATOM 2637 C CA . GLY A 1 344 ? 19.218 2.212 -15.726 1.00 95.94 344 GLY A CA 1
ATOM 2638 C C . GLY A 1 344 ? 19.417 3.299 -14.685 1.00 95.94 344 GLY A C 1
ATOM 2639 O O . GLY A 1 344 ? 20.453 3.378 -14.020 1.00 95.94 344 GLY A O 1
ATOM 2640 N N . HIS A 1 345 ? 18.355 4.078 -14.512 1.00 97.94 345 HIS A N 1
ATOM 2641 C CA . HIS A 1 345 ? 18.179 5.037 -13.436 1.00 97.94 345 HIS A CA 1
ATOM 2642 C C . HIS A 1 345 ? 16.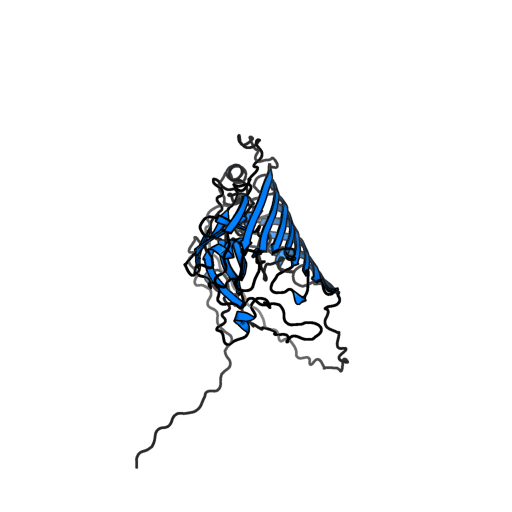798 4.864 -12.796 1.00 97.94 345 HIS A C 1
ATOM 2644 O O . HIS A 1 345 ? 15.787 4.794 -13.496 1.00 97.94 345 HIS A O 1
ATOM 2650 N N . LEU A 1 346 ? 16.754 4.852 -11.471 1.00 97.94 346 LEU A N 1
ATOM 2651 C CA . LEU A 1 346 ? 15.543 4.808 -10.666 1.00 97.94 346 LEU A CA 1
ATOM 2652 C C . LEU A 1 346 ? 15.608 5.924 -9.624 1.00 97.94 346 LEU A C 1
ATOM 2654 O O . LEU A 1 346 ? 16.570 6.011 -8.875 1.00 97.94 346 LEU A O 1
ATOM 2658 N N . ASN A 1 347 ? 14.559 6.731 -9.535 1.00 98.00 347 ASN A N 1
ATOM 2659 C CA . ASN A 1 347 ? 14.285 7.589 -8.389 1.00 98.00 347 ASN A CA 1
ATOM 2660 C C . ASN A 1 347 ? 12.895 7.228 -7.875 1.00 98.00 347 ASN A C 1
ATOM 2662 O O . ASN A 1 347 ? 11.915 7.363 -8.605 1.00 98.00 347 ASN A O 1
ATOM 2666 N N . HIS A 1 348 ? 12.783 6.777 -6.633 1.00 95.69 348 HIS A N 1
ATOM 2667 C CA . HIS A 1 348 ? 11.475 6.562 -6.017 1.00 95.69 348 HIS A CA 1
ATOM 2668 C C . HIS A 1 348 ? 11.443 7.048 -4.579 1.00 95.69 348 HIS A C 1
ATOM 2670 O O . HIS A 1 348 ? 12.470 7.150 -3.901 1.00 95.69 348 HIS A O 1
ATOM 2676 N N . LYS A 1 349 ? 10.247 7.424 -4.133 1.00 98.19 349 LYS A N 1
ATOM 2677 C CA . LYS A 1 349 ? 10.060 8.105 -2.861 1.00 98.19 349 LYS A CA 1
ATOM 2678 C C . LYS A 1 349 ? 8.842 7.577 -2.116 1.00 98.19 349 LYS A C 1
ATOM 2680 O O . LYS A 1 349 ? 7.763 7.458 -2.682 1.00 98.19 349 LYS A O 1
ATOM 2685 N N . TYR A 1 350 ? 9.009 7.356 -0.817 1.00 98.38 350 TYR A N 1
ATOM 2686 C CA . TYR A 1 350 ? 7.933 7.105 0.133 1.00 98.38 350 TYR A CA 1
ATOM 2687 C C . TYR A 1 350 ? 7.740 8.348 1.009 1.00 98.38 350 TYR A C 1
ATOM 2689 O O . TYR A 1 350 ? 8.604 8.676 1.817 1.00 98.38 350 TYR A O 1
ATOM 2697 N N . SER A 1 351 ? 6.632 9.068 0.834 1.00 98.31 351 SER A N 1
ATOM 2698 C CA . SER A 1 351 ? 6.224 10.183 1.698 1.00 98.31 351 SER A CA 1
ATOM 2699 C C . SER A 1 351 ? 4.892 9.831 2.334 1.00 98.31 351 SER A C 1
ATOM 2701 O O . SER A 1 351 ? 3.932 9.523 1.624 1.00 98.31 351 SER A O 1
ATOM 2703 N N . ARG A 1 352 ? 4.827 9.836 3.666 1.00 97.44 352 ARG A N 1
ATOM 2704 C CA . ARG A 1 352 ? 3.587 9.579 4.401 1.00 97.44 352 ARG A CA 1
ATOM 2705 C C . ARG A 1 352 ? 3.564 10.338 5.713 1.00 97.44 352 ARG A C 1
ATOM 2707 O O . ARG A 1 352 ? 4.504 10.269 6.501 1.00 97.44 352 ARG A O 1
ATOM 2714 N N . SER A 1 353 ? 2.459 11.022 5.976 1.00 96.12 353 SER A N 1
ATOM 2715 C CA . SER A 1 353 ? 2.188 11.678 7.245 1.00 96.12 353 SER A CA 1
ATOM 2716 C C . SER A 1 353 ? 0.852 11.210 7.796 1.00 96.12 353 SER A C 1
ATOM 2718 O O . SER A 1 353 ? -0.189 11.416 7.170 1.00 96.12 353 SER A O 1
ATOM 2720 N N . GLN A 1 354 ? 0.891 10.591 8.973 1.00 93.38 354 GLN A N 1
AT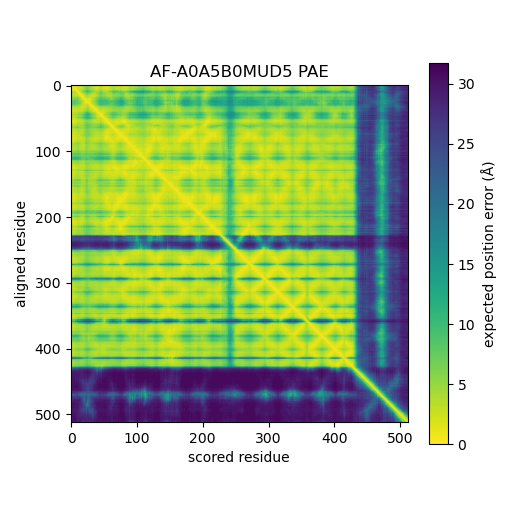OM 2721 C CA . GLN A 1 354 ? -0.232 9.854 9.528 1.00 93.38 354 GLN A CA 1
ATOM 2722 C C . GLN A 1 354 ? -0.445 10.117 11.021 1.00 93.38 354 GLN A C 1
ATOM 2724 O O . GLN A 1 354 ? 0.501 10.269 11.792 1.00 93.38 354 GLN A O 1
ATOM 2729 N N . VAL A 1 355 ? -1.710 10.134 11.422 1.00 91.06 355 VAL A N 1
ATOM 2730 C CA . VAL A 1 355 ? -2.178 9.990 12.801 1.00 91.06 355 VAL A CA 1
ATOM 2731 C C . VAL A 1 355 ? -2.889 8.649 12.864 1.00 91.06 355 VAL A C 1
ATOM 2733 O O . VAL A 1 355 ? -3.820 8.408 12.092 1.00 91.06 355 VAL A O 1
ATOM 2736 N N . PHE A 1 356 ? -2.425 7.774 13.755 1.00 80.69 356 PHE A N 1
ATOM 2737 C CA . PHE A 1 356 ? -2.973 6.435 13.906 1.00 80.69 356 PHE A CA 1
ATOM 2738 C C . PHE A 1 356 ? -3.625 6.253 15.292 1.00 80.69 356 PHE A C 1
ATOM 2740 O O . PHE A 1 356 ? -2.972 6.514 16.309 1.00 80.69 356 PHE A O 1
ATOM 2747 N N . PRO A 1 357 ? -4.883 5.777 15.362 1.00 71.50 357 PRO A N 1
ATOM 2748 C CA . PRO A 1 357 ? -5.671 5.766 16.598 1.00 71.50 357 PRO A CA 1
ATOM 2749 C C . PRO A 1 357 ? -5.132 4.841 17.701 1.00 71.50 357 PRO A C 1
ATOM 2751 O O . PRO A 1 357 ? -5.396 5.093 18.874 1.00 71.50 357 PRO A O 1
ATOM 2754 N N . PHE A 1 358 ? -4.324 3.824 17.371 1.00 70.62 358 PHE A N 1
ATOM 2755 C CA . PHE A 1 358 ? -3.710 2.904 18.351 1.00 70.62 358 PHE A CA 1
ATOM 2756 C C . PHE A 1 358 ? -2.190 3.093 18.525 1.00 70.62 358 PHE A C 1
ATOM 2758 O O . PHE A 1 358 ? -1.471 2.184 18.940 1.00 70.62 358 PHE A O 1
ATOM 2765 N N . SER A 1 359 ? -1.661 4.269 18.176 1.00 62.12 359 SER A N 1
ATOM 2766 C CA . SER A 1 359 ? -0.263 4.647 18.457 1.00 62.12 359 SER A CA 1
ATOM 2767 C C . SER A 1 359 ? -0.132 6.098 18.931 1.00 62.12 359 SER A C 1
ATOM 2769 O O . SER A 1 359 ? 0.926 6.713 18.802 1.00 62.12 359 SER A O 1
ATOM 2771 N N . SER A 1 360 ? -1.226 6.661 19.447 1.00 62.50 360 SER A N 1
ATOM 2772 C CA . SER A 1 360 ? -1.454 8.105 19.572 1.00 62.50 360 SER A CA 1
ATOM 2773 C C . SER A 1 360 ? -0.508 8.854 20.516 1.00 62.50 360 SER A C 1
ATOM 2775 O O . SER A 1 360 ? -0.451 10.080 20.447 1.00 62.50 360 SER A O 1
ATOM 2777 N N . SER A 1 361 ? 0.280 8.172 21.356 1.00 71.50 361 SER A N 1
ATOM 2778 C CA . SER A 1 361 ? 1.183 8.850 22.296 1.00 71.50 361 SER A CA 1
ATOM 2779 C C . SER A 1 361 ? 2.329 9.605 21.615 1.00 71.50 361 SER A C 1
ATOM 2781 O O . SER A 1 361 ? 2.952 10.443 22.261 1.00 71.50 361 SER A O 1
ATOM 2783 N N . LEU A 1 362 ? 2.597 9.351 20.330 1.00 79.62 362 LEU A N 1
ATOM 2784 C CA . LEU A 1 362 ? 3.595 10.073 19.534 1.00 79.62 362 LEU A CA 1
ATOM 2785 C C . LEU A 1 362 ? 2.994 11.215 18.699 1.00 79.62 362 LEU A C 1
ATOM 2787 O O . LEU A 1 362 ? 3.735 11.967 18.078 1.00 79.62 362 LEU A O 1
ATOM 2791 N N . GLY A 1 363 ? 1.667 11.375 18.668 1.00 86.75 363 GLY A N 1
ATOM 2792 C CA . GLY A 1 363 ? 1.006 12.337 17.785 1.00 86.75 363 GLY A CA 1
ATOM 2793 C C . GLY A 1 363 ? 1.178 12.000 16.296 1.00 86.75 363 GLY A C 1
ATOM 2794 O O . GLY A 1 363 ? 1.232 10.832 15.910 1.00 86.75 363 GLY A O 1
ATOM 2795 N N . LYS A 1 364 ? 1.227 13.031 15.444 1.00 91.88 364 LYS A N 1
ATOM 2796 C CA . LYS A 1 364 ? 1.379 12.874 13.990 1.00 91.88 364 LYS A CA 1
ATOM 2797 C C . LYS A 1 364 ? 2.786 12.386 13.646 1.00 91.88 364 LYS A C 1
ATOM 2799 O O . LYS A 1 364 ? 3.757 13.069 13.947 1.00 91.88 364 LYS A O 1
ATOM 2804 N N . ILE A 1 365 ? 2.884 11.259 12.952 1.00 93.25 365 ILE A N 1
ATOM 2805 C CA . ILE A 1 365 ? 4.143 10.703 12.451 1.00 93.25 365 ILE A CA 1
ATOM 2806 C C . ILE A 1 365 ? 4.328 11.120 10.991 1.00 93.25 365 ILE A C 1
ATOM 2808 O O . ILE A 1 365 ? 3.383 11.086 10.204 1.00 93.25 365 ILE A O 1
ATOM 2812 N N . GLY A 1 366 ? 5.540 11.516 10.618 1.00 96.31 366 GLY A N 1
ATOM 2813 C CA . GLY A 1 366 ? 5.953 11.787 9.246 1.00 96.31 366 GLY A CA 1
ATOM 2814 C C . GLY A 1 366 ? 7.159 10.937 8.876 1.00 96.31 366 GLY A C 1
ATOM 2815 O O . GLY A 1 366 ? 8.149 10.938 9.602 1.00 96.31 366 GLY A O 1
ATOM 2816 N N . ILE A 1 367 ? 7.074 10.234 7.750 1.00 97.31 367 ILE A N 1
ATOM 2817 C CA . ILE A 1 367 ? 8.182 9.495 7.148 1.00 97.31 367 ILE A CA 1
ATOM 2818 C C . ILE A 1 367 ? 8.381 10.023 5.733 1.00 97.31 367 ILE A C 1
ATOM 2820 O O . ILE A 1 367 ? 7.439 10.074 4.942 1.00 97.31 367 ILE A O 1
ATOM 2824 N N . GLU A 1 368 ? 9.617 10.382 5.417 1.00 98.31 368 GLU A N 1
ATOM 2825 C CA . GLU A 1 368 ? 10.058 10.685 4.060 1.00 98.31 368 GLU A CA 1
ATOM 2826 C C . GLU A 1 368 ? 11.270 9.817 3.751 1.00 98.31 368 GLU A C 1
ATOM 2828 O O . GLU A 1 368 ? 12.237 9.797 4.509 1.00 98.31 368 GLU A O 1
ATOM 2833 N N . THR A 1 369 ? 11.243 9.103 2.636 1.00 98.19 369 THR A N 1
ATOM 2834 C CA . THR A 1 369 ? 12.388 8.335 2.154 1.00 98.19 369 THR A CA 1
ATOM 2835 C C . THR A 1 369 ? 12.529 8.537 0.663 1.00 98.19 369 THR A C 1
ATOM 2837 O O . THR A 1 369 ? 11.577 8.289 -0.067 1.00 98.19 369 THR A O 1
ATOM 2840 N N . THR A 1 370 ? 13.690 8.985 0.203 1.00 98.25 370 THR A N 1
ATOM 2841 C CA . THR A 1 370 ? 14.043 9.034 -1.220 1.00 98.25 370 THR A CA 1
ATOM 2842 C C . THR A 1 370 ? 15.136 8.023 -1.482 1.00 98.25 370 THR A C 1
ATOM 2844 O O . THR A 1 370 ? 16.054 7.900 -0.672 1.00 98.25 370 THR A O 1
ATOM 2847 N N . GLN A 1 371 ? 15.060 7.323 -2.605 1.00 97.75 371 GLN A N 1
ATOM 2848 C CA . GLN A 1 371 ? 16.129 6.447 -3.048 1.00 97.75 371 GLN A CA 1
ATOM 2849 C C . GLN A 1 371 ? 16.379 6.643 -4.541 1.00 97.75 371 GLN A C 1
ATOM 2851 O O . GLN A 1 371 ? 15.458 6.548 -5.354 1.00 97.75 371 GLN A O 1
ATOM 2856 N N . ASP A 1 372 ? 17.637 6.918 -4.859 1.00 98.06 372 ASP A N 1
ATOM 2857 C CA . ASP A 1 372 ? 18.174 7.102 -6.197 1.00 98.06 372 ASP A CA 1
ATOM 2858 C C . ASP A 1 372 ? 19.138 5.956 -6.486 1.00 98.06 372 ASP A C 1
ATOM 2860 O O . ASP A 1 372 ? 20.129 5.781 -5.775 1.00 98.06 372 ASP A O 1
ATOM 2864 N N . ALA A 1 373 ? 18.854 5.174 -7.520 1.00 97.31 373 ALA A N 1
ATOM 2865 C CA . ALA A 1 373 ? 19.711 4.098 -7.981 1.00 97.31 373 ALA A CA 1
ATOM 2866 C C . ALA A 1 373 ? 20.119 4.338 -9.434 1.00 97.31 373 ALA A C 1
ATOM 2868 O O . ALA A 1 373 ? 19.292 4.633 -10.294 1.00 97.31 373 ALA A O 1
ATOM 2869 N N . ALA A 1 374 ? 21.407 4.193 -9.716 1.00 97.12 374 ALA A N 1
ATOM 2870 C CA . ALA A 1 374 ? 21.951 4.264 -11.064 1.00 97.12 374 ALA A CA 1
ATOM 2871 C C . ALA A 1 374 ? 22.905 3.097 -11.274 1.00 97.12 374 ALA A C 1
ATOM 2873 O O . ALA A 1 374 ? 23.643 2.717 -10.363 1.00 97.12 374 ALA A O 1
ATOM 2874 N N . GLY A 1 375 ? 22.899 2.509 -12.464 1.00 95.19 375 GLY A N 1
ATOM 2875 C CA . GLY A 1 375 ? 23.749 1.358 -12.703 1.00 95.19 375 GLY A CA 1
ATOM 2876 C C . GLY A 1 375 ? 23.654 0.776 -14.094 1.00 95.19 375 GLY A C 1
ATOM 2877 O O . GLY A 1 375 ? 22.886 1.229 -14.942 1.00 95.19 375 GLY A O 1
ATOM 2878 N N . GLU A 1 376 ? 24.454 -0.259 -14.288 1.00 95.00 376 GLU A N 1
ATOM 2879 C CA . GLU A 1 376 ? 24.491 -1.057 -15.495 1.00 95.00 376 GLU A CA 1
ATOM 2880 C C . GLU A 1 376 ? 24.603 -2.545 -15.178 1.00 95.00 376 GLU A C 1
ATOM 2882 O O . GLU A 1 376 ? 25.136 -2.948 -14.141 1.00 95.00 376 GLU A O 1
ATOM 2887 N N . LEU A 1 377 ? 24.108 -3.356 -16.103 1.00 95.38 377 LEU A N 1
ATOM 2888 C CA . LEU A 1 377 ? 24.178 -4.807 -16.066 1.00 95.38 377 LEU A CA 1
ATOM 2889 C C . LEU A 1 377 ? 24.517 -5.308 -17.468 1.00 95.38 377 LEU A C 1
ATOM 2891 O O . LEU A 1 377 ? 23.922 -4.857 -18.441 1.00 95.38 377 LEU A O 1
ATOM 2895 N N . VAL A 1 378 ? 25.461 -6.233 -17.585 1.00 94.88 378 VAL A N 1
ATOM 2896 C CA . VAL A 1 378 ? 25.745 -6.942 -18.834 1.00 94.88 378 VAL A CA 1
ATOM 2897 C C . VAL A 1 378 ? 25.241 -8.365 -18.681 1.00 94.88 378 VAL A C 1
ATOM 2899 O O . VAL A 1 378 ? 25.605 -9.039 -17.717 1.00 94.88 378 VAL A O 1
ATOM 2902 N N . VAL A 1 379 ? 24.415 -8.816 -19.619 1.00 92.69 379 VAL A N 1
ATOM 2903 C CA . VAL A 1 379 ? 23.846 -10.167 -19.641 1.00 92.69 379 VAL A CA 1
ATOM 2904 C C . VAL A 1 379 ? 24.257 -10.909 -20.906 1.00 92.69 379 VAL A C 1
ATOM 2906 O O . VAL A 1 379 ? 24.387 -10.298 -21.965 1.00 92.69 379 VAL A O 1
ATOM 2909 N N . ASP A 1 380 ? 24.482 -12.216 -20.805 1.00 89.62 380 ASP A N 1
ATOM 2910 C CA . ASP A 1 380 ? 24.709 -13.063 -21.978 1.00 89.62 380 ASP A CA 1
ATOM 2911 C C . ASP A 1 380 ? 23.404 -13.326 -22.754 1.00 89.62 380 ASP A C 1
ATOM 2913 O O . ASP A 1 380 ? 22.310 -12.939 -22.339 1.00 89.62 380 ASP A O 1
ATOM 2917 N N . GLN A 1 381 ? 23.505 -14.021 -23.889 1.00 85.62 381 GLN A N 1
ATOM 2918 C CA . GLN A 1 381 ? 22.349 -14.383 -24.723 1.00 85.62 381 GLN A CA 1
ATOM 2919 C C . GLN A 1 381 ? 21.330 -15.300 -24.020 1.00 85.62 381 GLN A C 1
ATOM 2921 O O . GLN A 1 381 ? 20.209 -15.447 -24.502 1.00 85.62 381 GLN A O 1
ATOM 2926 N N . LYS A 1 382 ? 21.703 -15.926 -22.894 1.00 83.81 382 LYS A N 1
ATOM 2927 C CA . LYS A 1 382 ? 20.819 -16.744 -22.052 1.00 83.81 382 LYS A CA 1
ATOM 2928 C C . LYS A 1 382 ? 20.206 -15.929 -20.904 1.00 83.81 382 LYS A C 1
ATOM 2930 O O . LYS A 1 382 ? 19.540 -16.500 -20.047 1.00 83.81 382 LYS A O 1
ATOM 2935 N N . GLY A 1 383 ? 20.444 -14.616 -20.862 1.00 81.00 383 GLY A N 1
ATOM 2936 C CA . GLY A 1 383 ? 19.963 -13.720 -19.813 1.00 81.00 383 GLY A CA 1
ATOM 2937 C C . GLY A 1 383 ? 20.761 -13.792 -18.510 1.00 81.00 383 GLY A C 1
ATOM 2938 O O . GLY A 1 383 ? 20.349 -13.191 -17.521 1.00 81.00 383 GLY A O 1
ATOM 2939 N N . ARG A 1 384 ? 21.901 -14.493 -18.467 1.00 85.19 384 ARG A N 1
ATOM 2940 C CA . ARG A 1 384 ? 22.713 -14.587 -17.245 1.00 85.19 384 ARG A CA 1
ATOM 2941 C C . ARG A 1 384 ? 23.564 -13.340 -17.078 1.00 85.19 384 ARG A C 1
ATOM 2943 O O . ARG A 1 384 ? 24.224 -12.904 -18.019 1.00 85.19 384 ARG A O 1
ATOM 2950 N N . ALA A 1 385 ? 23.592 -12.794 -15.866 1.00 89.25 385 ALA A N 1
ATOM 2951 C CA . ALA A 1 385 ? 24.444 -11.659 -15.534 1.00 89.25 385 ALA A CA 1
ATOM 2952 C C . ALA A 1 385 ? 25.934 -12.029 -15.653 1.00 89.25 385 ALA A C 1
ATOM 2954 O O . ALA A 1 385 ? 26.415 -12.931 -14.973 1.00 89.25 385 ALA A O 1
ATOM 2955 N N . LEU A 1 386 ? 26.666 -11.300 -16.495 1.00 91.94 386 LEU A N 1
ATOM 2956 C CA . LEU A 1 386 ? 28.117 -11.411 -16.670 1.00 91.94 386 LEU A CA 1
ATOM 2957 C C . LEU A 1 386 ? 28.869 -10.403 -15.797 1.00 91.94 386 LEU A C 1
ATOM 2959 O O . LEU A 1 386 ? 29.921 -10.703 -15.236 1.00 91.94 386 LEU A O 1
ATOM 2963 N N . SER A 1 387 ? 28.344 -9.183 -15.693 1.00 92.50 387 SER A N 1
ATOM 2964 C CA . SER A 1 387 ? 28.907 -8.118 -14.865 1.00 92.50 387 SER A CA 1
ATOM 2965 C C . SER A 1 387 ? 27.850 -7.060 -14.561 1.00 92.50 387 SER A C 1
ATOM 2967 O O . SER A 1 387 ? 26.817 -6.987 -15.223 1.00 92.50 387 SER A O 1
ATOM 2969 N N . GLY A 1 388 ? 28.090 -6.228 -13.549 1.00 92.62 388 GLY A N 1
ATOM 2970 C CA . GLY A 1 388 ? 27.195 -5.121 -13.237 1.00 92.62 388 GLY A CA 1
ATOM 2971 C C . GLY A 1 388 ? 27.745 -4.203 -12.159 1.00 92.62 388 GLY A C 1
ATOM 2972 O O . GLY A 1 388 ? 28.481 -4.636 -11.267 1.00 92.62 388 GLY A O 1
ATOM 2973 N N . LEU A 1 389 ? 27.365 -2.935 -12.251 1.00 94.19 389 LEU A N 1
ATOM 2974 C CA . LEU A 1 389 ? 27.733 -1.868 -11.328 1.00 94.19 389 LEU A CA 1
ATOM 2975 C C . LEU A 1 389 ? 26.466 -1.126 -10.925 1.00 94.19 389 LEU A C 1
ATOM 2977 O O . LEU A 1 389 ? 25.649 -0.788 -11.774 1.00 94.19 389 LEU A O 1
ATOM 2981 N N . GLY A 1 390 ? 26.311 -0.854 -9.635 1.00 94.69 390 GLY A N 1
ATOM 2982 C CA . GLY A 1 390 ? 25.199 -0.067 -9.116 1.00 94.69 390 GLY A CA 1
ATOM 2983 C C . GLY A 1 390 ? 25.689 0.930 -8.086 1.00 94.69 390 GLY A C 1
ATOM 2984 O O . GLY A 1 390 ? 26.656 0.669 -7.378 1.00 94.69 390 GLY A O 1
ATOM 2985 N N . ARG A 1 391 ? 25.026 2.072 -7.992 1.00 96.25 391 ARG A N 1
ATOM 2986 C CA . ARG A 1 391 ? 25.156 3.024 -6.894 1.00 96.25 391 ARG A CA 1
ATOM 2987 C C . ARG A 1 391 ? 23.763 3.322 -6.386 1.00 96.25 391 ARG A C 1
ATOM 2989 O O . ARG A 1 391 ? 22.889 3.603 -7.203 1.00 96.25 391 ARG A O 1
ATOM 2996 N N . THR A 1 392 ? 23.601 3.315 -5.071 1.00 96.38 392 THR A N 1
ATOM 2997 C CA . THR A 1 392 ? 22.321 3.613 -4.433 1.00 96.38 392 THR A CA 1
ATOM 2998 C C . THR A 1 392 ? 22.529 4.672 -3.366 1.00 96.38 392 THR A C 1
ATOM 3000 O O . THR A 1 392 ? 23.343 4.503 -2.456 1.00 96.38 392 THR A O 1
ATOM 3003 N N . ILE A 1 393 ? 21.790 5.768 -3.497 1.00 97.56 393 ILE A N 1
ATOM 3004 C CA . ILE A 1 393 ? 21.736 6.869 -2.543 1.00 97.56 393 ILE A CA 1
ATOM 3005 C C . ILE A 1 393 ? 20.358 6.822 -1.896 1.00 97.56 393 ILE A C 1
ATOM 3007 O O . ILE A 1 393 ? 19.354 6.763 -2.600 1.00 97.56 393 ILE A O 1
ATOM 3011 N N . GLN A 1 394 ? 20.290 6.847 -0.571 1.00 97.50 394 GLN A N 1
ATOM 3012 C CA . GLN A 1 394 ? 19.037 6.885 0.168 1.00 97.50 394 GLN A CA 1
ATOM 3013 C C . GLN A 1 394 ? 19.086 7.960 1.248 1.00 97.50 394 GLN A C 1
ATOM 3015 O O . GLN A 1 394 ? 20.022 8.014 2.040 1.00 97.50 394 GLN A O 1
ATOM 3020 N N . SER A 1 395 ? 18.042 8.782 1.310 1.00 98.19 395 SER A N 1
ATOM 3021 C CA . SER A 1 395 ? 17.792 9.676 2.437 1.00 98.19 395 SER A CA 1
ATOM 3022 C C . SER A 1 395 ? 16.508 9.242 3.122 1.00 98.19 395 SER A C 1
ATOM 3024 O O . SER A 1 395 ? 15.466 9.161 2.477 1.00 98.19 395 SER A O 1
ATOM 3026 N N . PHE A 1 396 ? 16.583 8.956 4.416 1.00 98.00 396 PHE A N 1
ATOM 3027 C CA . PHE A 1 396 ? 15.458 8.634 5.282 1.00 98.00 396 PHE A CA 1
ATOM 3028 C C . PHE A 1 396 ? 15.287 9.743 6.314 1.00 98.00 396 PHE A C 1
ATOM 3030 O O . PHE A 1 396 ? 16.264 10.172 6.925 1.00 98.00 396 PHE A O 1
ATOM 3037 N N . THR A 1 397 ? 14.051 10.172 6.560 1.00 98.31 397 THR A N 1
ATOM 3038 C CA . THR A 1 397 ? 13.704 11.038 7.685 1.00 98.31 397 THR A CA 1
ATOM 3039 C C . THR A 1 397 ? 12.415 10.568 8.351 1.00 98.31 397 THR A C 1
ATOM 3041 O O . THR A 1 397 ? 11.452 10.183 7.688 1.00 98.31 397 THR A O 1
ATOM 3044 N N . TYR A 1 398 ? 12.407 10.645 9.673 1.00 97.31 398 TYR A N 1
ATOM 3045 C CA . TYR A 1 398 ? 11.290 10.384 10.563 1.00 97.31 398 TYR A CA 1
ATOM 3046 C C . TYR A 1 398 ? 11.087 11.601 11.464 1.00 97.31 398 TYR A C 1
ATOM 3048 O O . TYR A 1 398 ? 12.059 12.183 11.959 1.00 97.31 398 TYR A O 1
ATOM 3056 N N . LYS A 1 399 ? 9.827 11.967 11.701 1.00 96.19 399 LYS A N 1
ATOM 3057 C CA . LYS A 1 399 ? 9.414 12.973 12.685 1.00 96.19 399 LYS A CA 1
ATOM 3058 C C . LYS A 1 399 ? 8.147 12.519 13.396 1.00 96.19 399 LYS A C 1
ATOM 3060 O O . LYS A 1 399 ? 7.281 11.925 12.757 1.00 96.19 399 LYS A O 1
ATOM 3065 N N . ASP A 1 400 ? 8.000 12.864 14.667 1.00 92.69 400 ASP A N 1
ATOM 3066 C CA . ASP A 1 400 ? 6.755 12.673 15.413 1.00 92.69 400 ASP A CA 1
ATOM 3067 C C . ASP A 1 400 ? 6.213 13.967 16.032 1.00 92.69 400 ASP A C 1
ATOM 3069 O O . ASP A 1 400 ? 6.860 15.017 16.043 1.00 92.69 400 ASP A O 1
ATOM 3073 N N . GLY A 1 401 ? 4.982 13.895 16.534 1.00 90.19 401 GLY A N 1
ATOM 3074 C CA . GLY A 1 401 ? 4.255 15.011 17.129 1.00 90.19 401 GLY A CA 1
ATOM 3075 C C . GLY A 1 401 ? 4.776 15.442 18.500 1.00 90.19 401 GLY A C 1
ATOM 3076 O O . GLY A 1 401 ? 4.330 16.471 18.999 1.00 90.19 401 GLY A O 1
ATOM 3077 N N . LYS A 1 402 ? 5.717 14.701 19.099 1.00 89.31 402 LYS A N 1
ATOM 3078 C CA . LYS A 1 402 ? 6.43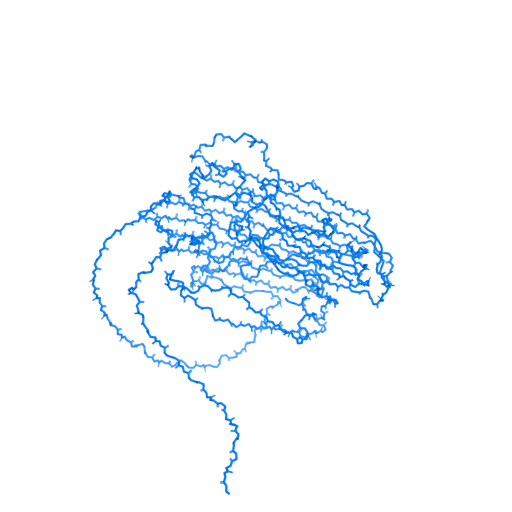4 15.104 20.318 1.00 89.31 402 LYS A CA 1
ATOM 3079 C C . LYS A 1 402 ? 7.742 15.843 20.022 1.00 89.31 402 LYS A C 1
ATOM 3081 O O . LYS A 1 402 ? 8.405 16.290 20.952 1.00 89.31 402 LYS A O 1
ATOM 3086 N N . GLY A 1 403 ? 8.107 15.996 18.748 1.00 91.38 403 GLY A N 1
ATOM 3087 C CA . GLY A 1 403 ? 9.367 16.613 18.329 1.00 91.38 403 GLY A CA 1
ATOM 3088 C C . GLY A 1 403 ? 10.533 15.625 18.215 1.00 91.38 403 GLY A C 1
ATOM 3089 O O . GLY A 1 403 ? 11.667 16.040 17.961 1.00 91.38 403 GLY A O 1
ATOM 3090 N N . GLY A 1 404 ? 10.276 14.321 18.362 1.00 92.44 404 GLY A N 1
ATOM 3091 C CA . GLY A 1 404 ? 11.229 13.267 18.043 1.00 92.44 404 GLY A CA 1
ATOM 3092 C C . GLY A 1 404 ? 11.563 13.275 16.553 1.00 92.44 404 GLY A C 1
ATOM 3093 O O . GLY A 1 404 ? 10.696 13.472 15.700 1.00 92.44 404 GLY A O 1
ATOM 3094 N N . SER A 1 405 ? 12.840 13.093 16.224 1.00 96.56 405 SER A N 1
ATOM 3095 C CA . SER A 1 405 ? 13.329 13.065 14.850 1.00 96.56 405 SER A CA 1
ATOM 3096 C C . SER A 1 405 ? 14.496 12.101 14.682 1.00 96.56 405 SER A C 1
ATOM 3098 O O . SER A 1 405 ? 15.345 11.972 15.562 1.00 96.56 405 SER A O 1
ATOM 3100 N N . TYR A 1 406 ? 14.554 11.451 13.527 1.00 97.62 406 TYR A N 1
ATOM 3101 C CA . TYR A 1 406 ? 15.703 10.668 13.081 1.00 97.62 406 TYR A CA 1
ATOM 3102 C C . TYR A 1 406 ? 15.867 10.869 11.581 1.00 97.62 406 TYR A C 1
ATOM 3104 O O . TYR A 1 406 ? 14.881 10.930 10.849 1.00 97.62 406 TYR A O 1
ATOM 3112 N N . ALA A 1 407 ? 17.099 10.969 11.113 1.00 98.12 407 ALA A N 1
ATOM 3113 C CA . ALA A 1 407 ? 17.408 10.990 9.701 1.00 98.12 407 ALA A CA 1
ATOM 3114 C C . ALA A 1 407 ? 18.695 10.222 9.427 1.00 98.12 407 ALA A C 1
ATOM 3116 O O . ALA A 1 407 ? 19.634 10.284 10.219 1.00 98.12 407 ALA A O 1
ATOM 3117 N N . ARG A 1 408 ? 18.745 9.546 8.280 1.00 97.56 408 ARG A N 1
ATOM 3118 C CA . ARG A 1 408 ? 19.942 8.873 7.786 1.00 97.56 408 ARG A CA 1
ATOM 3119 C C . ARG A 1 408 ? 20.120 9.130 6.301 1.00 97.56 408 ARG A C 1
ATOM 3121 O O . ARG A 1 408 ? 19.157 9.103 5.542 1.00 97.56 408 ARG A O 1
ATOM 3128 N N . ASP A 1 409 ? 21.349 9.403 5.904 1.00 97.88 409 ASP A N 1
ATOM 3129 C CA . ASP A 1 409 ? 21.733 9.709 4.534 1.00 97.88 409 ASP A CA 1
ATOM 3130 C C . ASP A 1 409 ? 22.890 8.796 4.126 1.00 97.88 409 ASP A C 1
ATOM 3132 O O . ASP A 1 409 ? 24.002 8.910 4.651 1.00 97.88 409 ASP A O 1
ATOM 3136 N N . VAL A 1 410 ? 22.597 7.863 3.223 1.00 96.94 410 VAL A N 1
ATOM 3137 C CA . VAL A 1 410 ? 23.467 6.755 2.825 1.00 96.94 410 VAL A CA 1
ATOM 3138 C C . VAL A 1 410 ? 23.747 6.839 1.329 1.00 96.94 410 VAL A C 1
ATOM 3140 O O . VAL A 1 410 ? 22.842 7.056 0.534 1.00 96.94 410 VAL A O 1
ATOM 3143 N N . ASP A 1 411 ? 24.998 6.651 0.932 1.00 97.19 411 ASP A N 1
ATOM 3144 C CA . ASP A 1 411 ? 25.448 6.568 -0.457 1.00 97.19 411 ASP A CA 1
ATOM 3145 C C . ASP A 1 411 ? 26.481 5.452 -0.555 1.00 97.19 411 ASP A C 1
ATOM 3147 O O . ASP A 1 411 ? 27.573 5.548 0.019 1.00 97.19 411 ASP A O 1
ATOM 3151 N N . ILE A 1 412 ? 26.119 4.380 -1.252 1.00 96.19 412 ILE A N 1
ATOM 3152 C CA . ILE A 1 412 ? 26.969 3.205 -1.415 1.00 96.19 412 ILE A CA 1
ATOM 3153 C C . ILE A 1 412 ? 27.151 2.950 -2.905 1.00 96.19 412 ILE A C 1
ATOM 3155 O O . ILE A 1 412 ? 26.194 2.877 -3.680 1.00 96.19 412 ILE A O 1
ATOM 3159 N N . TYR A 1 413 ? 28.411 2.802 -3.297 1.00 94.12 413 TYR A N 1
ATOM 3160 C CA . TYR A 1 413 ? 28.810 2.407 -4.634 1.00 94.12 413 TYR A CA 1
ATOM 3161 C C . TYR A 1 413 ? 29.209 0.928 -4.647 1.00 94.12 413 TYR A C 1
ATOM 3163 O O . TYR A 1 413 ? 30.117 0.495 -3.931 1.00 94.12 413 TYR A O 1
ATOM 3171 N N . ASN A 1 414 ? 28.557 0.168 -5.523 1.00 88.25 414 ASN A N 1
ATOM 3172 C CA . ASN A 1 414 ? 28.664 -1.278 -5.671 1.00 88.25 414 ASN A CA 1
ATOM 3173 C C . ASN A 1 414 ? 28.456 -1.997 -4.322 1.00 88.25 414 ASN A C 1
ATOM 3175 O O . ASN A 1 414 ? 27.643 -1.556 -3.522 1.00 88.25 414 ASN A O 1
ATOM 3179 N N . SER A 1 415 ? 29.151 -3.099 -4.042 1.00 78.31 415 SER A N 1
ATOM 3180 C CA . SER A 1 415 ? 28.923 -3.885 -2.821 1.00 78.31 415 SER A CA 1
ATOM 3181 C C . SER A 1 415 ? 29.754 -3.466 -1.602 1.00 78.31 415 SER A C 1
ATOM 3183 O O . SER A 1 415 ? 29.470 -3.930 -0.506 1.00 78.31 415 SER A O 1
ATOM 3185 N N . THR A 1 416 ? 30.807 -2.656 -1.759 1.00 75.12 416 THR A N 1
ATOM 3186 C CA . THR A 1 416 ? 31.813 -2.474 -0.687 1.00 75.12 416 THR A CA 1
ATOM 3187 C C . THR A 1 416 ? 32.203 -1.032 -0.395 1.00 75.12 416 THR A C 1
ATOM 3189 O O . THR A 1 416 ? 32.873 -0.785 0.607 1.00 75.12 416 THR A O 1
ATOM 3192 N N . LYS A 1 417 ? 31.828 -0.064 -1.241 1.00 92.31 417 LYS A N 1
ATOM 3193 C CA . LYS A 1 417 ? 32.312 1.312 -1.101 1.00 92.31 417 LYS A CA 1
ATOM 3194 C C . LYS A 1 417 ? 31.227 2.232 -0.555 1.00 92.31 417 LYS A C 1
ATOM 3196 O O . LYS A 1 417 ? 30.493 2.859 -1.318 1.00 92.31 417 LYS A O 1
ATOM 3201 N N . THR A 1 418 ? 31.188 2.373 0.765 1.00 94.94 418 THR A N 1
ATOM 3202 C CA . THR A 1 418 ? 30.416 3.428 1.432 1.00 94.94 418 THR A CA 1
ATOM 3203 C C . THR A 1 418 ? 31.061 4.786 1.153 1.00 94.94 418 THR A C 1
ATOM 3205 O O . THR A 1 418 ? 32.196 5.040 1.550 1.00 94.94 418 THR A O 1
ATOM 3208 N N . ILE A 1 419 ? 30.347 5.656 0.440 1.00 96.06 419 ILE A N 1
ATOM 3209 C CA . ILE A 1 419 ? 30.761 7.035 0.147 1.00 96.06 419 ILE A CA 1
ATOM 3210 C C . ILE A 1 419 ? 30.329 7.963 1.280 1.00 96.06 419 ILE A C 1
ATOM 3212 O O . ILE A 1 419 ? 31.083 8.840 1.702 1.00 96.06 419 ILE A O 1
ATOM 3216 N N . ARG A 1 420 ? 29.106 7.764 1.775 1.00 96.44 420 ARG A N 1
ATOM 3217 C CA . ARG A 1 420 ? 28.515 8.533 2.866 1.00 96.44 420 ARG A CA 1
ATOM 3218 C C . ARG A 1 420 ? 27.574 7.639 3.656 1.00 96.44 420 ARG A C 1
ATOM 3220 O O . ARG A 1 420 ? 26.795 6.897 3.071 1.00 96.44 420 ARG A O 1
ATOM 3227 N N . ASP A 1 421 ? 27.634 7.759 4.971 1.00 96.38 421 ASP A N 1
ATOM 3228 C CA . ASP A 1 421 ? 26.642 7.219 5.889 1.00 96.38 421 ASP A CA 1
ATOM 3229 C C . ASP A 1 421 ? 26.580 8.164 7.087 1.00 96.38 421 ASP A C 1
ATOM 3231 O O . ASP A 1 421 ? 27.549 8.292 7.840 1.00 96.38 421 ASP A O 1
ATOM 3235 N N . LYS A 1 422 ? 25.510 8.952 7.171 1.00 97.31 422 LYS A N 1
ATOM 3236 C CA . LYS A 1 422 ? 25.356 9.991 8.190 1.00 97.31 422 LYS A CA 1
ATOM 3237 C C . LYS A 1 422 ? 24.007 9.866 8.852 1.00 97.31 422 LYS A C 1
ATOM 3239 O O . LYS A 1 422 ? 22.986 9.963 8.181 1.00 97.31 422 LYS A O 1
ATOM 3244 N N . GLU A 1 423 ? 24.021 9.742 10.168 1.00 97.31 423 GLU A N 1
ATOM 3245 C CA . GLU A 1 423 ? 22.826 9.774 10.997 1.00 97.31 423 GLU A CA 1
ATOM 3246 C C . GLU A 1 423 ? 22.699 11.126 11.709 1.00 97.31 423 GLU A C 1
ATOM 3248 O O . GLU A 1 423 ? 23.692 11.782 12.031 1.00 97.31 423 GLU A O 1
ATOM 3253 N N . SER A 1 424 ? 21.468 11.573 11.936 1.00 96.75 424 SER A N 1
ATOM 3254 C CA . SER A 1 424 ? 21.154 12.799 12.676 1.00 96.75 424 SER A CA 1
ATOM 3255 C C . SER A 1 424 ? 19.760 12.717 13.303 1.00 96.75 424 SER A C 1
ATOM 3257 O O . SER A 1 424 ? 18.978 11.823 12.983 1.00 96.75 424 SER A O 1
ATOM 3259 N N . GLY A 1 425 ? 19.433 13.657 14.188 1.00 96.31 425 GLY A N 1
ATOM 3260 C CA . GLY A 1 425 ? 18.118 13.759 14.822 1.00 96.31 425 GLY A CA 1
ATOM 3261 C C . GLY A 1 425 ? 18.167 13.599 16.338 1.00 96.31 425 GLY A C 1
ATOM 3262 O O . GLY A 1 425 ? 19.192 13.254 16.922 1.00 96.31 425 GLY A O 1
ATOM 3263 N N . THR A 1 426 ? 17.041 13.890 16.978 1.00 94.19 426 THR A N 1
ATOM 3264 C CA . THR A 1 426 ? 16.889 13.878 18.441 1.00 94.19 426 THR A CA 1
ATOM 3265 C C . THR A 1 426 ? 16.772 12.473 19.031 1.00 94.19 426 THR A C 1
ATOM 3267 O O . THR A 1 426 ? 16.964 12.309 20.230 1.00 94.19 426 THR A O 1
ATOM 3270 N N . LEU A 1 427 ? 16.482 11.461 18.206 1.00 91.19 427 LEU A N 1
ATOM 3271 C CA . LEU A 1 427 ? 16.296 10.066 18.625 1.00 91.19 427 LEU A CA 1
ATOM 3272 C C . LEU A 1 427 ? 17.553 9.197 18.464 1.00 91.19 427 LEU A C 1
ATOM 3274 O O . LEU A 1 427 ? 17.472 7.976 18.611 1.00 91.19 427 LEU A O 1
ATOM 3278 N N . LEU A 1 428 ? 18.706 9.790 18.139 1.00 89.62 428 LEU A N 1
ATOM 3279 C CA . LEU A 1 428 ? 19.952 9.029 18.089 1.00 89.62 428 LEU A CA 1
ATOM 3280 C C . LEU A 1 428 ? 20.326 8.503 19.481 1.00 89.62 428 LEU A C 1
ATOM 3282 O O . LEU A 1 428 ? 20.152 9.219 20.471 1.00 89.62 428 LEU A O 1
ATOM 3286 N N . PRO A 1 429 ? 20.876 7.277 19.579 1.00 76.88 429 PRO A N 1
ATOM 3287 C CA . PRO A 1 429 ? 21.422 6.788 20.834 1.00 76.88 429 PRO A CA 1
ATOM 3288 C C . PRO A 1 429 ? 22.467 7.774 21.361 1.00 76.88 429 PRO A C 1
ATOM 3290 O O . PRO A 1 429 ? 23.334 8.224 20.609 1.00 76.88 429 PRO A O 1
ATOM 3293 N N . ALA A 1 430 ? 22.416 8.094 22.655 1.00 67.88 430 ALA A N 1
ATOM 3294 C CA . ALA A 1 430 ? 23.492 8.844 23.287 1.00 67.88 430 ALA A CA 1
ATOM 3295 C C . ALA A 1 430 ? 24.805 8.079 23.070 1.00 67.88 430 ALA A C 1
ATOM 3297 O O . ALA A 1 430 ? 24.909 6.910 23.456 1.00 67.88 430 ALA A O 1
ATOM 3298 N N . ILE A 1 431 ? 25.793 8.720 22.440 1.00 59.31 431 ILE A N 1
ATOM 3299 C CA . ILE A 1 431 ? 27.131 8.147 22.294 1.00 59.31 431 ILE A CA 1
ATOM 3300 C C . ILE A 1 431 ? 27.678 7.976 23.712 1.00 59.31 431 ILE A C 1
ATOM 3302 O O . ILE A 1 431 ? 28.094 8.942 24.351 1.00 59.31 431 ILE A O 1
ATOM 3306 N N . LYS A 1 432 ? 27.650 6.748 24.236 1.00 43.03 432 LYS A N 1
ATOM 3307 C CA . LYS A 1 432 ? 28.474 6.401 25.388 1.00 43.03 432 LYS A CA 1
ATOM 3308 C C . LYS A 1 432 ? 29.905 6.398 24.882 1.00 43.03 432 LYS A C 1
ATOM 3310 O O . LYS A 1 432 ? 30.301 5.493 24.155 1.00 43.03 432 LYS A O 1
ATOM 3315 N N . THR A 1 433 ? 30.661 7.428 25.234 1.00 35.19 433 THR A N 1
ATOM 3316 C CA . THR A 1 433 ? 32.112 7.437 25.079 1.00 35.19 433 THR A CA 1
ATOM 3317 C C . THR A 1 433 ? 32.681 6.366 26.010 1.00 35.19 433 THR A C 1
ATOM 3319 O O . THR A 1 433 ? 33.063 6.655 27.140 1.00 35.19 433 THR A O 1
ATOM 3322 N N . GLU A 1 434 ? 32.677 5.105 25.583 1.00 39.47 434 GLU A N 1
ATOM 3323 C CA . GLU A 1 434 ? 33.535 4.102 26.201 1.00 39.47 434 GLU A CA 1
ATOM 3324 C C . GLU A 1 434 ? 34.970 4.462 25.822 1.00 39.47 434 GLU A C 1
ATOM 3326 O O . GLU A 1 434 ? 35.332 4.558 24.648 1.00 39.47 434 GLU A O 1
ATOM 3331 N N . SER A 1 435 ? 35.772 4.767 26.839 1.00 32.22 435 SER A N 1
ATOM 3332 C CA . SER A 1 435 ? 37.199 5.010 26.703 1.00 32.22 435 SER A CA 1
ATOM 3333 C C . SER A 1 435 ? 37.843 3.837 25.967 1.00 32.22 435 SER A C 1
ATOM 3335 O O . SER A 1 435 ? 37.796 2.708 26.454 1.00 32.22 435 SER A O 1
ATOM 3337 N N . LEU A 1 436 ? 38.465 4.103 24.816 1.00 34.09 436 LEU A N 1
ATOM 3338 C CA . LEU A 1 436 ? 39.339 3.147 24.144 1.00 34.09 436 LEU A CA 1
ATOM 3339 C C . LEU A 1 436 ? 40.499 2.763 25.076 1.00 34.09 436 LEU A C 1
ATOM 3341 O O . LEU A 1 436 ? 41.511 3.457 25.141 1.00 34.09 436 LEU A O 1
ATOM 3345 N N . THR A 1 437 ? 40.379 1.629 25.758 1.00 30.88 437 THR A N 1
ATOM 3346 C CA . THR A 1 437 ? 41.518 0.877 26.288 1.00 30.88 437 THR A CA 1
ATOM 3347 C C . THR A 1 437 ? 41.743 -0.352 25.412 1.00 30.88 437 THR A C 1
ATOM 3349 O O . THR A 1 437 ? 41.044 -1.353 25.512 1.00 30.88 437 THR A O 1
ATOM 3352 N N . THR A 1 438 ? 42.706 -0.198 24.499 1.00 33.69 438 THR A N 1
ATOM 3353 C CA . THR A 1 438 ? 43.568 -1.213 23.864 1.00 33.69 438 THR A CA 1
ATOM 3354 C C . THR A 1 438 ? 43.142 -2.684 23.988 1.00 33.69 438 THR A C 1
ATOM 3356 O O . THR A 1 438 ? 43.364 -3.311 25.024 1.00 33.69 438 THR A O 1
ATOM 3359 N N . LEU A 1 439 ? 42.688 -3.279 22.880 1.00 30.06 439 LEU A N 1
ATOM 3360 C CA . LEU A 1 439 ? 42.743 -4.727 22.668 1.00 30.06 439 LEU A CA 1
ATOM 3361 C C . LEU A 1 439 ? 43.674 -5.032 21.490 1.00 30.06 439 LEU A C 1
ATOM 3363 O O . LEU A 1 439 ? 43.525 -4.508 20.389 1.00 30.06 439 LEU A O 1
ATOM 3367 N N . SER A 1 440 ? 44.690 -5.833 21.796 1.00 26.94 440 SER A N 1
ATOM 3368 C CA . SER A 1 440 ? 45.810 -6.239 20.953 1.00 26.94 440 SER A CA 1
ATOM 3369 C C . SER A 1 440 ? 45.390 -7.186 19.830 1.00 26.94 440 SER A C 1
ATOM 3371 O O . SER A 1 440 ? 44.719 -8.187 20.077 1.00 26.94 440 SER A O 1
ATOM 3373 N N . VAL A 1 441 ? 45.871 -6.909 18.619 1.00 29.00 441 VAL A N 1
ATOM 3374 C CA . VAL A 1 441 ? 45.798 -7.791 17.448 1.00 29.00 441 VAL A CA 1
ATOM 3375 C C . VAL A 1 441 ? 46.862 -8.884 17.582 1.00 29.00 441 VAL A C 1
ATOM 3377 O O . VAL A 1 441 ? 48.049 -8.570 17.676 1.00 29.00 441 VAL A O 1
ATOM 3380 N N . SER A 1 442 ? 46.465 -10.158 17.577 1.00 26.00 442 SER A N 1
ATOM 3381 C CA . SER A 1 442 ? 47.388 -11.279 17.382 1.00 26.00 442 SER A CA 1
ATOM 3382 C C . SER A 1 442 ? 47.387 -11.716 15.914 1.00 26.00 442 SER A C 1
ATOM 3384 O O . SER A 1 442 ? 46.354 -12.036 15.331 1.00 26.00 442 SER A O 1
ATOM 3386 N N . ASN A 1 443 ? 48.582 -11.710 15.324 1.00 32.56 443 ASN A N 1
ATOM 3387 C CA . ASN A 1 443 ? 48.887 -12.226 13.993 1.00 32.56 443 ASN A CA 1
ATOM 3388 C C . ASN A 1 443 ? 48.967 -13.757 14.018 1.00 32.56 443 ASN A C 1
ATOM 3390 O O . ASN A 1 443 ? 49.671 -14.321 14.855 1.00 32.56 443 ASN A O 1
ATOM 3394 N N . THR A 1 444 ? 48.356 -14.433 13.048 1.00 27.50 444 THR A N 1
ATOM 3395 C CA . THR A 1 444 ? 48.825 -15.752 12.584 1.00 27.50 444 THR A CA 1
ATOM 3396 C C . THR A 1 444 ? 48.501 -15.920 11.090 1.00 27.50 444 THR A C 1
ATOM 3398 O O . THR A 1 444 ? 47.470 -15.411 10.650 1.00 27.50 444 THR A O 1
ATOM 3401 N N . PRO A 1 445 ? 49.396 -16.524 10.279 1.00 27.00 445 PRO A N 1
ATOM 3402 C CA . PRO A 1 445 ? 49.435 -16.316 8.829 1.00 27.00 445 PRO A CA 1
ATOM 3403 C C . PRO A 1 445 ? 48.590 -17.316 8.026 1.00 27.00 445 PRO A C 1
ATOM 3405 O O . PRO A 1 445 ? 48.400 -18.459 8.431 1.00 27.00 445 PRO A O 1
ATOM 3408 N N . LEU A 1 446 ? 48.164 -16.862 6.842 1.00 27.69 446 LEU A N 1
ATOM 3409 C CA . LEU A 1 446 ? 47.654 -17.662 5.724 1.00 27.69 446 LEU A CA 1
ATOM 3410 C C . LEU A 1 446 ? 48.712 -18.678 5.254 1.00 27.69 446 LEU A C 1
ATOM 3412 O O . LEU A 1 446 ? 49.805 -18.269 4.860 1.00 27.69 446 LEU A O 1
ATOM 3416 N N . GLU A 1 447 ? 48.359 -19.964 5.194 1.00 25.00 447 GLU A N 1
ATOM 3417 C CA . GLU A 1 447 ? 49.087 -20.960 4.398 1.00 25.00 447 GLU A CA 1
ATOM 3418 C C . GLU A 1 447 ? 48.380 -21.232 3.059 1.00 25.00 447 GLU A C 1
ATOM 3420 O O . GLU A 1 447 ? 47.162 -21.374 2.963 1.00 25.00 447 GLU A O 1
ATOM 3425 N N . THR A 1 448 ? 49.207 -21.268 2.020 1.00 26.89 448 THR A N 1
ATOM 3426 C CA . THR A 1 448 ? 48.967 -21.550 0.598 1.00 26.89 448 THR A CA 1
ATOM 3427 C C . THR A 1 448 ? 48.945 -23.049 0.273 1.00 26.89 448 THR A C 1
ATOM 3429 O O . THR A 1 448 ? 49.777 -23.771 0.811 1.00 26.89 448 THR A O 1
ATOM 3432 N N . SER A 1 449 ? 48.141 -23.496 -0.709 1.00 23.48 449 SER A N 1
ATOM 3433 C CA . SER A 1 449 ? 48.399 -24.705 -1.540 1.00 23.48 449 SER A CA 1
ATOM 3434 C C . SER A 1 449 ? 47.393 -24.762 -2.714 1.00 23.48 449 SER A C 1
ATOM 3436 O O . SER A 1 449 ? 46.194 -24.737 -2.464 1.00 23.48 449 SER A O 1
ATOM 3438 N N . LEU A 1 450 ? 47.767 -24.467 -3.970 1.00 23.86 450 LEU A N 1
ATOM 3439 C CA . LEU A 1 450 ? 48.382 -25.270 -5.057 1.00 23.86 450 LEU A CA 1
ATOM 3440 C C . LEU A 1 450 ? 47.399 -26.053 -5.970 1.00 23.86 450 LEU A C 1
ATOM 3442 O O . LEU A 1 450 ? 46.520 -26.779 -5.526 1.00 23.86 450 LEU A O 1
ATOM 3446 N N . LEU A 1 451 ? 47.619 -25.829 -7.273 1.00 22.73 451 LEU A N 1
ATOM 3447 C CA . LEU A 1 451 ? 46.911 -26.209 -8.509 1.00 22.73 451 LEU A CA 1
ATOM 3448 C C . LEU A 1 451 ? 46.711 -27.718 -8.771 1.00 22.73 451 LEU A C 1
ATOM 3450 O O . LEU A 1 451 ? 47.566 -28.521 -8.416 1.00 22.73 451 LEU A O 1
ATOM 3454 N N . SER A 1 452 ? 45.708 -28.071 -9.592 1.00 24.20 452 SER A N 1
ATOM 3455 C CA . SER A 1 452 ? 45.931 -28.704 -10.917 1.00 24.20 452 SER A CA 1
ATOM 3456 C C . SER A 1 452 ? 44.643 -28.809 -11.755 1.00 24.20 452 SER A C 1
ATOM 3458 O O . SER A 1 452 ? 43.538 -28.924 -11.232 1.00 24.20 452 SER A O 1
ATOM 3460 N N . THR A 1 453 ? 44.827 -28.696 -13.069 1.00 27.97 453 THR A N 1
ATOM 3461 C CA . THR A 1 453 ? 43.863 -28.770 -14.178 1.00 27.97 453 THR A CA 1
ATOM 3462 C C . THR A 1 453 ? 43.902 -30.150 -14.834 1.00 27.97 453 THR A C 1
ATOM 3464 O O . THR A 1 453 ? 44.975 -30.740 -14.838 1.00 27.97 453 THR A O 1
ATOM 3467 N N . ASP A 1 454 ? 42.818 -30.585 -15.489 1.00 24.69 454 ASP A N 1
ATOM 3468 C CA . ASP A 1 454 ? 42.905 -31.230 -16.812 1.00 24.69 454 ASP A CA 1
ATOM 3469 C C . ASP A 1 454 ? 41.555 -31.269 -17.557 1.00 24.69 454 ASP A C 1
ATOM 3471 O O . ASP A 1 454 ? 40.475 -31.237 -16.972 1.00 24.69 454 ASP A O 1
ATOM 3475 N N . SER A 1 455 ? 41.672 -31.247 -18.884 1.00 26.75 455 SER A N 1
ATOM 3476 C CA . SER A 1 455 ? 40.677 -31.007 -19.941 1.00 26.75 455 SER A CA 1
ATOM 3477 C C . SER A 1 455 ? 39.871 -32.234 -20.393 1.00 26.75 455 SER A C 1
ATOM 3479 O O . SER A 1 455 ? 40.443 -33.319 -20.402 1.00 26.75 455 SER A O 1
ATOM 3481 N N . LEU A 1 456 ? 38.661 -32.045 -20.959 1.00 22.28 456 LEU A N 1
ATOM 3482 C CA . LEU A 1 456 ? 38.243 -32.566 -22.288 1.00 22.28 456 LEU A CA 1
ATOM 3483 C C . LEU A 1 456 ? 36.791 -32.196 -22.672 1.00 22.28 456 LEU A C 1
ATOM 3485 O O . LEU A 1 456 ? 35.989 -31.790 -21.841 1.00 22.28 456 LEU A O 1
ATOM 3489 N N . SER A 1 457 ? 36.518 -32.285 -23.977 1.00 24.42 457 SER A N 1
ATOM 3490 C CA . SER A 1 457 ? 35.406 -31.726 -24.760 1.00 24.42 457 SER A CA 1
ATOM 3491 C C . SER A 1 457 ? 34.217 -32.677 -24.997 1.00 24.42 457 SER A C 1
ATOM 3493 O O . SER A 1 457 ? 34.364 -33.890 -24.879 1.00 24.42 457 SER A O 1
ATOM 3495 N N . THR A 1 458 ? 33.063 -32.138 -25.433 1.00 23.44 458 THR A N 1
ATOM 3496 C CA . THR A 1 458 ? 32.353 -32.409 -26.722 1.00 23.44 458 THR A CA 1
ATOM 3497 C C . THR A 1 458 ? 30.930 -31.792 -26.741 1.00 23.44 458 THR A C 1
ATOM 3499 O O . THR A 1 458 ? 30.493 -31.214 -25.754 1.00 23.44 458 THR A O 1
ATOM 3502 N N . ASN A 1 459 ? 30.285 -31.803 -27.917 1.00 23.42 459 ASN A N 1
ATOM 3503 C CA . ASN A 1 459 ? 29.389 -30.786 -28.497 1.00 23.42 459 ASN A CA 1
ATOM 3504 C C . ASN A 1 459 ? 27.856 -31.039 -28.429 1.00 23.42 459 ASN A C 1
ATOM 3506 O O . ASN A 1 459 ? 27.422 -32.182 -28.334 1.00 23.42 459 ASN A O 1
ATOM 3510 N N . ASP A 1 460 ? 27.119 -29.939 -28.710 1.00 25.55 460 ASP A N 1
ATOM 3511 C CA . ASP A 1 460 ? 25.788 -29.769 -29.369 1.00 25.55 460 ASP A CA 1
ATOM 3512 C C . ASP A 1 460 ? 24.468 -30.046 -28.599 1.00 25.55 460 ASP A C 1
ATOM 3514 O O . ASP A 1 460 ? 24.431 -30.898 -27.720 1.00 25.55 460 ASP A O 1
ATOM 3518 N N . PRO A 1 461 ? 23.304 -29.470 -29.010 1.00 27.28 461 PRO A N 1
ATOM 3519 C CA . PRO A 1 461 ? 22.998 -28.095 -29.452 1.00 27.28 461 PRO A CA 1
ATOM 3520 C C . PRO A 1 461 ? 21.767 -27.472 -28.716 1.00 27.28 461 PRO A C 1
ATOM 3522 O O . PRO A 1 461 ? 20.955 -28.161 -28.105 1.00 27.28 461 PRO A O 1
ATOM 3525 N N . ALA A 1 462 ? 21.593 -26.145 -28.810 1.00 27.20 462 ALA A N 1
ATOM 3526 C CA . ALA A 1 462 ? 20.547 -25.350 -28.130 1.00 27.20 462 ALA A CA 1
ATOM 3527 C C . ALA A 1 462 ? 19.315 -25.004 -29.010 1.00 27.20 462 ALA A C 1
ATOM 3529 O O . ALA A 1 462 ? 19.465 -24.900 -30.231 1.00 27.20 462 ALA A O 1
ATOM 3530 N N . PRO A 1 463 ? 18.132 -24.680 -28.430 1.00 30.50 463 PRO A N 1
ATOM 3531 C CA . PRO A 1 463 ? 17.049 -24.003 -29.148 1.00 30.50 463 PRO A CA 1
ATOM 3532 C C . PRO A 1 463 ? 16.805 -22.530 -28.721 1.00 30.50 463 PRO A C 1
ATOM 3534 O O . PRO A 1 463 ? 16.615 -22.231 -27.549 1.00 30.50 463 PRO A O 1
ATOM 3537 N N . LYS A 1 464 ? 16.812 -21.652 -29.745 1.00 30.41 464 LYS A N 1
ATOM 3538 C CA . LYS A 1 464 ? 16.044 -20.409 -30.066 1.00 30.41 464 LYS A CA 1
ATOM 3539 C C . LYS A 1 464 ? 15.296 -19.682 -28.924 1.00 30.41 464 LYS A C 1
ATOM 3541 O O . LYS A 1 464 ? 14.483 -20.298 -28.258 1.00 30.41 464 LYS A O 1
ATOM 3546 N N . GLY A 1 465 ? 15.340 -18.361 -28.725 1.00 32.69 465 GLY A N 1
ATOM 3547 C CA . GLY A 1 465 ? 15.869 -17.221 -29.484 1.00 32.69 465 GLY A CA 1
ATOM 3548 C C . GLY A 1 465 ? 15.103 -15.956 -29.048 1.00 32.69 465 GLY A C 1
ATOM 3549 O O . GLY A 1 465 ? 14.005 -15.712 -29.540 1.00 32.69 465 GLY A O 1
ATOM 3550 N N . LEU A 1 466 ? 15.653 -15.187 -28.100 1.00 37.28 466 LEU A N 1
ATOM 3551 C CA . LEU A 1 466 ? 15.197 -13.827 -27.773 1.00 37.28 466 LEU A CA 1
ATOM 3552 C C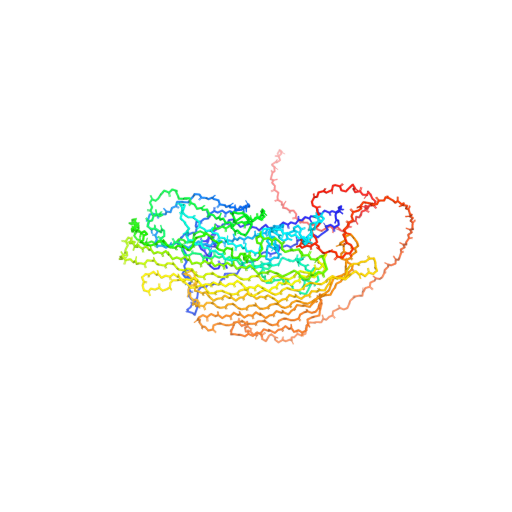 . LEU A 1 466 ? 15.632 -12.862 -28.895 1.00 37.28 466 LEU A C 1
ATOM 3554 O O . LEU A 1 466 ? 16.692 -13.080 -29.487 1.00 37.28 466 LEU A O 1
ATOM 3558 N N . PRO A 1 467 ? 14.877 -11.788 -29.200 1.00 39.97 467 PRO A N 1
ATOM 3559 C CA . PRO A 1 467 ? 15.388 -10.724 -30.061 1.00 39.97 467 PRO A CA 1
ATOM 3560 C C . PRO A 1 467 ? 16.675 -10.156 -29.448 1.00 39.97 467 PRO A C 1
ATOM 3562 O O . PRO A 1 467 ? 16.689 -9.871 -28.252 1.00 39.97 467 PRO A O 1
ATOM 3565 N N . GLU A 1 468 ? 17.722 -9.929 -30.249 1.00 43.28 468 GLU A N 1
ATOM 3566 C CA . GLU A 1 468 ? 19.066 -9.498 -29.794 1.00 43.28 468 GLU A CA 1
ATOM 3567 C C . GLU A 1 468 ? 19.100 -8.170 -28.994 1.00 43.28 468 GLU A C 1
ATOM 3569 O O . GLU A 1 468 ? 20.154 -7.770 -28.506 1.00 43.28 468 GLU A O 1
ATOM 3574 N N . ASN A 1 469 ? 17.957 -7.493 -28.818 1.00 41.34 469 ASN A N 1
ATOM 3575 C CA . ASN A 1 469 ? 17.836 -6.157 -28.226 1.00 41.34 469 ASN A CA 1
ATOM 3576 C C . ASN A 1 469 ? 16.684 -5.991 -27.210 1.00 41.34 469 ASN A C 1
ATOM 3578 O O . ASN A 1 469 ? 16.385 -4.856 -26.838 1.00 41.34 469 ASN A O 1
ATOM 3582 N N . ALA A 1 470 ? 16.006 -7.067 -26.794 1.00 37.12 470 ALA A N 1
ATOM 3583 C CA . ALA A 1 470 ? 14.834 -6.965 -25.919 1.00 37.12 470 ALA A CA 1
ATOM 3584 C C . ALA A 1 470 ? 15.151 -7.325 -24.460 1.00 37.12 470 ALA A C 1
ATOM 3586 O O . ALA A 1 470 ? 15.862 -8.293 -24.191 1.00 37.12 470 ALA A O 1
ATOM 3587 N N . PHE A 1 471 ? 14.580 -6.576 -23.516 1.00 49.97 471 PHE A N 1
ATOM 3588 C CA . PHE A 1 471 ? 14.606 -6.922 -22.095 1.00 49.97 471 PHE A CA 1
ATOM 3589 C C . PHE A 1 471 ? 13.283 -7.539 -21.659 1.00 49.97 471 PHE A C 1
ATOM 3591 O O . PHE A 1 471 ? 12.217 -7.128 -22.110 1.00 49.97 471 PHE A O 1
ATOM 3598 N N . SER A 1 472 ? 13.351 -8.515 -20.754 1.00 39.06 472 SER A N 1
ATOM 3599 C CA . SER A 1 472 ? 12.175 -8.985 -20.021 1.00 39.06 472 SER A CA 1
ATOM 3600 C C . SER A 1 472 ? 11.867 -7.993 -18.900 1.00 39.06 472 SER A C 1
ATOM 3602 O O . SER A 1 472 ? 12.762 -7.629 -18.142 1.00 39.06 472 SER A O 1
ATOM 3604 N N . THR A 1 473 ? 10.612 -7.547 -18.797 1.00 36.53 473 THR A N 1
ATOM 3605 C CA . THR A 1 473 ? 10.101 -6.740 -17.668 1.00 36.53 473 THR A CA 1
ATOM 3606 C C . THR A 1 473 ? 9.795 -7.574 -16.429 1.00 36.53 473 THR A C 1
ATOM 3608 O O . THR A 1 473 ? 9.443 -7.036 -15.384 1.00 36.53 473 THR A O 1
ATOM 3611 N N . SER A 1 474 ? 9.856 -8.895 -16.563 1.00 31.72 474 SER A N 1
ATOM 3612 C CA . SER A 1 474 ? 9.922 -9.801 -15.422 1.00 31.72 474 SER A CA 1
ATOM 3613 C C . SER A 1 474 ? 11.275 -9.561 -14.747 1.00 31.72 474 SER A C 1
ATOM 3615 O O . SER A 1 474 ? 12.215 -9.108 -15.406 1.00 31.72 474 SER A O 1
ATOM 3617 N N . ALA A 1 475 ? 11.448 -9.921 -13.477 1.00 26.69 475 ALA A N 1
ATOM 3618 C CA . ALA A 1 475 ? 12.797 -10.183 -12.990 1.00 26.69 475 ALA A CA 1
ATOM 3619 C C . ALA A 1 475 ? 13.511 -11.091 -14.015 1.00 26.69 475 ALA A C 1
ATOM 3621 O O . ALA A 1 475 ? 12.867 -11.762 -14.831 1.00 26.69 475 ALA A O 1
ATOM 3622 N N . ILE A 1 476 ? 14.836 -11.177 -13.978 1.00 33.19 476 ILE A N 1
ATOM 3623 C CA . ILE A 1 476 ? 15.499 -12.344 -14.569 1.00 33.19 476 ILE A CA 1
ATOM 3624 C C . ILE A 1 476 ? 15.103 -13.535 -13.670 1.00 33.19 476 ILE A C 1
ATOM 3626 O O . ILE A 1 476 ? 15.869 -13.991 -12.833 1.00 33.19 476 ILE A O 1
ATOM 3630 N N . SER A 1 477 ? 13.833 -13.936 -13.741 1.00 27.52 477 SER A N 1
ATOM 3631 C CA . SER A 1 477 ? 13.216 -15.065 -13.080 1.00 27.52 477 SER A CA 1
ATOM 3632 C C . SER A 1 477 ? 13.298 -16.181 -14.095 1.00 27.52 477 SER A C 1
ATOM 3634 O O . SER A 1 477 ? 12.674 -16.118 -15.160 1.00 27.52 477 SER A O 1
ATOM 3636 N N . PHE A 1 478 ? 14.128 -17.165 -13.781 1.00 27.80 478 PHE A N 1
ATOM 3637 C CA . PHE A 1 478 ? 14.186 -18.426 -14.496 1.00 27.80 478 PHE A CA 1
ATOM 3638 C C . PHE A 1 478 ? 12.758 -18.980 -14.628 1.00 27.80 478 PHE A C 1
ATOM 3640 O O . PHE A 1 478 ? 12.025 -19.052 -13.646 1.00 27.80 478 PHE A O 1
ATOM 3647 N N . SER A 1 479 ? 12.331 -19.272 -15.857 1.00 24.02 479 SER A N 1
ATOM 3648 C CA . SER A 1 479 ? 10.990 -19.784 -16.149 1.00 24.02 479 SER A CA 1
ATOM 3649 C C . SER A 1 479 ? 10.761 -21.138 -15.471 1.00 24.02 479 SER A C 1
ATOM 3651 O O . SER A 1 479 ? 11.600 -22.024 -15.618 1.00 24.02 479 SER A O 1
ATOM 3653 N N . GLU A 1 480 ? 9.609 -21.321 -14.825 1.00 27.25 480 GLU A N 1
ATOM 3654 C CA . GLU A 1 480 ? 9.195 -22.546 -14.110 1.00 27.25 480 GLU A CA 1
ATOM 3655 C C . GLU A 1 480 ? 8.909 -23.777 -15.005 1.00 27.25 480 GLU A C 1
ATOM 3657 O O . GLU A 1 480 ? 8.562 -24.831 -14.486 1.00 27.25 480 GLU A O 1
ATOM 3662 N N . ASP A 1 481 ? 9.086 -23.707 -16.330 1.00 25.62 481 ASP A N 1
ATOM 3663 C CA . ASP A 1 481 ? 8.482 -24.682 -17.259 1.00 25.62 481 ASP A CA 1
ATOM 3664 C C . ASP A 1 481 ? 9.454 -25.536 -18.099 1.00 25.62 481 ASP A C 1
ATOM 3666 O O . ASP A 1 481 ? 9.093 -25.976 -19.192 1.00 25.62 481 ASP A O 1
ATOM 3670 N N . GLN A 1 482 ? 10.672 -25.846 -17.631 1.00 27.81 482 GLN A N 1
ATOM 3671 C CA . GLN A 1 482 ? 11.480 -26.894 -18.284 1.00 27.81 482 GLN A CA 1
ATOM 3672 C C . GLN A 1 482 ? 12.255 -27.782 -17.298 1.00 27.81 482 GLN A C 1
ATOM 3674 O O . GLN A 1 482 ? 13.128 -27.280 -16.591 1.00 27.81 482 GLN A O 1
ATOM 3679 N N . PRO A 1 483 ? 12.022 -29.113 -17.286 1.00 25.66 483 PRO A N 1
ATOM 3680 C CA . PRO A 1 483 ? 12.914 -30.039 -16.610 1.00 25.66 483 PRO A CA 1
ATOM 3681 C C . PRO A 1 483 ? 14.179 -30.174 -17.461 1.00 25.66 483 PRO A C 1
ATOM 3683 O O . PRO A 1 483 ? 14.167 -30.792 -18.526 1.00 25.66 483 PRO A O 1
ATOM 3686 N N . LEU A 1 484 ? 15.278 -29.576 -17.012 1.00 27.44 484 LEU A N 1
ATOM 3687 C CA . LEU A 1 484 ? 16.590 -29.842 -17.588 1.00 27.44 484 LEU A CA 1
ATOM 3688 C C . LEU A 1 484 ? 17.215 -31.011 -16.824 1.00 27.44 484 LEU A C 1
ATOM 3690 O O . LEU A 1 484 ? 17.438 -30.940 -15.618 1.00 27.44 484 LEU A O 1
ATOM 3694 N N . HIS A 1 485 ? 17.442 -32.114 -17.538 1.00 26.44 485 HIS A N 1
ATOM 3695 C CA . HIS A 1 485 ? 18.131 -33.291 -17.023 1.00 26.44 485 HIS A CA 1
ATOM 3696 C C . HIS A 1 485 ? 19.531 -32.905 -16.532 1.00 26.44 485 HIS A C 1
ATOM 3698 O O . HIS A 1 485 ? 20.345 -32.397 -17.303 1.00 26.44 485 HIS A O 1
ATOM 3704 N N . GLY A 1 486 ? 19.777 -33.146 -15.243 1.00 27.81 486 GLY A N 1
ATOM 3705 C CA . GLY A 1 486 ? 21.062 -32.912 -14.600 1.00 27.81 486 GLY A CA 1
ATOM 3706 C C . GLY A 1 486 ? 22.158 -33.781 -15.207 1.00 27.81 486 GLY A C 1
ATOM 3707 O O . GLY A 1 486 ? 22.021 -34.999 -15.314 1.00 27.81 486 GLY A O 1
ATOM 3708 N N . ASP A 1 487 ? 23.244 -33.126 -15.589 1.00 28.12 487 ASP A N 1
ATOM 3709 C CA . ASP A 1 487 ? 24.535 -33.746 -15.847 1.00 28.12 487 ASP A CA 1
ATOM 3710 C C . ASP A 1 487 ? 25.107 -34.259 -14.507 1.00 28.12 487 ASP A C 1
ATOM 3712 O O . ASP A 1 487 ? 25.292 -33.493 -13.559 1.00 28.12 487 ASP A O 1
ATOM 3716 N N . GLU A 1 488 ? 25.335 -35.572 -14.400 1.00 30.30 488 GLU A N 1
ATOM 3717 C CA . GLU A 1 488 ? 25.773 -36.275 -13.178 1.00 30.30 488 GLU A CA 1
ATOM 3718 C C . GLU A 1 488 ? 27.262 -36.058 -12.820 1.00 30.30 488 GLU A C 1
ATOM 3720 O O . GLU A 1 488 ? 27.830 -36.795 -12.009 1.00 30.30 488 GLU A O 1
ATOM 3725 N N . THR A 1 489 ? 27.936 -35.055 -13.386 1.00 25.39 489 THR A N 1
ATOM 3726 C CA . THR A 1 489 ? 29.398 -34.904 -13.266 1.00 25.39 489 THR A CA 1
ATOM 3727 C C . THR A 1 489 ? 29.908 -34.055 -12.094 1.00 25.39 489 THR A C 1
ATOM 3729 O O . THR A 1 489 ? 31.111 -33.814 -12.002 1.00 25.39 489 THR A O 1
ATOM 3732 N N . LEU A 1 490 ? 29.075 -33.686 -11.112 1.00 26.28 490 LEU A N 1
ATOM 3733 C CA . LEU A 1 490 ? 29.548 -33.007 -9.892 1.00 26.28 490 LEU A CA 1
ATOM 3734 C C . LEU A 1 490 ? 29.207 -33.773 -8.605 1.00 26.28 490 LEU A C 1
ATOM 3736 O O . LEU A 1 490 ? 28.184 -33.550 -7.960 1.00 26.28 490 LEU A O 1
ATOM 3740 N N . ARG A 1 491 ? 30.134 -34.645 -8.178 1.00 24.64 491 ARG A N 1
ATOM 3741 C CA . ARG A 1 491 ? 30.210 -35.154 -6.796 1.00 24.64 491 ARG A CA 1
ATOM 3742 C C . ARG A 1 491 ? 31.229 -34.351 -5.986 1.00 24.64 491 ARG A C 1
ATOM 3744 O O . ARG A 1 491 ? 32.411 -34.339 -6.313 1.00 24.64 491 ARG A O 1
ATOM 3751 N N . GLY A 1 492 ? 30.751 -33.714 -4.915 1.00 27.28 492 GLY A N 1
ATOM 3752 C CA . GLY A 1 492 ? 31.563 -33.038 -3.895 1.00 27.28 492 GLY A CA 1
ATOM 3753 C C . GLY A 1 492 ? 32.009 -33.954 -2.751 1.00 27.28 492 GLY A C 1
ATOM 3754 O O . GLY A 1 492 ? 31.877 -35.172 -2.858 1.00 27.28 492 GLY A O 1
ATOM 3755 N N . ALA A 1 493 ? 32.510 -33.351 -1.659 1.00 26.50 493 ALA A N 1
ATOM 3756 C CA . ALA A 1 493 ? 32.141 -33.598 -0.247 1.00 26.50 493 ALA A CA 1
ATOM 3757 C C . ALA A 1 493 ? 33.108 -32.826 0.715 1.00 26.50 493 ALA A C 1
ATOM 3759 O O . ALA A 1 493 ? 33.909 -32.023 0.242 1.00 26.50 493 ALA A O 1
ATOM 3760 N N . PRO A 1 494 ? 33.028 -32.972 2.056 1.00 34.59 494 PRO A N 1
ATOM 3761 C CA . PRO A 1 494 ? 32.371 -32.021 2.961 1.00 34.59 494 PRO A CA 1
ATOM 3762 C C . PRO A 1 494 ? 33.332 -31.496 4.055 1.00 34.59 494 PRO A C 1
ATOM 3764 O O . PRO A 1 494 ? 34.388 -32.079 4.287 1.00 34.59 494 PRO A O 1
ATOM 3767 N N . CYS A 1 495 ? 32.953 -30.469 4.825 1.00 23.92 495 CYS A N 1
ATOM 3768 C CA . CYS A 1 495 ? 33.610 -30.228 6.118 1.00 23.92 495 CYS A CA 1
ATOM 3769 C C . CYS A 1 495 ? 32.633 -30.413 7.283 1.00 23.92 495 CYS A C 1
ATOM 3771 O O . CYS A 1 495 ? 31.465 -30.038 7.215 1.00 23.92 495 CYS A O 1
ATOM 3773 N N . LYS A 1 496 ? 33.132 -31.126 8.296 1.00 25.34 496 LYS A N 1
ATOM 3774 C CA . LYS A 1 496 ? 32.398 -31.883 9.311 1.00 25.34 496 LYS A CA 1
ATOM 3775 C C . LYS A 1 496 ? 31.895 -31.043 10.487 1.00 25.34 496 LYS A C 1
ATOM 3777 O O . LYS A 1 496 ? 32.532 -30.112 10.959 1.00 25.34 496 LYS A O 1
ATOM 3782 N N . THR A 1 497 ? 30.788 -31.562 10.997 1.00 28.72 497 THR A N 1
ATOM 3783 C CA . THR A 1 497 ? 30.115 -31.426 12.291 1.00 28.72 497 THR A CA 1
ATOM 3784 C C . THR A 1 497 ? 31.048 -31.423 13.513 1.00 28.72 497 THR A C 1
ATOM 3786 O O . THR A 1 497 ? 31.983 -32.221 13.580 1.00 28.72 497 THR A O 1
ATOM 3789 N N . LEU A 1 498 ? 30.696 -30.644 14.545 1.00 25.78 498 LEU A N 1
ATOM 3790 C CA . LEU A 1 498 ? 31.147 -30.844 15.929 1.00 25.78 498 LEU A CA 1
ATOM 3791 C C . LEU A 1 498 ? 29.950 -30.982 16.889 1.00 25.78 498 LEU A C 1
ATOM 3793 O O . LEU A 1 498 ? 28.834 -30.568 16.602 1.00 25.78 498 LEU A O 1
ATOM 3797 N N . HIS A 1 499 ? 30.215 -31.687 17.983 1.00 24.84 499 HIS A N 1
ATOM 3798 C CA . HIS A 1 499 ? 29.369 -32.657 18.677 1.00 24.84 499 HIS A CA 1
ATOM 3799 C C . HIS A 1 499 ? 28.630 -32.080 19.908 1.00 24.84 499 HIS A C 1
ATOM 3801 O O . HIS A 1 499 ? 29.138 -31.187 20.579 1.00 24.84 499 HIS A O 1
ATOM 3807 N N . ILE A 1 500 ? 27.459 -32.647 20.230 1.00 32.78 500 ILE A N 1
ATOM 3808 C CA . ILE A 1 500 ? 26.609 -32.371 21.411 1.00 32.78 500 ILE A CA 1
ATOM 3809 C C . ILE A 1 500 ? 26.971 -33.341 22.561 1.00 32.78 500 ILE A C 1
ATOM 3811 O O . ILE A 1 500 ? 27.164 -34.523 22.275 1.00 32.78 500 ILE A O 1
ATOM 3815 N N . PRO A 1 501 ? 26.964 -32.946 23.855 1.00 31.27 501 PRO A N 1
ATOM 3816 C CA . PRO A 1 501 ? 26.939 -33.898 24.972 1.00 31.27 501 PRO A CA 1
ATOM 3817 C C . PRO A 1 501 ? 25.506 -34.307 25.377 1.00 31.27 501 PRO A C 1
ATOM 3819 O O . PRO A 1 501 ? 24.607 -33.475 25.483 1.00 31.27 501 PRO A O 1
ATOM 3822 N N . ALA A 1 502 ? 25.317 -35.605 25.638 1.00 32.75 502 ALA A N 1
ATOM 3823 C CA . ALA A 1 502 ? 24.044 -36.287 25.918 1.00 32.75 502 ALA A CA 1
ATOM 3824 C C . ALA A 1 502 ? 23.502 -36.147 27.369 1.00 32.75 502 ALA A C 1
ATOM 3826 O O . ALA A 1 502 ? 24.286 -35.937 28.298 1.00 32.75 502 ALA A O 1
ATOM 3827 N N . PRO A 1 503 ? 22.187 -36.373 27.607 1.00 35.44 503 PRO A N 1
ATOM 3828 C CA . PRO A 1 503 ? 21.597 -36.485 28.945 1.00 35.44 503 PRO A CA 1
ATOM 3829 C C . PRO A 1 503 ? 21.644 -37.923 29.515 1.00 35.44 503 PRO A C 1
ATOM 3831 O O . PRO A 1 503 ? 21.608 -38.912 28.784 1.00 35.44 503 PRO A O 1
ATOM 3834 N N . ARG A 1 504 ? 21.701 -38.038 30.850 1.00 30.83 504 ARG A N 1
ATOM 3835 C CA . ARG A 1 504 ? 21.789 -39.282 31.656 1.00 30.83 504 ARG A CA 1
ATOM 3836 C C . ARG A 1 504 ? 20.456 -39.529 32.427 1.00 30.83 504 ARG A C 1
ATOM 3838 O O . ARG A 1 504 ? 19.629 -38.625 32.468 1.00 30.83 504 ARG A O 1
ATOM 3845 N N . PRO A 1 505 ? 20.248 -40.666 33.129 1.00 40.00 505 PRO A N 1
ATOM 3846 C CA . PRO A 1 505 ? 19.712 -41.947 32.644 1.00 40.00 505 PRO A CA 1
ATOM 3847 C C . PRO A 1 505 ? 18.349 -42.340 33.285 1.00 40.00 505 PRO A C 1
ATOM 3849 O O . PRO A 1 505 ? 17.924 -41.752 34.276 1.00 40.00 505 PRO A O 1
ATOM 3852 N N . LYS A 1 506 ? 17.695 -43.405 32.783 1.00 32.53 506 LYS A N 1
ATOM 3853 C CA . LYS A 1 506 ? 16.581 -44.105 33.468 1.00 32.53 506 LYS A CA 1
ATOM 3854 C C . LYS A 1 506 ? 17.023 -45.460 34.033 1.00 32.53 506 LYS A C 1
ATOM 3856 O O . LYS A 1 506 ? 17.834 -46.159 33.433 1.00 32.53 506 LYS A O 1
ATOM 3861 N N . SER A 1 507 ? 16.464 -45.785 35.197 1.00 32.34 507 SER A N 1
ATOM 3862 C CA . SER A 1 507 ? 16.740 -46.935 36.060 1.00 32.34 507 SER A CA 1
ATOM 3863 C C . SER A 1 507 ? 16.267 -48.284 35.505 1.00 32.34 507 SER A C 1
ATOM 3865 O O . SER A 1 507 ? 15.242 -48.358 34.828 1.00 32.34 507 SER A O 1
ATOM 3867 N N . LYS A 1 508 ? 16.961 -49.361 35.904 1.00 34.22 508 LYS A N 1
ATOM 3868 C CA . LYS A 1 508 ? 16.381 -50.685 36.187 1.00 34.22 508 LYS A CA 1
ATOM 3869 C C . LYS A 1 508 ? 17.145 -51.350 37.341 1.00 34.22 508 LYS A C 1
ATOM 3871 O O . LYS A 1 508 ? 18.369 -51.304 37.391 1.00 34.22 508 LYS A O 1
ATOM 3876 N N . THR A 1 509 ? 16.375 -51.909 38.265 1.00 34.91 509 THR A N 1
ATOM 3877 C CA . THR A 1 509 ? 16.729 -52.687 39.465 1.00 34.91 509 THR A CA 1
ATOM 3878 C C . THR A 1 509 ? 17.400 -54.031 39.105 1.00 34.91 509 THR A C 1
ATOM 3880 O O . THR A 1 509 ? 17.102 -54.556 38.029 1.00 34.91 509 THR A O 1
ATOM 3883 N N . PRO A 1 510 ? 18.264 -54.613 39.966 1.00 40.53 510 PRO A N 1
ATOM 3884 C CA . PRO A 1 510 ? 18.944 -55.889 39.709 1.00 40.53 510 PRO A CA 1
ATOM 3885 C C . PRO A 1 510 ? 18.210 -57.096 40.335 1.00 40.53 510 PRO A C 1
ATOM 3887 O O . PRO A 1 510 ? 17.311 -56.896 41.156 1.00 40.53 510 PRO A O 1
ATOM 3890 N N . PRO A 1 511 ? 18.584 -58.346 39.989 1.00 41.41 511 PRO A N 1
ATOM 3891 C CA . PRO A 1 511 ? 18.196 -59.530 40.743 1.00 41.41 511 PRO A CA 1
ATOM 3892 C C . PRO A 1 511 ? 19.247 -59.932 41.798 1.00 41.41 511 PRO A C 1
ATOM 3894 O O . PRO A 1 511 ? 20.445 -59.741 41.587 1.00 41.41 511 PRO A O 1
ATOM 3897 N N . GLN A 1 512 ? 18.717 -60.600 42.832 1.00 31.52 512 GLN A N 1
ATOM 3898 C CA . GLN A 1 512 ? 19.312 -61.183 44.050 1.00 31.52 512 GLN A CA 1
ATOM 3899 C C . GLN A 1 512 ? 19.624 -60.227 45.201 1.00 31.52 512 GLN A C 1
ATOM 3901 O O . GLN A 1 512 ? 20.525 -59.372 45.074 1.00 31.52 512 GLN A O 1
#

Mean predicted aligned error: 11.48 Å

Secondary structure (DSSP, 8-state):
-GGGHHHHSS------------BGGGTB----------------SSSPPPP--SEEEEEEEEEESEEEEEE---TTEEEEEEEEEEEE-GGGTTGGGPPPHHHHHHHSTT--S-S--S-S--EEEEEETTEEEEEE-------TTSS-GGGGTT-PPTTSSS---EEEE-GGGHHHHTTSS-EEEEEEEE-SBGGGB--S-EEEEEEEEEEE-SS-SPPEEEEEEEEE--S---B--GGGSS-----TTS-EEEEEEEEEEEEEEEEEE-SSPPPEEEEEEEEEEEEEEEEE-GGG-EEEEEEEEEEEEEEEETTEEEEEEEEEEEEEEEEEEEEETTEEEEEEEEEEEEEEEEE-TTSGGG-SEEEEEEEEEEEEEEEETTS-EEEEEEEEEEEEEEE-TTS-EEEEEEEEETTTEEEEEEEESTTSPP---------PPPP-PPPP-------------------TTPPPSS-S---S---PPPPS----------PPPPP-----PPP-